Protein AF-A0A167N6Y6-F1 (afdb_monomer_lite)

Radius of gyration: 30.44 Å; chains: 1; bounding box: 94×110×64 Å

Sequence (455 aa):
MTAAAAAPPPPPAASPPQLTESQLTSAFHSFLKGALSQAHAERLLTDEMLASAEGDLMVEGPALCLFFAALRASTHPPSLLLPPTTTTSGSQPPLLLNLQTCPPAFHPLFRLWSSTVPPIRALPPNYQHDLCRLLCDLDPLSSPVRESLPRLAGELRAVAIEISQRRTFQERYGGDLQAVLDRAGSGRQRATWEAPPEYEPAPREKALPPVPPQSQTTPPPRSARLSVPPSPLRPSSPSSPNTYRAPSPLRAQFPPSPLTPTLSTPHTPDPVLALIRETLYAALADVLSLTPALHALLHSDPAQAYFASVSLAILQVCLSQISQDGEVRGVLGRAIREEEVNLEYRPFMAQLVRIALRAQLMSEEDDARAVRYLAKDRPLPVPRLDRLRRQLLEGAGAGLEDDPGSPGHGRASTPSGTVTALANRINVVALTWVRLPAFRDRQGEVFEVLRGAGR

Foldseek 3Di:
DDDDDDDDDDDPDPQPAADDPVRVLQLLLVLLLLLVLVCVVLVLADPCCLVPPPACCLQLSQLSSLLQQLLQQDDVQTWGFGAFRDDPVGTDHTDIGDCRRYDPLCNLLRVLSSVLSVVLNVDAQLLVVQLSCVSSVHHRPDPPNDPCSLLSSLSSSLSSLVSSLDPVNSVCVNVSSVVSSVVVVVVPDPDPRDGRPRHDRDDPPPPDPPPPPPDDDDDDDDDDDDDDDDDDDDDDDDDDDDDDDDDDDDDDDDDDDDDDDDDDDPDPDDVVVVQVQQQLLVLLLVQLVVPVLLLVCCVVPVSLSLQLSSLSSLLVQLQPQADLVLWGQGPVRDTDHLVSDDPVCSVLSVLSSVLSNLSVVQVVVLVVQQVVCVVVVHPRDDRLVVVLSQCSRSGRSRPPPPCPPCPDDDPDPDCVSSSSNSSSSSSSSSSVQCPDPVRVVCSVVSVVVSSVVSD

pLDDT: mean 80.55, std 17.62, range [34.97, 97.81]

Organism: Calocera viscosa (strain TUFC12733) (NCBI:txid1330018)

Secondary structure (DSSP, 8-state):
----PPPPPPPPPPPPPPPPHHHHHHHHHHHHHHHHHHHHHTTSS-HHHHHH-STTHHHHHHHHHHHHHHHH--SSS--EEEPPPEETTEEPPPEEESTTTS-GGGHHHHHHHHHHHHHHHTS-HHHHHHHHHHHTTPPPSSSSPPTHHHHHHHHHHHHHHHHHHSHHHHHHHHHHHHHHHHHHHTS----S-PPPTT--PPP----PPPPP------PPPP---PPPPP---PPP-------------------------------PPPHHHHHHHHHHHHHHHHHHHH-HHHHHHHHH-HHHHHHHHHHHHHHHHHHHTB-TTSPEEPTTS-EE-GGGS-TTTHHHHHHHHHHHHHHHHHHHHHHHHHHHHHTTTPPPPPPHHHHHHHHHHH-TTTTSS--TT--SS---S-THHHHHHHHHHHHHHHHHHHHSHHHHHHHHHHHHHHHHHT-

Structure (mmCIF, N/CA/C/O backbone):
data_AF-A0A167N6Y6-F1
#
_entry.id   AF-A0A167N6Y6-F1
#
loop_
_atom_site.group_PDB
_atom_site.id
_atom_site.type_symbol
_atom_site.label_atom_id
_atom_site.label_alt_id
_atom_site.label_comp_id
_atom_site.label_asym_id
_atom_site.label_entity_id
_atom_site.label_seq_id
_atom_site.pdbx_PDB_ins_code
_atom_site.Cartn_x
_atom_site.Cartn_y
_atom_site.Cartn_z
_atom_site.occupancy
_atom_site.B_iso_or_equiv
_atom_site.auth_seq_id
_atom_site.auth_comp_id
_atom_site.auth_asym_id
_atom_site.auth_atom_id
_atom_site.pdbx_PDB_model_num
ATOM 1 N N . MET A 1 1 ? 45.458 -48.594 -28.933 1.00 43.12 1 MET A N 1
ATOM 2 C CA . MET A 1 1 ? 44.279 -48.186 -28.141 1.00 43.12 1 MET A CA 1
ATOM 3 C C . MET A 1 1 ? 44.747 -47.194 -27.088 1.00 43.12 1 MET A C 1
ATOM 5 O O . MET A 1 1 ? 45.162 -47.593 -26.012 1.00 43.12 1 MET A O 1
ATOM 9 N N . THR A 1 2 ? 44.797 -45.915 -27.445 1.00 42.16 2 THR A N 1
ATOM 10 C CA . THR A 1 2 ? 45.169 -44.812 -26.551 1.00 42.16 2 THR A CA 1
ATOM 11 C C . THR A 1 2 ? 43.884 -44.218 -25.988 1.00 42.16 2 THR A C 1
ATOM 13 O O . THR A 1 2 ? 43.072 -43.669 -26.729 1.00 42.16 2 THR A O 1
ATOM 16 N N . ALA A 1 3 ? 43.662 -44.405 -24.687 1.00 44.78 3 ALA A N 1
ATOM 17 C CA . ALA A 1 3 ? 42.524 -43.841 -23.978 1.00 44.78 3 ALA A CA 1
ATOM 18 C C . ALA A 1 3 ? 42.670 -42.313 -23.935 1.00 44.78 3 ALA A C 1
ATOM 20 O O . ALA A 1 3 ? 43.598 -41.788 -23.321 1.00 44.78 3 ALA A O 1
ATOM 21 N N . ALA A 1 4 ? 41.775 -41.609 -24.628 1.00 50.22 4 ALA A N 1
ATOM 22 C CA . ALA A 1 4 ? 41.674 -40.162 -24.552 1.00 50.22 4 ALA A CA 1
ATOM 23 C C . ALA A 1 4 ? 41.160 -39.788 -23.155 1.00 50.22 4 ALA A C 1
ATOM 25 O O . ALA A 1 4 ? 40.019 -40.087 -22.803 1.00 50.22 4 ALA A O 1
ATOM 26 N N . ALA A 1 5 ? 42.029 -39.179 -22.349 1.00 58.16 5 ALA A N 1
ATOM 27 C CA . ALA A 1 5 ? 41.668 -38.634 -21.051 1.00 58.16 5 ALA A CA 1
ATOM 28 C C . ALA A 1 5 ? 40.638 -37.513 -21.251 1.00 58.16 5 ALA A C 1
ATOM 30 O O . ALA A 1 5 ? 40.920 -36.507 -21.903 1.00 58.16 5 ALA A O 1
ATOM 31 N N . ALA A 1 6 ? 39.430 -37.719 -20.725 1.00 63.50 6 ALA A N 1
ATOM 32 C CA . ALA A 1 6 ? 38.370 -36.725 -20.730 1.00 63.50 6 ALA A CA 1
ATOM 33 C C . ALA A 1 6 ? 38.836 -35.474 -19.972 1.00 63.50 6 ALA A C 1
ATOM 35 O O . ALA A 1 6 ? 39.312 -35.568 -18.838 1.00 63.50 6 ALA A O 1
ATOM 36 N N . ALA A 1 7 ? 38.722 -34.312 -20.616 1.00 65.75 7 ALA A N 1
ATOM 37 C CA . ALA A 1 7 ? 39.053 -33.034 -20.006 1.00 65.75 7 ALA A CA 1
ATOM 38 C C . ALA A 1 7 ? 38.183 -32.803 -18.753 1.00 65.75 7 ALA A C 1
ATOM 40 O O . ALA A 1 7 ? 36.990 -33.125 -18.776 1.00 65.75 7 ALA A O 1
ATOM 41 N N . PRO A 1 8 ? 38.755 -32.262 -17.662 1.00 70.56 8 PRO A N 1
ATOM 42 C CA . PRO A 1 8 ? 37.998 -31.981 -16.451 1.00 70.56 8 PRO A CA 1
ATOM 43 C C . PRO A 1 8 ? 36.882 -30.964 -16.742 1.00 70.56 8 PRO A C 1
ATOM 45 O O . PRO A 1 8 ? 37.089 -30.041 -17.538 1.00 70.56 8 PRO A O 1
ATOM 48 N N . PRO A 1 9 ? 35.700 -31.114 -16.116 1.00 72.81 9 PRO A N 1
ATOM 49 C CA . PRO A 1 9 ? 34.611 -30.164 -16.282 1.00 72.81 9 PRO A CA 1
ATOM 50 C C . PRO A 1 9 ? 35.064 -28.760 -15.849 1.00 72.81 9 PRO A C 1
ATOM 52 O O . PRO A 1 9 ? 35.832 -28.636 -14.888 1.00 72.81 9 PRO A O 1
ATOM 55 N N . PRO A 1 10 ? 34.610 -27.699 -16.542 1.00 71.69 10 PRO A N 1
ATOM 56 C CA . PRO A 1 10 ? 34.937 -26.334 -16.158 1.00 71.69 10 PRO A CA 1
ATOM 57 C C . PRO A 1 10 ? 34.469 -26.065 -14.719 1.00 71.69 10 PRO A C 1
ATOM 59 O O . PRO A 1 10 ? 33.431 -26.595 -14.305 1.00 71.69 10 PRO A O 1
ATOM 62 N N . PRO A 1 11 ? 35.215 -25.257 -13.944 1.00 70.31 11 PRO A N 1
ATOM 63 C CA . PRO A 1 11 ? 34.819 -24.909 -12.587 1.00 70.31 11 PRO A CA 1
ATOM 64 C C . PRO A 1 11 ? 33.430 -24.249 -12.598 1.00 70.31 11 PRO A C 1
ATOM 66 O O . PRO A 1 11 ? 33.113 -23.523 -13.546 1.00 70.31 11 PRO A O 1
ATOM 69 N N . PRO A 1 12 ? 32.594 -24.485 -11.569 1.00 68.62 12 PRO A N 1
ATOM 70 C CA . PRO A 1 12 ? 31.282 -23.858 -11.482 1.00 68.62 12 PRO A CA 1
ATOM 71 C C . PRO A 1 12 ? 31.450 -22.338 -11.554 1.00 68.62 12 PRO A C 1
ATOM 73 O O . PRO A 1 12 ? 32.235 -21.760 -10.800 1.00 68.62 12 PRO A O 1
ATOM 76 N N . ALA A 1 13 ? 30.746 -21.701 -12.495 1.00 68.88 13 ALA A N 1
ATOM 77 C CA . ALA A 1 13 ? 30.750 -20.252 -12.633 1.00 68.88 13 ALA A CA 1
ATOM 78 C C . ALA A 1 13 ? 30.374 -19.628 -11.282 1.00 68.88 13 ALA A C 1
ATOM 80 O O . ALA A 1 13 ? 29.352 -19.992 -10.698 1.00 68.88 13 ALA A O 1
ATOM 81 N N . ALA A 1 14 ? 31.226 -18.737 -10.772 1.00 72.25 14 ALA A N 1
ATOM 82 C CA . ALA A 1 14 ? 30.988 -18.069 -9.502 1.00 72.25 14 ALA A CA 1
ATOM 83 C C . ALA A 1 14 ? 29.621 -17.374 -9.543 1.00 72.25 14 ALA A C 1
ATOM 85 O O . ALA A 1 14 ? 29.341 -16.602 -10.464 1.00 72.25 14 ALA A O 1
ATOM 86 N N . SER A 1 15 ? 28.768 -17.674 -8.562 1.00 74.06 15 SER A N 1
ATOM 87 C CA . SER A 1 15 ? 27.458 -17.045 -8.422 1.00 74.06 15 SER A CA 1
ATOM 88 C C . SER A 1 15 ? 27.625 -15.522 -8.413 1.00 74.06 15 SER A C 1
ATOM 90 O O . SER A 1 15 ? 28.530 -15.026 -7.733 1.00 74.06 15 SER A O 1
ATOM 92 N N . PRO A 1 16 ? 26.791 -14.766 -9.148 1.00 77.75 16 PRO A N 1
ATOM 93 C CA . PRO A 1 16 ? 26.895 -13.316 -9.150 1.00 77.75 16 PRO A CA 1
ATOM 94 C C . PRO A 1 16 ? 26.737 -12.783 -7.717 1.00 77.75 16 PRO A C 1
ATOM 96 O O . PRO A 1 16 ? 25.913 -13.308 -6.961 1.00 77.75 16 PRO A O 1
ATOM 99 N N . PRO A 1 17 ? 27.519 -11.763 -7.319 1.00 85.25 17 PRO A N 1
ATOM 100 C CA . PRO A 1 17 ? 27.432 -11.211 -5.976 1.00 85.25 17 PRO A CA 1
ATOM 101 C C . PRO A 1 17 ? 26.028 -10.651 -5.723 1.00 85.25 17 PRO A C 1
ATOM 103 O O . PRO A 1 17 ? 25.455 -9.969 -6.577 1.00 85.25 17 PRO A O 1
ATOM 106 N N . GLN A 1 18 ? 25.478 -10.940 -4.543 1.00 91.56 18 GLN A N 1
ATOM 107 C CA . GLN A 1 18 ? 24.219 -10.347 -4.100 1.00 91.56 18 GLN A CA 1
ATOM 108 C C . GLN A 1 18 ? 24.373 -8.833 -3.953 1.00 91.56 18 GLN A C 1
ATOM 110 O O . GLN A 1 18 ? 25.382 -8.340 -3.445 1.00 91.56 18 GLN A O 1
ATOM 115 N N . LEU A 1 19 ? 23.357 -8.099 -4.400 1.00 92.44 19 LEU A N 1
ATOM 116 C CA . LEU A 1 19 ? 23.292 -6.658 -4.225 1.00 92.44 19 LEU A CA 1
ATOM 117 C C . LEU A 1 19 ? 23.034 -6.341 -2.754 1.00 92.44 19 LEU A C 1
ATOM 119 O O . LEU A 1 19 ? 22.254 -7.013 -2.080 1.00 92.44 19 LEU A O 1
ATOM 123 N N . THR A 1 20 ? 23.659 -5.277 -2.265 1.00 91.94 20 THR A N 1
ATOM 124 C CA . THR A 1 20 ? 23.292 -4.703 -0.967 1.00 91.94 20 THR A CA 1
ATOM 125 C C . THR A 1 20 ? 22.004 -3.891 -1.101 1.00 91.94 20 THR A C 1
ATOM 127 O O . THR A 1 20 ? 21.703 -3.355 -2.173 1.00 91.94 20 THR A O 1
ATOM 130 N N . GLU A 1 21 ? 21.256 -3.729 -0.007 1.00 89.25 21 GLU A N 1
ATOM 131 C CA . GLU A 1 21 ? 20.045 -2.896 -0.018 1.00 89.25 21 GLU A CA 1
ATOM 132 C C . GLU A 1 21 ? 20.340 -1.453 -0.447 1.00 89.25 21 GLU A C 1
ATOM 134 O O . GLU A 1 21 ? 19.602 -0.876 -1.236 1.00 89.25 21 GLU A O 1
ATOM 139 N N . SER A 1 22 ? 21.462 -0.883 0.003 1.00 88.94 22 SER A N 1
ATOM 140 C CA . SER A 1 22 ? 21.868 0.483 -0.354 1.00 88.94 22 SER A CA 1
ATOM 141 C C . SER A 1 22 ? 22.133 0.648 -1.857 1.00 88.94 22 SER A C 1
ATOM 143 O O . SER A 1 22 ? 21.727 1.651 -2.458 1.00 88.94 22 SER A O 1
ATOM 145 N N . GLN A 1 23 ? 22.768 -0.349 -2.488 1.00 90.94 23 GLN A N 1
ATOM 146 C CA . GLN A 1 23 ? 22.974 -0.366 -3.940 1.00 90.94 23 GLN A CA 1
ATOM 147 C C . GLN A 1 23 ? 21.644 -0.454 -4.685 1.00 90.94 23 GLN A C 1
ATOM 149 O O . GLN A 1 23 ? 21.416 0.334 -5.604 1.00 90.94 23 GLN A O 1
ATOM 154 N N . LEU A 1 24 ? 20.760 -1.365 -4.264 1.00 91.25 24 LEU A N 1
ATOM 155 C CA . LEU A 1 24 ? 19.438 -1.530 -4.863 1.00 91.25 24 LEU A CA 1
ATOM 156 C C . LEU A 1 24 ? 18.611 -0.243 -4.756 1.00 91.25 24 LEU A C 1
ATOM 158 O O . LEU A 1 24 ? 18.150 0.269 -5.774 1.00 91.25 24 LEU A O 1
ATOM 162 N N . THR A 1 25 ? 18.491 0.327 -3.556 1.00 90.44 25 THR A N 1
ATOM 163 C CA . THR A 1 25 ? 17.757 1.576 -3.313 1.00 90.44 25 THR A CA 1
ATOM 164 C C . THR A 1 25 ? 18.323 2.721 -4.152 1.00 90.44 25 THR A C 1
ATOM 166 O O . THR A 1 25 ? 17.579 3.429 -4.827 1.00 90.44 25 THR A O 1
ATOM 169 N N . SER A 1 26 ? 19.650 2.882 -4.195 1.00 89.94 26 SER A N 1
ATOM 170 C CA . SER A 1 26 ? 20.288 3.946 -4.983 1.00 89.94 26 SER A CA 1
ATOM 171 C C . SER A 1 26 ? 20.040 3.819 -6.480 1.00 89.94 26 SER A C 1
ATOM 173 O O . SER A 1 26 ? 19.796 4.822 -7.155 1.00 89.94 26 SER A O 1
ATOM 175 N N . ALA A 1 27 ? 20.096 2.598 -7.000 1.00 90.69 27 ALA A N 1
ATOM 176 C CA . ALA A 1 27 ? 19.839 2.341 -8.402 1.00 90.69 27 ALA A CA 1
ATOM 177 C C . ALA A 1 27 ? 18.350 2.524 -8.745 1.00 90.69 27 ALA A C 1
ATOM 179 O O . ALA A 1 27 ? 18.027 3.092 -9.788 1.00 90.69 27 ALA A O 1
ATOM 180 N N . PHE A 1 28 ? 17.448 2.143 -7.834 1.00 92.25 28 PHE A N 1
ATOM 181 C CA . PHE A 1 28 ? 16.013 2.360 -7.985 1.00 92.25 28 PHE A CA 1
ATOM 182 C C . PHE A 1 28 ? 15.649 3.854 -8.000 1.00 92.25 28 PHE A C 1
ATOM 184 O O . PHE A 1 28 ? 14.873 4.260 -8.855 1.00 92.25 28 PHE A O 1
ATOM 191 N N . HIS A 1 29 ? 16.273 4.703 -7.174 1.00 92.38 29 HIS A N 1
ATOM 192 C CA . HIS A 1 29 ? 16.106 6.168 -7.252 1.00 92.38 29 HIS A CA 1
ATOM 193 C C . HIS A 1 29 ? 16.552 6.753 -8.602 1.00 92.38 29 HIS A C 1
ATOM 195 O O . HIS A 1 29 ? 15.896 7.624 -9.172 1.00 92.38 29 HIS A O 1
ATOM 201 N N . SER A 1 30 ? 17.667 6.265 -9.157 1.00 90.75 30 SER A N 1
ATOM 202 C CA . SER A 1 30 ? 18.121 6.681 -10.493 1.00 90.75 30 SER A CA 1
ATOM 203 C C . SER A 1 30 ? 17.104 6.292 -11.575 1.00 90.75 30 SER A C 1
ATOM 205 O O . SER A 1 30 ? 16.741 7.106 -12.427 1.00 90.75 30 SER A O 1
ATOM 207 N N . PHE A 1 31 ? 16.589 5.065 -11.488 1.00 90.88 31 PHE A N 1
ATOM 208 C CA . PHE A 1 31 ? 15.567 4.527 -12.381 1.00 90.88 31 PHE A CA 1
ATOM 209 C C . PHE A 1 31 ? 14.236 5.302 -12.259 1.00 90.88 31 PHE A C 1
ATOM 211 O O . PHE A 1 31 ? 13.641 5.684 -13.268 1.00 90.88 31 PHE A O 1
ATOM 218 N N . LEU A 1 32 ? 13.837 5.645 -11.033 1.00 92.12 32 LEU A N 1
ATOM 219 C CA . LEU A 1 32 ? 12.638 6.413 -10.699 1.00 92.12 32 LEU A CA 1
ATOM 220 C C . LEU A 1 32 ? 12.632 7.811 -11.315 1.00 92.12 32 LEU A C 1
ATOM 222 O O . LEU A 1 32 ? 11.622 8.210 -11.885 1.00 92.12 32 LEU A O 1
ATOM 226 N N . LYS A 1 33 ? 13.755 8.540 -11.283 1.00 92.38 33 LYS A N 1
ATOM 227 C CA . LYS A 1 33 ? 13.859 9.851 -11.955 1.00 92.38 33 LYS A CA 1
ATOM 228 C C . LYS A 1 33 ? 13.534 9.750 -13.441 1.00 92.38 33 LYS A C 1
ATOM 230 O O . LYS A 1 33 ? 12.837 10.606 -13.974 1.00 92.38 33 LYS A O 1
ATOM 235 N N . GLY A 1 34 ? 14.041 8.708 -14.104 1.00 89.44 34 GLY A N 1
ATOM 236 C CA . GLY A 1 34 ? 13.758 8.445 -15.515 1.00 89.44 34 GLY A CA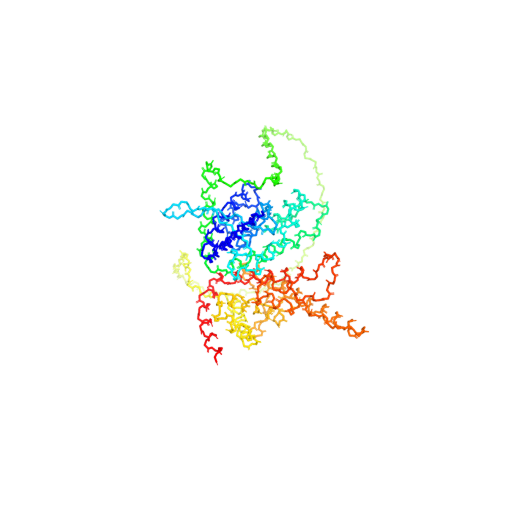 1
ATOM 237 C C . GLY A 1 34 ? 12.277 8.154 -15.756 1.00 89.44 34 GLY A C 1
ATOM 238 O O . GLY A 1 34 ? 11.667 8.760 -16.635 1.00 89.44 34 GLY A O 1
ATOM 239 N N . ALA A 1 35 ? 11.688 7.287 -14.929 1.00 90.62 35 ALA A N 1
ATOM 240 C CA . ALA A 1 35 ? 10.269 6.948 -14.983 1.00 90.62 35 ALA A CA 1
ATOM 241 C C . ALA A 1 35 ? 9.350 8.163 -14.763 1.00 90.62 35 ALA A C 1
ATOM 243 O O . ALA A 1 35 ? 8.402 8.355 -15.520 1.00 90.62 35 ALA A O 1
ATOM 244 N N . LEU A 1 36 ? 9.654 9.012 -13.780 1.00 91.31 36 LEU A N 1
ATOM 245 C CA . LEU A 1 36 ? 8.884 10.222 -13.486 1.00 91.31 36 LEU A CA 1
ATOM 246 C C . LEU A 1 36 ? 8.994 11.258 -14.608 1.00 91.31 36 LEU A C 1
ATOM 248 O O . LEU A 1 36 ? 7.983 11.821 -15.017 1.00 91.31 36 LEU A O 1
ATOM 252 N N . SER A 1 37 ? 10.196 11.472 -15.157 1.00 90.31 37 SER A N 1
ATOM 253 C CA . SER A 1 37 ? 10.375 12.338 -16.331 1.00 90.31 37 SER A CA 1
ATOM 254 C C . SER A 1 37 ? 9.576 11.837 -17.542 1.00 90.31 37 SER A C 1
ATOM 256 O O . SER A 1 37 ? 8.998 12.644 -18.265 1.00 90.31 37 SER A O 1
ATOM 258 N N . GLN A 1 38 ? 9.512 10.518 -17.756 1.00 87.81 38 GLN A N 1
ATOM 259 C CA . GLN A 1 38 ? 8.703 9.923 -18.822 1.00 87.81 38 GLN A CA 1
ATOM 260 C C . GLN A 1 38 ? 7.203 10.147 -18.583 1.00 87.81 38 GLN A C 1
ATOM 262 O O . GLN A 1 38 ? 6.506 10.624 -19.475 1.00 87.81 38 GLN A O 1
ATOM 267 N N . ALA A 1 39 ? 6.713 9.854 -17.376 1.00 88.31 39 ALA A N 1
ATOM 268 C CA . ALA A 1 39 ? 5.306 10.027 -17.022 1.00 88.31 39 ALA A CA 1
ATOM 269 C C . ALA A 1 39 ? 4.853 11.495 -17.129 1.00 88.31 39 ALA A C 1
ATOM 271 O O . ALA A 1 39 ? 3.762 11.782 -17.624 1.00 88.31 39 ALA A O 1
ATOM 272 N N . HIS A 1 40 ? 5.720 12.433 -16.740 1.00 89.44 40 HIS A N 1
ATOM 273 C CA . HIS A 1 40 ? 5.509 13.868 -16.936 1.00 89.44 40 HIS A CA 1
ATOM 274 C C . HIS A 1 40 ? 5.436 14.254 -18.419 1.00 89.44 40 HIS A C 1
ATOM 276 O O . HIS A 1 40 ? 4.488 14.913 -18.844 1.00 89.44 40 HIS A O 1
ATOM 282 N N . ALA A 1 41 ? 6.376 13.777 -19.244 1.00 86.94 41 ALA A N 1
ATOM 283 C CA . ALA A 1 41 ? 6.383 14.041 -20.686 1.00 86.94 41 ALA A CA 1
ATOM 284 C C . ALA A 1 41 ? 5.129 13.504 -21.409 1.00 86.94 41 ALA A C 1
ATOM 286 O O . ALA A 1 41 ? 4.729 14.037 -22.451 1.00 86.94 41 ALA A O 1
ATOM 287 N N . GLU A 1 42 ? 4.504 12.469 -20.848 1.00 84.00 42 GLU A N 1
ATOM 288 C CA . GLU A 1 42 ? 3.245 11.875 -21.304 1.00 84.00 42 GLU A CA 1
ATOM 289 C C . GLU A 1 42 ? 1.993 12.528 -20.707 1.00 84.00 42 GLU A C 1
ATOM 291 O O . GLU A 1 42 ? 0.882 12.127 -21.046 1.00 84.00 42 GLU A O 1
ATOM 296 N N . ARG A 1 43 ? 2.147 13.554 -19.857 1.00 86.88 43 ARG A N 1
ATOM 297 C CA . ARG A 1 43 ? 1.053 14.228 -19.135 1.00 86.88 43 ARG A CA 1
ATOM 298 C C . ARG A 1 43 ? 0.236 13.288 -18.244 1.00 86.88 43 ARG A C 1
ATOM 300 O O . ARG A 1 43 ? -0.924 13.569 -17.956 1.00 86.88 43 ARG A O 1
ATOM 307 N N . LEU A 1 44 ? 0.839 12.183 -17.808 1.00 85.25 44 LEU A N 1
ATOM 308 C CA . LEU A 1 44 ? 0.280 11.345 -16.747 1.00 85.25 44 LEU A CA 1
ATOM 309 C C . LEU A 1 44 ? 0.428 12.031 -15.387 1.00 85.25 44 LEU A C 1
ATOM 311 O O . LEU A 1 44 ? -0.400 11.819 -14.511 1.00 85.25 44 LEU A O 1
ATOM 315 N N . LEU A 1 45 ? 1.469 12.857 -15.240 1.00 86.88 45 LEU A N 1
ATOM 316 C CA . LEU A 1 45 ? 1.741 13.684 -14.069 1.00 86.88 45 LEU A CA 1
ATOM 317 C C . LEU A 1 45 ? 1.782 15.156 -14.488 1.00 86.88 45 LEU A C 1
ATOM 319 O O . LEU A 1 45 ? 2.421 15.493 -15.489 1.00 86.88 45 LEU A O 1
ATOM 323 N N . THR A 1 46 ? 1.119 16.030 -13.733 1.00 85.62 46 THR A N 1
ATOM 324 C CA . THR A 1 46 ? 1.162 17.485 -13.953 1.00 85.62 46 THR A CA 1
ATOM 325 C C . THR A 1 46 ? 2.297 18.134 -13.153 1.00 85.62 46 THR A C 1
ATOM 327 O O . THR A 1 46 ? 2.792 17.555 -12.184 1.00 85.62 46 THR A O 1
ATOM 330 N N . ASP A 1 47 ? 2.704 19.352 -13.533 1.00 84.75 47 ASP A N 1
ATOM 331 C CA . ASP A 1 47 ? 3.660 20.150 -12.742 1.00 84.75 47 ASP A CA 1
ATOM 332 C C . ASP A 1 47 ? 3.139 20.387 -11.322 1.00 84.75 47 ASP A C 1
ATOM 334 O O . ASP A 1 47 ? 3.902 20.335 -10.362 1.00 84.75 47 ASP A O 1
ATOM 338 N N . GLU A 1 48 ? 1.825 20.595 -11.193 1.00 82.81 48 GLU A N 1
ATOM 339 C CA . GLU A 1 48 ? 1.156 20.752 -9.906 1.00 82.81 48 GLU A CA 1
ATOM 340 C C . GLU A 1 48 ? 1.267 19.477 -9.074 1.00 82.81 48 GLU A C 1
ATOM 342 O O . GLU A 1 48 ? 1.702 19.573 -7.938 1.00 82.81 48 GLU A O 1
ATOM 347 N N . MET A 1 49 ? 1.004 18.293 -9.644 1.00 82.75 49 MET A N 1
ATOM 348 C CA . MET A 1 49 ? 1.193 17.021 -8.935 1.00 82.75 49 MET A CA 1
ATOM 349 C C . MET A 1 49 ? 2.647 16.847 -8.490 1.00 82.75 49 MET A C 1
ATOM 351 O O . MET A 1 49 ? 2.897 16.530 -7.336 1.00 82.7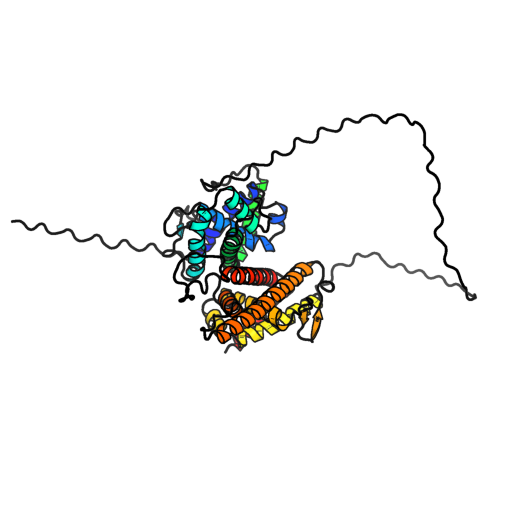5 49 MET A O 1
ATOM 355 N N . LEU A 1 50 ? 3.626 17.095 -9.364 1.00 83.38 50 LEU A N 1
ATOM 356 C CA . LEU A 1 50 ? 5.044 16.973 -9.002 1.00 83.38 50 LEU A CA 1
ATOM 357 C C . LEU A 1 50 ? 5.475 17.969 -7.912 1.00 83.38 50 LEU A C 1
ATOM 359 O O . LEU A 1 50 ? 6.340 17.636 -7.105 1.00 83.38 50 LEU A O 1
ATOM 363 N N . ALA A 1 51 ? 4.888 19.169 -7.887 1.00 79.62 51 ALA A N 1
ATOM 364 C CA . ALA A 1 51 ? 5.193 20.208 -6.907 1.00 79.62 51 ALA A CA 1
ATOM 365 C C . ALA A 1 51 ? 4.419 20.050 -5.585 1.00 79.62 51 ALA A C 1
ATOM 367 O O . ALA A 1 51 ? 4.936 20.417 -4.531 1.00 79.62 51 ALA A O 1
ATOM 368 N N . SER A 1 52 ? 3.189 19.529 -5.626 1.00 68.88 52 SER A N 1
ATOM 369 C CA . SER A 1 52 ? 2.293 19.409 -4.472 1.00 68.88 52 SER A CA 1
ATOM 370 C C . SER A 1 52 ? 2.406 18.062 -3.762 1.00 68.88 52 SER A C 1
ATOM 372 O O . SER A 1 52 ? 2.156 17.973 -2.559 1.00 68.88 52 SER A O 1
ATOM 374 N N . ALA A 1 53 ? 2.717 16.991 -4.495 1.00 58.84 53 ALA A N 1
ATOM 375 C CA . ALA A 1 53 ? 2.418 15.641 -4.046 1.00 58.84 53 ALA A CA 1
ATOM 376 C C . ALA A 1 53 ? 3.622 14.944 -3.417 1.00 58.84 53 ALA A C 1
ATOM 378 O O . ALA A 1 53 ? 4.138 13.955 -3.934 1.00 58.84 53 ALA A O 1
ATOM 379 N N . GLU A 1 54 ? 3.994 15.359 -2.206 1.00 59.91 54 GLU A N 1
ATOM 380 C CA . GLU A 1 54 ? 4.751 14.435 -1.362 1.00 59.91 54 GLU A CA 1
ATOM 381 C C . GLU A 1 54 ? 3.914 13.176 -1.076 1.00 59.91 54 GLU A C 1
ATOM 383 O O . GLU A 1 54 ? 4.460 12.075 -1.127 1.00 59.91 54 GLU A O 1
ATOM 388 N N . GLY A 1 55 ? 2.604 13.323 -0.825 1.00 62.09 55 GLY A N 1
ATOM 389 C CA . GLY A 1 55 ? 1.632 12.277 -0.469 1.00 62.09 55 GLY A CA 1
ATOM 390 C C . GLY A 1 55 ? 1.481 11.151 -1.490 1.00 62.09 55 GLY A C 1
ATOM 391 O O . GLY A 1 55 ? 2.012 10.056 -1.297 1.00 62.09 55 GLY A O 1
ATOM 392 N N . ASP A 1 56 ? 0.744 11.441 -2.559 1.00 74.19 56 ASP A N 1
ATOM 393 C CA . ASP A 1 56 ? 0.246 10.431 -3.495 1.00 74.19 56 ASP A CA 1
ATOM 394 C C . ASP A 1 56 ? 1.343 9.908 -4.434 1.00 74.19 56 ASP A C 1
ATOM 396 O O . ASP A 1 56 ? 1.400 8.709 -4.706 1.00 74.19 56 ASP A O 1
ATOM 400 N N . LEU A 1 57 ? 2.323 10.737 -4.822 1.00 86.44 57 LEU A N 1
ATOM 401 C CA . LEU A 1 57 ? 3.395 10.295 -5.725 1.00 86.44 57 LEU A CA 1
ATOM 402 C C . LEU A 1 57 ? 4.357 9.278 -5.096 1.00 86.44 57 LEU A C 1
ATOM 404 O O . LEU A 1 57 ? 4.969 8.498 -5.832 1.00 86.44 57 LEU A O 1
ATOM 408 N N . MET A 1 58 ? 4.478 9.213 -3.763 1.00 89.00 58 MET A N 1
ATOM 409 C CA . MET A 1 58 ? 5.196 8.103 -3.110 1.00 89.00 58 MET A CA 1
ATOM 410 C C . MET A 1 58 ? 4.608 6.744 -3.492 1.00 89.00 58 MET A C 1
ATOM 412 O O . MET A 1 58 ? 5.318 5.743 -3.545 1.00 89.00 58 MET A O 1
ATOM 416 N N . VAL A 1 59 ? 3.297 6.747 -3.714 1.00 92.19 59 VAL A N 1
ATOM 417 C CA . VAL A 1 59 ? 2.473 5.735 -4.359 1.00 92.19 59 VAL A CA 1
ATOM 418 C C . VAL A 1 59 ? 2.897 5.423 -5.793 1.00 92.19 59 VAL A C 1
ATOM 420 O O . VAL A 1 59 ? 3.490 4.410 -6.174 1.00 92.19 59 VAL A O 1
ATOM 423 N N . GLU A 1 60 ? 2.523 6.406 -6.600 1.00 92.56 60 GLU A N 1
ATOM 424 C CA . GLU A 1 60 ? 2.367 6.337 -8.041 1.00 92.56 60 GLU A CA 1
ATOM 425 C C . GLU A 1 60 ? 3.719 6.312 -8.745 1.00 92.56 60 GLU A C 1
ATOM 427 O O . GLU A 1 60 ? 3.918 5.538 -9.675 1.00 92.56 60 GLU A O 1
ATOM 432 N N . GLY A 1 61 ? 4.692 7.093 -8.268 1.00 92.88 61 GLY A N 1
ATOM 433 C CA . GLY A 1 61 ? 6.025 7.187 -8.854 1.00 92.88 61 GLY A CA 1
ATOM 434 C C . GLY A 1 61 ? 6.740 5.835 -8.900 1.00 92.88 61 GLY A C 1
ATOM 435 O O . GLY A 1 61 ? 7.087 5.367 -9.989 1.00 92.88 61 GLY A O 1
ATOM 436 N N . PRO A 1 62 ? 6.950 5.159 -7.755 1.00 94.62 62 PRO A N 1
ATOM 437 C CA . PRO A 1 62 ? 7.514 3.814 -7.733 1.00 94.62 62 PRO A CA 1
ATOM 438 C C . PRO A 1 62 ? 6.656 2.792 -8.486 1.00 94.62 62 PRO A C 1
ATOM 440 O O . PRO A 1 62 ? 7.215 1.906 -9.129 1.00 94.62 62 PRO A O 1
ATOM 443 N N . ALA A 1 63 ? 5.326 2.920 -8.489 1.00 96.12 63 ALA A N 1
ATOM 444 C CA . ALA A 1 63 ? 4.459 2.011 -9.239 1.00 96.12 63 ALA A CA 1
ATOM 445 C C . ALA A 1 63 ? 4.634 2.150 -10.764 1.00 96.12 63 ALA A C 1
ATOM 447 O O . ALA A 1 63 ? 4.803 1.146 -11.459 1.00 96.12 63 ALA A O 1
ATOM 448 N N . LEU A 1 64 ? 4.679 3.382 -11.282 1.00 94.75 64 LEU A N 1
ATOM 449 C CA . LEU A 1 64 ? 5.000 3.695 -12.680 1.00 94.75 64 LEU A CA 1
ATOM 450 C C . LEU A 1 64 ? 6.406 3.218 -13.045 1.00 94.75 64 LEU A C 1
ATOM 452 O O . LEU A 1 64 ? 6.626 2.636 -14.105 1.00 94.75 64 LEU A O 1
ATOM 456 N N . CYS A 1 65 ? 7.360 3.419 -12.139 1.00 94.62 65 CYS A N 1
ATOM 457 C CA . CYS A 1 65 ? 8.725 2.936 -12.272 1.00 94.62 65 CYS A CA 1
ATOM 458 C C . CYS A 1 65 ? 8.759 1.411 -12.476 1.00 94.62 65 CYS A C 1
ATOM 460 O O . CYS A 1 65 ? 9.326 0.923 -13.455 1.00 94.62 65 CYS A O 1
ATOM 462 N N . LEU A 1 66 ? 8.070 0.656 -11.618 1.00 95.88 66 LEU A N 1
ATOM 463 C CA . LEU A 1 66 ? 7.945 -0.802 -11.709 1.00 95.88 66 LEU A CA 1
ATOM 464 C C . LEU A 1 66 ? 7.201 -1.263 -12.969 1.00 95.88 66 LEU A C 1
ATOM 466 O O . LEU A 1 66 ? 7.564 -2.291 -13.545 1.00 95.88 66 LEU A O 1
ATOM 470 N N . PHE A 1 67 ? 6.192 -0.510 -13.409 1.00 96.69 67 PHE A N 1
ATOM 471 C CA . PHE A 1 67 ? 5.476 -0.755 -14.658 1.00 96.69 67 PHE A CA 1
ATOM 472 C C . PHE A 1 67 ? 6.394 -0.602 -15.881 1.00 96.69 67 PHE A C 1
ATOM 474 O O . PHE A 1 67 ? 6.501 -1.526 -16.688 1.00 96.69 67 PHE A O 1
ATOM 481 N N . PHE A 1 68 ? 7.132 0.506 -15.996 1.00 94.56 68 PHE A N 1
ATOM 482 C CA . PHE A 1 68 ? 8.085 0.689 -17.096 1.00 94.56 68 PHE A CA 1
ATOM 483 C C . PHE A 1 68 ? 9.216 -0.343 -17.050 1.00 94.56 68 PHE A C 1
ATOM 485 O O . PHE A 1 68 ? 9.691 -0.786 -18.097 1.00 94.56 68 PHE A O 1
ATOM 492 N N . ALA A 1 69 ? 9.622 -0.775 -15.852 1.00 93.94 69 ALA A N 1
ATOM 493 C CA . ALA A 1 69 ? 10.546 -1.892 -15.699 1.00 93.94 69 ALA A CA 1
ATOM 494 C C . ALA A 1 69 ? 9.974 -3.193 -16.271 1.00 93.94 69 ALA A C 1
ATOM 496 O O . ALA A 1 69 ? 10.677 -3.912 -16.977 1.00 93.94 69 ALA A O 1
ATOM 497 N N . ALA A 1 70 ? 8.700 -3.482 -15.987 1.00 95.81 70 ALA A N 1
ATOM 498 C CA . ALA A 1 70 ? 8.019 -4.675 -16.473 1.00 95.81 70 ALA A CA 1
ATOM 499 C C . ALA A 1 70 ? 7.955 -4.707 -18.005 1.00 95.81 70 ALA A C 1
ATOM 501 O O . ALA A 1 70 ? 8.231 -5.745 -18.600 1.00 95.81 70 ALA A O 1
ATOM 502 N N . LEU A 1 71 ? 7.678 -3.568 -18.648 1.00 94.75 71 LEU A N 1
ATOM 503 C CA . LEU A 1 71 ? 7.676 -3.462 -20.111 1.00 94.75 71 LEU A CA 1
ATOM 504 C C . LEU A 1 71 ? 9.060 -3.684 -20.740 1.00 94.75 71 LEU A C 1
ATOM 506 O O . LEU A 1 71 ? 9.155 -4.153 -21.870 1.00 94.75 71 LEU A O 1
ATOM 510 N N . ARG A 1 72 ? 10.145 -3.374 -20.020 1.00 92.38 72 ARG A N 1
ATOM 511 C CA . ARG A 1 72 ? 11.526 -3.578 -20.495 1.00 92.38 72 ARG A CA 1
ATOM 512 C C . ARG A 1 72 ? 12.110 -4.948 -20.154 1.00 92.38 72 ARG A C 1
ATOM 514 O O . ARG A 1 72 ? 13.152 -5.314 -20.695 1.00 92.38 72 ARG A O 1
ATOM 521 N N . ALA A 1 73 ? 11.487 -5.692 -19.247 1.00 93.69 73 ALA A N 1
ATOM 522 C CA . ALA A 1 73 ? 11.997 -6.975 -18.787 1.00 93.69 73 ALA A CA 1
ATOM 523 C C . ALA A 1 73 ? 11.878 -8.037 -19.892 1.00 93.69 73 ALA A C 1
ATOM 525 O O . ALA A 1 73 ? 10.783 -8.486 -20.235 1.00 93.69 73 ALA A O 1
ATOM 526 N N . SER A 1 74 ? 13.017 -8.470 -20.435 1.00 90.38 74 SER A N 1
ATOM 527 C CA . SER A 1 74 ? 13.089 -9.414 -21.561 1.00 90.38 74 SER A CA 1
ATOM 528 C C . SER A 1 74 ? 13.450 -10.852 -21.167 1.00 90.38 74 SER A C 1
ATOM 530 O O . SER A 1 74 ? 13.374 -11.746 -22.006 1.00 90.38 74 SER A O 1
ATOM 532 N N . THR A 1 75 ? 13.829 -11.103 -19.913 1.00 92.94 75 THR A N 1
ATOM 533 C CA . THR A 1 75 ? 14.313 -12.418 -19.457 1.00 92.94 75 THR A CA 1
ATOM 534 C C . THR A 1 75 ? 13.210 -13.309 -18.877 1.00 92.94 75 THR A C 1
ATOM 536 O O . THR A 1 75 ? 12.151 -12.833 -18.465 1.00 92.94 75 THR A O 1
ATOM 539 N N . HIS A 1 76 ? 13.497 -14.612 -18.769 1.00 91.38 76 HIS A N 1
ATOM 540 C CA . HIS A 1 76 ? 12.648 -15.606 -18.105 1.00 91.38 76 HIS A CA 1
ATOM 541 C C . HIS A 1 76 ? 13.475 -16.433 -17.097 1.00 91.38 76 HIS A C 1
ATOM 543 O O . HIS A 1 76 ? 14.315 -17.221 -17.532 1.00 91.38 76 HIS A O 1
ATOM 549 N N . PRO A 1 77 ? 13.270 -16.279 -15.771 1.00 91.56 77 PRO A N 1
ATOM 550 C CA . PRO A 1 77 ? 12.328 -15.367 -15.111 1.00 91.56 77 PRO A CA 1
ATOM 551 C C . PRO A 1 77 ? 12.648 -13.877 -15.367 1.00 91.56 77 PRO A C 1
ATOM 553 O O . PRO A 1 77 ? 13.794 -13.546 -15.695 1.00 91.56 77 PRO A O 1
ATOM 556 N N . PRO A 1 78 ? 11.654 -12.976 -15.241 1.00 95.12 78 PRO A N 1
ATOM 557 C CA . PRO A 1 78 ? 11.853 -11.535 -15.360 1.00 95.12 78 PRO A CA 1
ATOM 558 C C . PRO A 1 78 ? 12.994 -11.012 -14.487 1.00 95.12 78 PRO A C 1
ATOM 560 O O . PRO A 1 78 ? 13.114 -11.350 -13.310 1.00 95.12 78 PRO A O 1
ATOM 563 N N . SER A 1 79 ? 13.827 -10.165 -15.080 1.00 94.25 79 SER A N 1
ATOM 564 C CA . SER A 1 79 ? 14.920 -9.465 -14.416 1.00 94.25 79 SER A CA 1
ATOM 565 C C . SER A 1 79 ? 14.890 -7.992 -14.794 1.00 94.25 79 SER A C 1
ATOM 567 O O . SER A 1 79 ? 14.363 -7.612 -15.843 1.00 94.25 79 SER A O 1
ATOM 569 N N . LEU A 1 80 ? 15.419 -7.160 -13.904 1.00 92.44 80 LEU A N 1
ATOM 570 C CA . LEU A 1 80 ? 15.385 -5.713 -14.023 1.00 92.44 80 LEU A CA 1
ATOM 571 C C . LEU A 1 80 ? 16.814 -5.196 -14.196 1.00 92.44 80 LEU A C 1
ATOM 573 O O . LEU A 1 80 ? 17.669 -5.393 -13.334 1.00 92.44 80 LEU A O 1
ATOM 577 N N . LEU A 1 81 ? 17.070 -4.549 -15.332 1.00 90.62 81 LEU A N 1
ATOM 578 C CA . LEU A 1 81 ? 18.329 -3.859 -15.598 1.00 90.62 81 LEU A CA 1
ATOM 579 C C . LEU A 1 81 ? 18.277 -2.471 -14.971 1.00 90.62 81 LEU A C 1
ATOM 581 O O . LEU A 1 81 ? 17.590 -1.571 -15.456 1.00 90.62 81 LEU A O 1
ATOM 585 N N . LEU A 1 82 ? 18.995 -2.316 -13.868 1.00 88.69 82 LEU A N 1
ATOM 586 C CA . LEU A 1 82 ? 19.105 -1.062 -13.154 1.00 88.69 82 LEU A CA 1
ATOM 587 C C . LEU A 1 82 ? 20.172 -0.174 -13.813 1.00 88.69 82 LEU A C 1
ATOM 589 O O . LEU A 1 82 ? 21.248 -0.664 -14.180 1.00 88.69 82 LEU A O 1
ATOM 593 N N . PRO A 1 83 ? 19.904 1.134 -13.945 1.00 85.88 83 PRO A N 1
ATOM 594 C CA . PRO A 1 83 ? 20.830 2.065 -14.556 1.00 85.88 83 PRO A CA 1
ATOM 595 C C . PRO A 1 83 ? 22.096 2.169 -13.700 1.00 85.88 83 PRO A C 1
ATOM 597 O O . PRO A 1 83 ? 22.031 2.023 -12.473 1.00 85.88 83 PRO A O 1
ATOM 600 N N . PRO A 1 84 ? 23.248 2.433 -14.334 1.00 81.00 84 PRO A N 1
ATOM 601 C CA . PRO A 1 84 ? 24.503 2.570 -13.621 1.00 81.00 84 PRO A CA 1
ATOM 602 C C . PRO A 1 84 ? 24.398 3.691 -12.584 1.00 81.00 84 PRO A C 1
ATOM 604 O O . PRO A 1 84 ? 23.881 4.779 -12.858 1.00 81.00 84 PRO A O 1
ATOM 607 N N . THR A 1 85 ? 24.874 3.425 -11.372 1.00 77.00 85 THR A N 1
ATOM 608 C CA . THR A 1 85 ? 24.955 4.444 -10.330 1.00 77.00 85 THR A CA 1
ATOM 609 C C . THR A 1 85 ? 26.214 5.275 -10.560 1.00 77.00 85 THR A C 1
ATOM 611 O O . THR A 1 85 ? 27.329 4.760 -10.657 1.00 77.00 85 THR A O 1
ATOM 614 N N . THR A 1 86 ? 26.045 6.591 -10.686 1.00 71.00 86 THR A N 1
ATOM 615 C CA . THR A 1 86 ? 27.170 7.523 -10.768 1.00 71.00 86 THR A CA 1
ATOM 616 C C . THR A 1 86 ? 27.750 7.685 -9.371 1.00 71.00 86 THR A C 1
ATOM 618 O O . THR A 1 86 ? 27.167 8.369 -8.529 1.00 71.00 86 THR A O 1
ATOM 621 N N . THR A 1 87 ? 28.878 7.034 -9.108 1.00 68.00 87 THR A N 1
ATOM 622 C CA . THR A 1 87 ? 29.663 7.282 -7.895 1.00 68.00 87 THR A CA 1
ATOM 623 C C . THR A 1 87 ? 30.805 8.241 -8.222 1.00 68.00 87 THR A C 1
ATOM 625 O O . THR A 1 87 ? 31.225 8.344 -9.375 1.00 68.00 87 THR A O 1
ATOM 628 N N . THR A 1 88 ? 31.333 8.935 -7.212 1.00 62.28 88 THR A N 1
ATOM 629 C CA . THR A 1 88 ? 32.449 9.894 -7.335 1.00 62.28 88 THR A CA 1
ATOM 630 C C . THR A 1 88 ? 33.703 9.284 -7.983 1.00 62.28 88 THR A C 1
ATOM 632 O O . THR A 1 88 ? 34.569 10.012 -8.455 1.00 62.28 88 THR A O 1
ATOM 635 N N . SER A 1 89 ? 33.792 7.951 -8.029 1.00 63.81 89 SER A N 1
ATOM 636 C CA . SER A 1 89 ? 34.927 7.177 -8.540 1.00 63.81 89 SER A CA 1
ATOM 637 C C . SER A 1 89 ? 34.726 6.609 -9.956 1.00 63.81 89 SER A C 1
ATOM 639 O O . SER A 1 89 ? 35.583 5.867 -10.426 1.00 63.81 89 SER A O 1
ATOM 641 N N . GLY A 1 90 ? 33.626 6.942 -10.646 1.00 73.88 90 GLY A N 1
ATOM 642 C CA . GLY A 1 90 ? 33.355 6.522 -12.028 1.00 73.88 90 GLY A CA 1
ATOM 643 C C . GLY A 1 90 ? 31.991 5.847 -12.229 1.00 73.88 90 GLY A C 1
ATOM 644 O O . GLY A 1 90 ? 31.250 5.583 -11.277 1.00 73.88 90 GLY A O 1
ATOM 645 N N . SER A 1 91 ? 31.648 5.583 -13.497 1.00 75.81 91 SER A N 1
ATOM 646 C CA . SER A 1 91 ? 30.421 4.868 -13.878 1.00 75.81 91 SER A CA 1
ATOM 647 C C . SER A 1 91 ? 30.580 3.374 -13.607 1.00 75.81 91 SER A C 1
ATOM 649 O O . SER A 1 91 ? 31.399 2.716 -14.247 1.00 75.81 91 SER A O 1
ATOM 651 N N . GLN A 1 92 ? 29.782 2.824 -12.690 1.00 76.62 92 GLN A N 1
ATOM 652 C CA . GLN A 1 92 ? 29.670 1.371 -12.533 1.00 76.62 92 GLN A CA 1
ATOM 653 C C . GLN A 1 92 ? 28.893 0.752 -13.708 1.00 76.62 92 GLN A C 1
ATOM 655 O O . GLN A 1 92 ? 28.157 1.473 -14.384 1.00 76.62 92 GLN A O 1
ATOM 660 N N . PRO A 1 93 ? 29.053 -0.553 -14.002 1.00 82.50 93 PRO A N 1
ATOM 661 C CA . PRO A 1 93 ? 28.213 -1.228 -14.988 1.00 82.50 93 PRO A CA 1
ATOM 662 C C . PRO A 1 93 ? 26.739 -1.285 -14.530 1.00 82.50 93 PRO A C 1
ATOM 664 O O . PRO A 1 93 ? 26.469 -1.203 -13.328 1.00 82.50 93 PRO A O 1
ATOM 667 N N . PRO A 1 94 ? 25.778 -1.446 -15.462 1.00 86.62 94 PRO A N 1
ATOM 668 C CA . PRO A 1 94 ? 24.375 -1.685 -15.125 1.00 86.62 94 PRO A CA 1
ATOM 669 C C . PRO A 1 94 ? 24.224 -2.895 -14.196 1.00 86.62 94 PRO A C 1
ATOM 671 O O . PRO A 1 94 ? 24.864 -3.928 -14.406 1.00 86.62 94 PRO A O 1
ATOM 674 N N . LEU A 1 95 ? 23.370 -2.777 -13.179 1.00 89.69 95 LEU A N 1
ATOM 675 C CA . LEU A 1 95 ? 23.142 -3.853 -12.214 1.00 89.69 95 LEU A CA 1
ATOM 676 C C . LEU A 1 95 ? 21.965 -4.715 -12.678 1.00 89.69 95 LEU A C 1
ATOM 678 O O . LEU A 1 95 ? 20.896 -4.198 -12.994 1.00 89.69 95 LEU A O 1
ATOM 682 N N . LEU A 1 96 ? 22.144 -6.036 -12.697 1.00 92.62 96 LEU A N 1
ATOM 683 C CA . LEU A 1 96 ? 21.068 -6.978 -13.000 1.00 92.62 96 LEU A CA 1
ATOM 684 C C . LEU A 1 96 ? 20.387 -7.416 -11.701 1.00 92.62 96 LEU A C 1
ATOM 686 O O . LEU A 1 96 ? 20.984 -8.134 -10.897 1.00 92.62 96 LEU A O 1
ATOM 690 N N . LEU A 1 97 ? 19.131 -7.022 -11.514 1.00 93.56 97 LEU A N 1
ATOM 691 C CA . LEU A 1 97 ? 18.298 -7.462 -10.400 1.00 93.56 97 LEU A CA 1
ATOM 692 C C . LEU A 1 97 ? 17.450 -8.670 -10.822 1.00 93.56 97 LEU A C 1
ATOM 694 O O . LEU A 1 97 ? 16.584 -8.570 -11.691 1.00 93.56 97 LEU A O 1
ATOM 698 N N . ASN A 1 98 ? 17.699 -9.816 -10.199 1.00 94.69 98 ASN A N 1
ATOM 699 C CA . ASN A 1 98 ? 16.918 -11.045 -10.320 1.00 94.69 98 ASN A CA 1
ATOM 700 C C . ASN A 1 98 ? 16.823 -11.721 -8.939 1.00 94.69 98 ASN A C 1
ATOM 702 O O . ASN A 1 98 ? 17.431 -11.246 -7.986 1.00 94.69 98 ASN A O 1
ATOM 706 N N . LEU A 1 99 ? 16.103 -12.839 -8.802 1.00 93.00 99 LEU A N 1
ATOM 707 C CA . LEU A 1 99 ? 15.943 -13.506 -7.497 1.00 93.00 99 LEU A CA 1
ATOM 708 C C . LEU A 1 99 ? 17.261 -13.947 -6.837 1.00 93.00 99 LEU A C 1
ATOM 710 O O . LEU A 1 99 ? 17.307 -14.069 -5.618 1.00 93.00 99 LEU A O 1
ATOM 714 N N . GLN A 1 100 ? 18.319 -14.187 -7.615 1.00 93.25 100 GLN A N 1
ATOM 715 C CA . GLN A 1 100 ? 19.621 -14.592 -7.082 1.00 93.25 100 GLN A CA 1
ATOM 716 C C . GLN A 1 100 ? 20.428 -13.393 -6.576 1.00 93.25 100 GLN A C 1
ATOM 718 O O . GLN A 1 100 ? 21.120 -13.513 -5.569 1.00 93.25 100 GLN A O 1
ATOM 723 N N . THR A 1 101 ? 20.338 -12.248 -7.260 1.00 94.44 101 THR A N 1
ATOM 724 C CA . THR A 1 101 ? 21.072 -11.021 -6.912 1.00 94.44 101 THR A CA 1
ATOM 725 C C . THR A 1 101 ? 20.294 -10.092 -5.979 1.00 94.44 101 THR A C 1
ATOM 727 O O . THR A 1 101 ? 20.888 -9.209 -5.365 1.00 94.44 101 THR A O 1
ATOM 730 N N . CYS A 1 102 ? 18.978 -10.274 -5.861 1.00 94.31 102 CYS A N 1
ATOM 731 C CA . CYS A 1 102 ? 18.093 -9.485 -5.010 1.00 94.31 102 CYS A CA 1
ATOM 732 C C . CYS A 1 102 ? 18.396 -9.737 -3.520 1.00 94.31 102 CYS A C 1
ATOM 734 O O . CYS A 1 102 ? 18.512 -10.904 -3.124 1.00 94.31 102 CYS A O 1
ATOM 736 N N . PRO A 1 103 ? 18.496 -8.687 -2.678 1.00 93.00 103 PRO A N 1
ATOM 737 C CA . PRO A 1 103 ? 18.647 -8.873 -1.241 1.00 93.00 103 PRO A CA 1
ATOM 738 C C . PRO A 1 103 ? 17.457 -9.667 -0.668 1.00 93.00 103 PRO A C 1
ATOM 740 O O . PRO A 1 103 ? 16.321 -9.418 -1.083 1.00 93.00 103 PRO A O 1
ATOM 743 N N . PRO A 1 104 ? 17.668 -10.575 0.305 1.00 89.69 104 PRO A N 1
ATOM 744 C CA . PRO A 1 104 ? 16.610 -11.435 0.848 1.00 89.69 104 PRO A CA 1
ATOM 745 C C . PRO A 1 104 ? 15.349 -10.697 1.314 1.00 89.69 104 PRO A C 1
ATOM 747 O O . PRO A 1 104 ? 14.239 -11.150 1.044 1.00 89.69 104 PRO A O 1
ATOM 750 N N . ALA A 1 105 ? 15.501 -9.519 1.926 1.00 86.75 105 ALA A N 1
ATOM 751 C CA . ALA A 1 105 ? 14.379 -8.699 2.390 1.00 86.75 105 ALA A CA 1
ATOM 752 C C . ALA A 1 105 ? 13.463 -8.190 1.256 1.00 86.75 105 ALA A C 1
ATOM 754 O O . ALA A 1 105 ? 12.338 -7.773 1.505 1.00 86.75 105 ALA A O 1
ATOM 755 N N . PHE A 1 106 ? 13.923 -8.220 0.002 1.00 90.25 106 PHE A N 1
ATOM 756 C CA . PHE A 1 106 ? 13.148 -7.833 -1.178 1.00 90.25 106 PHE A CA 1
ATOM 757 C C . PHE A 1 106 ? 12.620 -9.045 -1.961 1.00 90.25 106 PHE A C 1
ATOM 759 O O . PHE A 1 106 ? 11.978 -8.873 -2.996 1.00 90.25 106 PHE A O 1
ATOM 766 N N . HIS A 1 107 ? 12.864 -10.282 -1.512 1.00 91.75 107 HIS A N 1
ATOM 767 C CA . HIS A 1 107 ? 12.423 -11.476 -2.243 1.00 91.75 107 HIS A CA 1
ATOM 768 C C . HIS A 1 107 ? 10.902 -11.566 -2.409 1.00 91.75 107 HIS A C 1
ATOM 770 O O . HIS A 1 107 ? 10.479 -11.782 -3.548 1.00 91.75 107 HIS A O 1
ATOM 776 N N . PRO A 1 108 ? 10.063 -11.383 -1.366 1.00 90.75 108 PRO A N 1
ATOM 777 C CA . PRO A 1 108 ? 8.605 -11.463 -1.521 1.00 90.75 108 PRO A CA 1
ATOM 778 C C . PRO A 1 108 ? 8.094 -10.442 -2.541 1.00 90.75 108 PRO A C 1
ATOM 780 O O . PRO A 1 108 ? 7.355 -10.772 -3.472 1.00 90.75 108 PRO A O 1
ATOM 783 N N . LEU A 1 109 ? 8.617 -9.223 -2.427 1.00 92.06 109 LEU A N 1
ATOM 784 C CA . LEU A 1 109 ? 8.347 -8.105 -3.310 1.00 92.06 109 LEU A CA 1
ATOM 785 C C . LEU A 1 109 ? 8.701 -8.413 -4.770 1.00 92.06 109 LEU A C 1
ATOM 787 O O . LEU A 1 109 ? 7.891 -8.231 -5.682 1.00 92.06 109 LEU A O 1
ATOM 791 N N . PHE A 1 110 ? 9.929 -8.882 -4.994 1.00 93.62 110 PHE A N 1
ATOM 792 C CA . PHE A 1 110 ? 10.436 -9.156 -6.329 1.00 93.62 110 PHE A CA 1
ATOM 793 C C . PHE A 1 110 ? 9.718 -10.347 -6.968 1.00 93.62 110 PHE A C 1
ATOM 795 O O . PHE A 1 110 ? 9.477 -10.331 -8.172 1.00 93.62 110 PHE A O 1
ATOM 802 N N . ARG A 1 111 ? 9.308 -11.355 -6.183 1.00 93.88 111 ARG A N 1
ATOM 803 C CA . ARG A 1 111 ? 8.446 -12.449 -6.664 1.00 93.88 111 ARG A CA 1
ATOM 804 C C . ARG A 1 111 ? 7.086 -11.928 -7.108 1.00 93.88 111 ARG A C 1
ATOM 806 O O . ARG A 1 111 ? 6.641 -12.289 -8.198 1.00 93.88 111 ARG A O 1
ATOM 813 N N . LEU A 1 112 ? 6.454 -11.064 -6.308 1.00 93.25 112 LEU A N 1
ATOM 814 C CA . LEU A 1 112 ? 5.175 -10.451 -6.664 1.00 93.25 112 LEU A CA 1
ATOM 815 C C . LEU A 1 112 ? 5.304 -9.662 -7.973 1.00 93.25 112 LEU A C 1
ATOM 817 O O . LEU A 1 112 ? 4.588 -9.978 -8.921 1.00 93.25 112 LEU A O 1
ATOM 821 N N . TRP A 1 113 ? 6.269 -8.741 -8.076 1.00 95.88 113 TRP A N 1
ATOM 822 C CA . TRP A 1 113 ? 6.542 -7.997 -9.313 1.00 95.88 113 TRP A CA 1
ATOM 823 C C . TRP A 1 113 ? 6.848 -8.927 -10.494 1.00 95.88 113 TRP A C 1
ATOM 825 O O . TRP A 1 113 ? 6.213 -8.838 -11.539 1.00 95.88 113 TRP A O 1
ATOM 835 N N . SER A 1 114 ? 7.748 -9.897 -10.329 1.00 95.25 114 SER A N 1
ATOM 836 C CA . SER A 1 114 ? 8.085 -10.863 -11.380 1.00 95.25 114 SER A CA 1
ATOM 837 C C . SER A 1 114 ? 6.861 -11.651 -11.861 1.00 95.25 114 SER A C 1
ATOM 839 O O . SER A 1 114 ? 6.821 -12.062 -13.019 1.00 95.25 114 SER A O 1
ATOM 841 N N . SER A 1 115 ? 5.865 -11.881 -11.002 1.00 94.44 115 SER A N 1
ATOM 842 C CA . SER A 1 115 ? 4.621 -12.554 -11.381 1.00 94.44 115 SER A CA 1
ATOM 843 C C . SER A 1 115 ? 3.655 -11.656 -12.168 1.00 94.44 115 SER A C 1
ATOM 845 O O . SER A 1 115 ? 2.822 -12.180 -12.914 1.00 94.44 115 SER A O 1
ATOM 847 N N . THR A 1 116 ? 3.780 -10.328 -12.045 1.00 96.06 116 THR A N 1
ATOM 848 C CA . THR A 1 116 ? 2.978 -9.349 -12.796 1.00 96.06 116 THR A CA 1
ATOM 849 C C . THR A 1 116 ? 3.593 -8.991 -14.147 1.00 96.06 116 THR A C 1
ATOM 851 O O . THR A 1 116 ? 2.866 -8.586 -15.052 1.00 96.06 116 THR A O 1
ATOM 854 N N . VAL A 1 117 ? 4.899 -9.203 -14.344 1.00 96.62 117 VAL A N 1
ATOM 855 C CA . VAL A 1 117 ? 5.576 -8.867 -15.609 1.00 96.62 117 VAL A CA 1
ATOM 856 C C . VAL A 1 117 ? 4.955 -9.567 -16.832 1.00 96.62 117 VAL A C 1
ATOM 858 O O . VAL A 1 117 ? 4.598 -8.858 -17.776 1.00 96.62 117 VAL A O 1
ATOM 861 N N . PRO A 1 118 ? 4.770 -10.907 -16.870 1.00 96.19 118 PRO A N 1
ATOM 862 C CA . PRO A 1 118 ? 4.186 -11.558 -18.045 1.00 96.19 118 PRO A CA 1
ATOM 863 C C . PRO A 1 118 ? 2.790 -11.037 -18.435 1.00 96.19 118 PRO A C 1
ATOM 865 O O . PRO A 1 118 ? 2.603 -10.719 -19.610 1.00 96.19 118 PRO A O 1
ATOM 868 N N . PRO A 1 119 ? 1.808 -10.898 -17.514 1.00 96.75 119 PRO A N 1
ATOM 869 C CA . PRO A 1 119 ? 0.503 -10.366 -17.888 1.00 96.75 119 PRO A CA 1
ATOM 870 C C . PRO A 1 119 ? 0.548 -8.893 -18.303 1.00 96.75 119 PRO A C 1
ATOM 872 O O . PRO A 1 119 ? -0.236 -8.534 -19.172 1.00 96.75 119 PRO A O 1
ATOM 875 N N . ILE A 1 120 ? 1.452 -8.068 -17.752 1.00 96.75 120 ILE A N 1
ATOM 876 C CA . ILE A 1 120 ? 1.641 -6.672 -18.188 1.00 96.75 120 ILE A CA 1
ATOM 877 C C . ILE A 1 120 ? 2.143 -6.621 -19.633 1.00 96.75 120 ILE A C 1
ATOM 879 O O . ILE A 1 120 ? 1.553 -5.927 -20.456 1.00 96.75 120 ILE A O 1
ATOM 883 N N . ARG A 1 121 ? 3.187 -7.390 -19.967 1.00 95.88 121 ARG A N 1
ATOM 884 C CA . ARG A 1 121 ? 3.741 -7.438 -21.333 1.00 95.88 121 ARG A CA 1
ATOM 885 C C . ARG A 1 121 ? 2.755 -8.005 -22.357 1.00 95.88 121 ARG A C 1
ATOM 887 O O . ARG A 1 121 ? 2.804 -7.646 -23.524 1.00 95.88 121 ARG A O 1
ATOM 894 N N . ALA A 1 122 ? 1.835 -8.863 -21.922 1.00 95.94 122 ALA A N 1
ATOM 895 C CA . ALA A 1 122 ? 0.769 -9.394 -22.769 1.00 95.94 122 ALA A CA 1
ATOM 896 C C . ALA A 1 122 ? -0.399 -8.408 -23.001 1.00 95.94 122 ALA A C 1
ATOM 898 O O . ALA A 1 122 ? -1.343 -8.742 -23.725 1.00 95.94 122 ALA A O 1
ATOM 899 N N . LEU A 1 123 ? -0.400 -7.225 -22.372 1.00 96.69 123 LEU A N 1
ATOM 900 C CA . LEU A 1 123 ? -1.425 -6.209 -22.612 1.00 96.69 123 LEU A CA 1
ATOM 901 C C . LEU A 1 123 ? -1.188 -5.511 -23.961 1.00 96.69 123 LEU A C 1
ATOM 903 O O . LEU A 1 123 ? -0.067 -5.087 -24.234 1.00 96.69 123 LEU A O 1
ATOM 907 N N . PRO A 1 124 ? -2.240 -5.306 -24.772 1.00 95.56 124 PRO A N 1
ATOM 908 C CA . PRO A 1 124 ? -2.194 -4.380 -25.901 1.00 95.56 124 PRO A CA 1
ATOM 909 C C . PRO A 1 124 ? -1.841 -2.942 -25.463 1.00 95.56 124 PRO A C 1
ATOM 911 O O . PRO A 1 124 ? -2.194 -2.568 -24.339 1.00 95.56 124 PRO A O 1
ATOM 914 N N . PRO A 1 125 ? -1.233 -2.108 -26.333 1.00 93.62 125 PRO A N 1
ATOM 915 C CA . PRO A 1 125 ? -0.778 -0.758 -25.975 1.00 93.62 125 PRO A CA 1
ATOM 916 C C . PRO A 1 125 ? -1.849 0.141 -25.335 1.00 93.62 125 PRO A C 1
ATOM 918 O O . PRO A 1 125 ? -1.574 0.829 -24.355 1.00 93.62 125 PRO A O 1
ATOM 921 N N . ASN A 1 126 ? -3.103 0.081 -25.798 1.00 94.38 126 ASN A N 1
ATOM 922 C CA . ASN A 1 126 ? -4.201 0.854 -25.203 1.00 94.38 126 ASN A CA 1
ATOM 923 C C . ASN A 1 126 ? -4.468 0.458 -23.738 1.00 94.38 126 ASN A C 1
ATOM 925 O O . ASN A 1 126 ? -4.661 1.319 -22.885 1.00 94.38 126 ASN A O 1
ATOM 929 N N . TYR A 1 127 ? -4.407 -0.837 -23.420 1.00 96.62 127 TYR A N 1
ATOM 930 C CA . TYR A 1 127 ? -4.587 -1.323 -22.052 1.00 96.62 127 TYR A CA 1
ATOM 931 C C . TYR A 1 127 ? -3.332 -1.151 -21.184 1.00 96.62 127 TYR A C 1
ATOM 933 O O . TYR A 1 127 ? -3.452 -1.083 -19.962 1.00 96.62 127 TYR A O 1
ATOM 941 N N . GLN A 1 128 ? -2.140 -1.063 -21.784 1.00 95.69 128 GLN A N 1
ATOM 942 C CA . GLN A 1 128 ? -0.926 -0.640 -21.078 1.00 95.69 128 GLN A CA 1
ATOM 943 C C . GLN A 1 128 ? -1.051 0.819 -20.622 1.00 95.69 128 GLN A C 1
ATOM 945 O O . GLN A 1 128 ? -0.755 1.126 -19.470 1.00 95.69 128 GLN A O 1
ATOM 950 N N . HIS A 1 129 ? -1.558 1.699 -21.490 1.00 93.44 129 HIS A N 1
ATOM 951 C CA . HIS A 1 129 ? -1.830 3.087 -21.127 1.00 93.44 129 HIS A CA 1
ATOM 952 C C . HIS A 1 129 ? -2.921 3.199 -20.049 1.00 93.44 129 HIS A C 1
ATOM 954 O O . HIS A 1 129 ? -2.749 3.929 -19.075 1.00 93.44 129 HIS A O 1
ATOM 960 N N . ASP A 1 130 ? -4.006 2.427 -20.154 1.00 95.44 130 ASP A N 1
ATOM 961 C CA . ASP A 1 130 ? -5.027 2.376 -19.098 1.00 95.44 130 ASP A CA 1
ATOM 962 C C . ASP A 1 130 ? -4.464 1.878 -17.761 1.00 95.44 130 ASP A C 1
ATOM 964 O O . ASP A 1 130 ? -4.867 2.369 -16.707 1.00 95.44 130 ASP A O 1
ATOM 968 N N . LEU A 1 131 ? -3.504 0.944 -17.777 1.00 96.50 131 LEU A N 1
ATOM 969 C CA . LEU A 1 131 ? -2.800 0.531 -16.564 1.00 96.50 131 LEU A CA 1
ATOM 970 C C . LEU A 1 131 ? -2.006 1.696 -15.960 1.00 96.50 131 LEU A C 1
ATOM 972 O O . LEU A 1 131 ? -2.136 1.927 -14.762 1.00 96.50 131 LEU A O 1
ATOM 976 N N . CYS A 1 132 ? -1.248 2.461 -16.759 1.00 94.88 132 CYS A N 1
ATOM 977 C CA . CYS A 1 132 ? -0.572 3.679 -16.286 1.00 94.88 132 CYS A CA 1
ATOM 978 C C . CYS A 1 132 ? -1.548 4.656 -15.631 1.00 94.88 132 CYS A C 1
ATOM 980 O O . CYS A 1 132 ? -1.278 5.163 -14.549 1.00 94.88 132 CYS A O 1
ATOM 982 N N . ARG A 1 133 ? -2.697 4.899 -16.271 1.00 94.19 133 ARG A N 1
ATOM 983 C CA . ARG A 1 133 ? -3.730 5.805 -15.757 1.00 94.19 133 ARG A CA 1
ATOM 984 C C . ARG A 1 133 ? -4.261 5.334 -14.407 1.00 94.19 133 ARG A C 1
ATOM 986 O O . ARG A 1 133 ? -4.263 6.107 -13.457 1.00 94.19 133 ARG A O 1
ATOM 993 N N . LEU A 1 134 ? -4.582 4.047 -14.282 1.00 94.75 134 LEU A N 1
ATOM 994 C CA . LEU A 1 134 ? -4.998 3.449 -13.011 1.00 94.75 134 LEU A CA 1
ATOM 995 C C . LEU A 1 134 ? -3.905 3.500 -11.932 1.00 94.75 134 LEU A C 1
ATOM 997 O O . LEU A 1 134 ? -4.228 3.524 -10.745 1.00 94.75 134 LEU A O 1
ATOM 1001 N N . LEU A 1 135 ? -2.620 3.501 -12.300 1.00 94.62 135 LEU A N 1
ATOM 1002 C CA . LEU A 1 135 ? -1.509 3.695 -11.359 1.00 94.62 135 LEU A CA 1
ATOM 1003 C C . LEU A 1 135 ? -1.374 5.141 -10.866 1.00 94.62 135 LEU A C 1
ATOM 1005 O O . LEU A 1 135 ? -0.787 5.314 -9.806 1.00 94.62 135 LEU A O 1
ATOM 1009 N N . CYS A 1 136 ? -1.937 6.115 -11.585 1.00 91.75 136 CYS A N 1
ATOM 1010 C CA . CYS A 1 136 ? -2.013 7.535 -11.211 1.00 91.75 136 CYS A CA 1
ATOM 1011 C C . CYS A 1 136 ? -3.407 7.950 -10.695 1.00 91.75 136 CYS A C 1
ATOM 1013 O O . CYS A 1 136 ? -3.779 9.115 -10.792 1.00 91.75 136 CYS A O 1
ATOM 1015 N N . ASP A 1 137 ? -4.238 6.984 -10.287 1.00 91.56 137 ASP A N 1
ATOM 1016 C CA . ASP A 1 137 ? -5.628 7.208 -9.851 1.00 91.56 137 ASP A CA 1
ATOM 1017 C C . ASP A 1 137 ? -6.508 7.951 -10.885 1.00 91.56 137 ASP A C 1
ATOM 1019 O O . ASP A 1 137 ? -7.478 8.627 -10.543 1.00 91.56 137 ASP A O 1
ATOM 1023 N N . LEU A 1 138 ? -6.208 7.777 -12.177 1.00 91.31 138 LEU A N 1
ATOM 1024 C CA . LEU A 1 138 ? -6.990 8.295 -13.300 1.00 91.31 138 LEU A CA 1
ATOM 1025 C C . LEU A 1 138 ? -7.915 7.218 -13.885 1.00 91.31 138 LEU A C 1
ATOM 1027 O O . LEU A 1 138 ? -7.559 6.039 -13.963 1.00 91.31 138 LEU A O 1
ATOM 1031 N N . ASP A 1 139 ? -9.072 7.644 -14.398 1.00 93.56 139 ASP A N 1
ATOM 1032 C CA . ASP A 1 139 ? -10.010 6.750 -15.081 1.00 93.56 139 ASP A CA 1
ATOM 1033 C C . ASP A 1 139 ? -9.412 6.184 -16.382 1.00 93.56 139 ASP A C 1
ATOM 1035 O O . ASP A 1 139 ? -8.794 6.939 -17.147 1.00 93.56 139 ASP A O 1
ATOM 1039 N N . PRO A 1 140 ? -9.603 4.884 -16.676 1.00 95.19 140 PRO A N 1
ATOM 1040 C CA . PRO A 1 140 ? -9.170 4.275 -17.931 1.00 95.19 140 PRO A CA 1
ATOM 1041 C C . PRO A 1 140 ? -9.945 4.855 -19.123 1.00 95.19 140 PRO A C 1
ATOM 1043 O O . PRO A 1 140 ? -11.108 5.235 -19.004 1.00 95.19 140 PRO A O 1
ATOM 1046 N N . LEU A 1 141 ? -9.303 4.901 -20.289 1.00 94.31 141 LEU A N 1
ATOM 1047 C CA . LEU A 1 141 ? -9.899 5.410 -21.525 1.00 94.31 141 LEU A CA 1
ATOM 1048 C C . LEU A 1 141 ? -10.692 4.329 -22.270 1.00 94.31 141 LEU A C 1
ATOM 1050 O O . LEU A 1 141 ? -11.675 4.644 -22.942 1.00 94.31 141 LEU A O 1
ATOM 1054 N N . SER A 1 142 ? -10.281 3.059 -22.181 1.00 95.38 142 SER A N 1
ATOM 1055 C CA . SER A 1 142 ? -10.975 1.974 -22.886 1.00 95.38 142 SER A CA 1
ATOM 1056 C C . SER A 1 142 ? -12.294 1.592 -22.205 1.00 95.38 142 SER A C 1
ATOM 1058 O O . SER A 1 142 ? -12.360 1.418 -20.988 1.00 95.38 142 SER A O 1
ATOM 1060 N N . SER A 1 143 ? -13.329 1.346 -23.015 1.00 94.31 143 SER A N 1
ATOM 1061 C CA . SER A 1 143 ? -14.611 0.781 -22.581 1.00 94.31 143 SER A CA 1
ATOM 1062 C C . SER A 1 143 ? -14.960 -0.452 -23.433 1.00 94.31 143 SER A C 1
ATOM 1064 O O . SER A 1 143 ? -15.031 -0.325 -24.658 1.00 94.31 143 SER A O 1
ATOM 1066 N N . PRO A 1 144 ? -15.160 -1.645 -22.834 1.00 94.06 144 PRO A N 1
ATOM 1067 C CA . PRO A 1 144 ? -15.143 -1.924 -21.396 1.00 94.06 144 PRO A CA 1
ATOM 1068 C C . PRO A 1 144 ? -13.725 -1.972 -20.799 1.00 94.06 144 PRO A C 1
ATOM 1070 O O . PRO A 1 144 ? -12.751 -2.330 -21.472 1.00 94.06 144 PRO A O 1
ATOM 1073 N N . VAL A 1 145 ? -13.625 -1.666 -19.501 1.00 93.56 145 VAL A N 1
ATOM 1074 C CA . VAL A 1 145 ? -12.380 -1.809 -18.733 1.00 93.56 145 VAL A CA 1
ATOM 1075 C C . VAL A 1 145 ? -12.047 -3.289 -18.594 1.00 93.56 145 VAL A C 1
ATOM 1077 O O . VAL A 1 145 ? -12.867 -4.087 -18.139 1.00 93.56 145 VAL A O 1
ATOM 1080 N N . ARG A 1 146 ? -10.824 -3.672 -18.967 1.00 94.25 146 ARG A N 1
ATOM 1081 C CA . ARG A 1 146 ? -10.367 -5.058 -18.843 1.00 94.25 146 ARG A CA 1
ATOM 1082 C C . ARG A 1 146 ? -10.232 -5.439 -17.365 1.00 94.25 146 ARG A C 1
ATOM 1084 O O . ARG A 1 146 ? -9.483 -4.811 -16.622 1.00 94.25 146 ARG A O 1
ATOM 1091 N N . GLU A 1 147 ? -10.883 -6.530 -16.966 1.00 92.69 147 GLU A N 1
ATOM 1092 C CA . GLU A 1 147 ? -10.976 -6.984 -15.565 1.00 92.69 147 GLU A CA 1
ATOM 1093 C C . GLU A 1 147 ? -9.622 -7.223 -14.875 1.00 92.69 147 GLU A C 1
ATOM 1095 O O . GLU A 1 147 ? -9.510 -7.124 -13.655 1.00 92.69 147 GLU A O 1
ATOM 1100 N N . SER A 1 148 ? -8.569 -7.532 -15.638 1.00 94.38 148 SER A N 1
ATOM 1101 C CA . SER A 1 148 ? -7.232 -7.756 -15.083 1.00 94.38 148 SER A CA 1
ATOM 1102 C C . SER A 1 148 ? -6.516 -6.470 -14.662 1.00 94.38 148 SER A C 1
ATOM 1104 O O . SER A 1 148 ? -5.577 -6.550 -13.874 1.00 94.38 148 SER A O 1
ATOM 1106 N N . LEU A 1 149 ? -6.916 -5.297 -15.168 1.00 95.44 149 LEU A N 1
ATOM 1107 C CA . LEU A 1 149 ? -6.184 -4.047 -14.937 1.00 95.44 149 LEU A CA 1
ATOM 1108 C C . LEU A 1 149 ? -6.215 -3.576 -13.479 1.00 95.44 149 LEU A C 1
ATOM 1110 O O . LEU A 1 149 ? -5.134 -3.324 -12.947 1.00 95.44 149 LEU A O 1
ATOM 1114 N N . PRO A 1 150 ? -7.370 -3.529 -12.779 1.00 94.31 150 PRO A N 1
ATOM 1115 C CA . PRO A 1 150 ? -7.393 -3.126 -11.371 1.00 94.31 150 PRO A CA 1
ATOM 1116 C C . PRO A 1 150 ? -6.539 -4.039 -10.490 1.00 94.31 150 PRO A C 1
ATOM 1118 O O . PRO A 1 150 ? -5.897 -3.587 -9.544 1.00 94.31 150 PRO A O 1
ATOM 1121 N N . ARG A 1 151 ? -6.489 -5.333 -10.828 1.00 93.31 151 ARG A N 1
ATOM 1122 C CA . ARG A 1 151 ? -5.641 -6.301 -10.136 1.00 93.31 151 ARG A CA 1
ATOM 1123 C C . ARG A 1 151 ? -4.157 -6.002 -10.354 1.00 93.31 151 ARG A C 1
ATOM 1125 O O . ARG A 1 151 ? -3.430 -5.926 -9.372 1.00 93.31 151 ARG A O 1
ATOM 1132 N N . LEU A 1 152 ? -3.718 -5.834 -11.603 1.00 95.94 152 LEU A N 1
ATOM 1133 C CA . LEU A 1 152 ? -2.315 -5.528 -11.912 1.00 95.94 152 LEU A CA 1
ATOM 1134 C C . LEU A 1 152 ? -1.883 -4.200 -11.281 1.00 95.94 152 LEU A C 1
ATOM 1136 O O . LEU A 1 152 ? -0.798 -4.122 -10.710 1.00 95.94 152 LEU A O 1
ATOM 1140 N N . ALA A 1 153 ? -2.752 -3.185 -11.320 1.00 96.31 153 ALA A N 1
ATOM 1141 C CA . ALA A 1 153 ? -2.522 -1.909 -10.653 1.00 96.31 153 ALA A CA 1
ATOM 1142 C C . ALA A 1 153 ? -2.371 -2.094 -9.136 1.00 96.31 153 ALA A C 1
ATOM 1144 O O . ALA A 1 153 ? -1.438 -1.567 -8.538 1.00 96.31 153 ALA A O 1
ATOM 1145 N N . GLY A 1 154 ? -3.247 -2.890 -8.515 1.00 93.94 154 GLY A N 1
ATOM 1146 C CA . GLY A 1 154 ? -3.169 -3.225 -7.094 1.00 93.94 154 GLY A CA 1
ATOM 1147 C C . GLY A 1 154 ? -1.889 -3.977 -6.719 1.00 93.94 154 GLY A C 1
ATOM 1148 O O . GLY A 1 154 ? -1.247 -3.625 -5.734 1.00 93.94 154 GLY A O 1
ATOM 1149 N N . GLU A 1 155 ? -1.481 -4.972 -7.505 1.00 95.00 155 GLU A N 1
ATOM 1150 C CA . GLU A 1 155 ? -0.243 -5.725 -7.268 1.00 95.00 155 GLU A CA 1
ATOM 1151 C C . GLU A 1 155 ? 0.997 -4.820 -7.422 1.00 95.00 155 GLU A C 1
ATOM 1153 O O . GLU A 1 155 ? 1.867 -4.836 -6.556 1.00 95.00 155 GLU A O 1
ATOM 1158 N N . LEU A 1 156 ? 1.062 -3.961 -8.449 1.00 96.88 156 LEU A N 1
ATOM 1159 C CA . LEU A 1 156 ? 2.159 -2.995 -8.617 1.00 96.88 156 LEU A CA 1
ATOM 1160 C C . LEU A 1 156 ? 2.196 -1.934 -7.512 1.00 96.88 156 LEU A C 1
ATOM 1162 O O . LEU A 1 156 ? 3.275 -1.612 -7.019 1.00 96.88 156 LEU A O 1
ATOM 1166 N N . ARG A 1 157 ? 1.038 -1.412 -7.090 1.00 95.69 157 ARG A N 1
ATOM 1167 C CA . ARG A 1 157 ? 0.950 -0.471 -5.964 1.00 95.69 157 ARG A CA 1
ATOM 1168 C C . ARG A 1 157 ? 1.364 -1.119 -4.650 1.00 95.69 157 ARG A C 1
ATOM 1170 O O . ARG A 1 157 ? 2.025 -0.465 -3.859 1.00 95.69 157 ARG A O 1
ATOM 1177 N N . ALA A 1 158 ? 1.033 -2.393 -4.434 1.00 93.69 158 ALA A N 1
ATOM 1178 C CA . ALA A 1 158 ? 1.493 -3.126 -3.256 1.00 93.69 158 ALA A CA 1
ATOM 1179 C C . ALA A 1 158 ? 3.024 -3.181 -3.227 1.00 93.69 158 ALA A C 1
ATOM 1181 O O . ALA A 1 158 ? 3.636 -2.898 -2.203 1.00 93.69 158 ALA A O 1
ATOM 1182 N N . VAL A 1 159 ? 3.643 -3.452 -4.382 1.00 95.19 159 VAL A N 1
ATOM 1183 C CA . VAL A 1 159 ? 5.102 -3.450 -4.507 1.00 95.19 159 VAL A CA 1
ATOM 1184 C C . VAL A 1 159 ? 5.682 -2.046 -4.265 1.00 95.19 159 VAL A C 1
ATOM 1186 O O . VAL A 1 159 ? 6.650 -1.878 -3.529 1.00 95.19 159 VAL A O 1
ATOM 1189 N N . ALA A 1 160 ? 5.073 -1.016 -4.847 1.00 94.81 160 ALA A N 1
ATOM 1190 C CA . ALA A 1 160 ? 5.488 0.371 -4.663 1.00 94.81 160 ALA A CA 1
ATOM 1191 C C . ALA A 1 160 ? 5.403 0.834 -3.200 1.00 94.81 160 ALA A C 1
ATOM 1193 O O . ALA A 1 160 ? 6.333 1.463 -2.705 1.00 94.81 160 ALA A O 1
ATOM 1194 N N . ILE A 1 161 ? 4.326 0.475 -2.500 1.00 92.12 161 ILE A N 1
ATOM 1195 C CA . ILE A 1 161 ? 4.110 0.779 -1.082 1.00 92.12 161 ILE A CA 1
ATOM 1196 C C . ILE A 1 161 ? 5.248 0.229 -0.227 1.00 92.12 161 ILE A C 1
ATOM 1198 O O . ILE A 1 161 ? 5.824 0.982 0.549 1.00 92.12 161 ILE A O 1
ATOM 1202 N N . GLU A 1 162 ? 5.608 -1.044 -0.391 1.00 91.19 162 GLU A N 1
ATOM 1203 C CA . GLU A 1 162 ? 6.693 -1.674 0.379 1.00 91.19 162 GLU A CA 1
ATOM 1204 C C . GLU A 1 162 ? 8.037 -0.966 0.176 1.00 91.19 162 GLU A C 1
ATOM 1206 O O . GLU A 1 162 ? 8.795 -0.750 1.121 1.00 91.19 162 GLU A O 1
ATOM 1211 N N . ILE A 1 163 ? 8.339 -0.553 -1.060 1.00 90.94 163 ILE A N 1
ATOM 1212 C CA . ILE A 1 163 ? 9.543 0.239 -1.341 1.00 90.94 163 ILE A CA 1
ATOM 1213 C C . ILE A 1 163 ? 9.455 1.589 -0.619 1.00 90.94 163 ILE A C 1
ATOM 1215 O O . ILE A 1 163 ? 10.411 2.004 0.037 1.00 90.94 163 ILE A O 1
ATOM 1219 N N . SER A 1 164 ? 8.298 2.247 -0.695 1.00 90.19 164 SER A N 1
ATOM 1220 C CA . SER A 1 164 ? 8.053 3.570 -0.114 1.00 90.19 164 SER A CA 1
ATOM 1221 C C . SER A 1 164 ? 7.984 3.590 1.410 1.00 90.19 164 SER A C 1
ATOM 1223 O O . SER A 1 164 ? 8.187 4.642 2.013 1.00 90.19 164 SER A O 1
ATOM 1225 N N . GLN A 1 165 ? 7.753 2.452 2.060 1.00 87.81 165 GLN A N 1
ATOM 1226 C CA . GLN A 1 165 ? 7.825 2.315 3.516 1.00 87.81 165 GLN A CA 1
ATOM 1227 C C . GLN A 1 165 ? 9.269 2.336 4.037 1.00 87.81 165 GLN A C 1
ATOM 1229 O O . GLN A 1 165 ? 9.516 2.652 5.201 1.00 87.81 165 GLN A O 1
ATOM 1234 N N . ARG A 1 166 ? 10.273 2.061 3.199 1.00 86.88 166 ARG A N 1
ATOM 1235 C CA . ARG A 1 166 ? 11.668 2.065 3.651 1.00 86.88 166 ARG A CA 1
ATOM 1236 C C . ARG A 1 166 ? 12.150 3.493 3.884 1.00 86.88 166 ARG A C 1
ATOM 1238 O O . ARG A 1 166 ? 12.226 4.289 2.954 1.00 86.88 166 ARG A O 1
ATOM 1245 N N . ARG A 1 167 ? 12.565 3.809 5.115 1.00 80.88 167 ARG A N 1
ATOM 1246 C CA . ARG A 1 167 ? 13.050 5.149 5.509 1.00 80.88 167 ARG A CA 1
ATOM 1247 C C . ARG A 1 167 ? 14.120 5.712 4.566 1.00 80.88 167 ARG A C 1
ATOM 1249 O O . ARG A 1 167 ? 14.048 6.871 4.175 1.00 80.88 167 ARG A O 1
ATOM 1256 N N . THR A 1 168 ? 15.068 4.872 4.152 1.00 81.94 168 THR A N 1
ATOM 1257 C CA . THR A 1 168 ? 16.145 5.243 3.218 1.00 81.94 168 THR A CA 1
ATOM 1258 C C . THR A 1 168 ? 15.630 5.687 1.851 1.00 81.94 168 THR A C 1
ATOM 1260 O O . THR A 1 168 ? 16.281 6.492 1.186 1.00 81.94 168 THR A O 1
ATOM 1263 N N . PHE A 1 169 ? 14.466 5.183 1.437 1.00 87.12 169 PHE A N 1
ATOM 1264 C CA . PHE A 1 169 ? 13.785 5.623 0.231 1.00 87.12 169 PHE A CA 1
ATOM 1265 C C . PHE A 1 169 ? 13.105 6.982 0.449 1.00 87.12 169 PHE A C 1
ATOM 1267 O O . PHE A 1 169 ? 13.289 7.905 -0.344 1.00 87.12 169 PHE A O 1
ATOM 1274 N N . GLN A 1 170 ? 12.380 7.138 1.561 1.00 86.12 170 GLN A N 1
ATOM 1275 C CA . GLN A 1 170 ? 11.646 8.370 1.881 1.00 86.12 170 GLN A CA 1
ATOM 1276 C C . GLN A 1 170 ? 12.557 9.601 1.952 1.00 86.12 170 GLN A C 1
ATOM 1278 O O . GLN A 1 170 ? 12.237 10.636 1.375 1.00 86.12 170 GLN A O 1
ATOM 1283 N N . GLU A 1 171 ? 13.717 9.475 2.604 1.00 86.25 171 GLU A N 1
ATOM 1284 C CA . GLU A 1 171 ? 14.672 10.576 2.812 1.00 86.25 171 GLU A CA 1
ATOM 1285 C C . GLU A 1 171 ? 15.215 11.164 1.501 1.00 86.25 171 GLU A C 1
ATOM 1287 O O . GLU A 1 171 ? 15.585 12.335 1.441 1.00 86.25 171 GLU A O 1
ATOM 1292 N N . ARG A 1 172 ? 15.256 10.363 0.433 1.00 89.06 172 ARG A N 1
ATOM 1293 C CA . ARG A 1 172 ? 15.785 10.774 -0.875 1.00 89.06 172 ARG A CA 1
ATOM 1294 C C . ARG A 1 172 ? 14.703 11.177 -1.866 1.00 89.06 172 ARG A C 1
ATOM 1296 O O . ARG A 1 172 ? 15.006 11.850 -2.849 1.00 89.06 172 ARG A O 1
ATOM 1303 N N . TYR A 1 173 ? 13.461 10.779 -1.612 1.00 89.31 173 TYR A N 1
ATOM 1304 C CA . TYR A 1 173 ? 12.361 10.911 -2.558 1.00 89.31 173 TYR A CA 1
ATOM 1305 C C . TYR A 1 173 ? 12.079 12.372 -2.948 1.00 89.31 173 TYR A C 1
ATOM 1307 O O . TYR A 1 173 ? 11.966 12.675 -4.133 1.00 89.31 173 TYR A O 1
ATOM 1315 N N . GLY A 1 174 ? 12.076 13.302 -1.985 1.00 86.06 174 GLY A N 1
ATOM 1316 C CA . GLY A 1 174 ? 11.876 14.731 -2.272 1.00 86.06 174 GLY A CA 1
ATOM 1317 C C . GLY A 1 174 ? 12.950 15.320 -3.199 1.00 86.06 174 GLY A C 1
ATOM 1318 O O . GLY A 1 174 ? 12.641 16.060 -4.131 1.00 86.06 174 GLY A O 1
ATOM 1319 N N . GLY A 1 175 ? 14.214 14.920 -3.020 1.00 87.62 175 GLY A N 1
ATOM 1320 C CA . GLY A 1 175 ? 15.304 15.330 -3.913 1.00 87.62 175 GLY A CA 1
ATOM 1321 C C . GLY A 1 175 ? 15.171 14.762 -5.330 1.00 87.62 175 GLY A C 1
ATOM 1322 O O . GLY A 1 175 ? 15.621 15.380 -6.296 1.00 87.62 175 GLY A O 1
ATOM 1323 N N . ASP A 1 176 ? 14.533 13.602 -5.478 1.00 89.19 176 ASP A N 1
ATOM 1324 C CA . ASP A 1 176 ? 14.263 13.015 -6.786 1.00 89.19 176 ASP A CA 1
ATOM 1325 C C . ASP A 1 176 ? 13.143 13.750 -7.528 1.00 89.19 176 ASP A C 1
ATOM 1327 O O . ASP A 1 176 ? 13.289 13.981 -8.729 1.00 89.19 176 ASP A O 1
ATOM 1331 N N . LEU A 1 177 ? 12.080 14.162 -6.826 1.00 87.31 177 LEU A N 1
ATOM 1332 C CA . LEU A 1 177 ? 11.006 14.989 -7.389 1.00 87.31 177 LEU A CA 1
ATOM 1333 C C . LEU A 1 177 ? 11.539 16.333 -7.894 1.00 87.31 177 LEU A C 1
ATOM 1335 O O . LEU A 1 177 ? 11.293 16.704 -9.043 1.00 87.31 177 LEU A O 1
ATOM 1339 N N . GLN A 1 178 ? 12.350 17.017 -7.080 1.00 88.00 178 GLN A N 1
ATOM 1340 C CA . GLN A 1 178 ? 12.961 18.286 -7.477 1.00 88.00 178 GLN A CA 1
ATOM 1341 C C . GLN A 1 178 ? 13.841 18.124 -8.723 1.00 88.00 178 GLN A C 1
ATOM 1343 O O . GLN A 1 178 ? 13.747 18.912 -9.660 1.00 88.00 178 GLN A O 1
ATOM 1348 N N . ALA A 1 179 ? 14.632 17.048 -8.796 1.00 89.19 179 ALA A N 1
ATOM 1349 C CA . ALA A 1 179 ? 15.469 16.773 -9.963 1.00 89.19 179 ALA A CA 1
ATOM 1350 C C . ALA A 1 179 ? 14.658 16.552 -11.256 1.00 89.19 179 ALA A C 1
ATOM 1352 O O . ALA A 1 179 ? 15.169 16.796 -12.352 1.00 89.19 179 ALA A O 1
ATOM 1353 N N . VAL A 1 180 ? 13.415 16.069 -11.156 1.00 88.00 180 VAL A N 1
ATOM 1354 C CA . VAL A 1 180 ? 12.505 15.924 -12.303 1.00 88.00 180 VAL A CA 1
ATOM 1355 C C . VAL A 1 180 ? 11.943 17.284 -12.720 1.00 88.00 180 VAL A C 1
ATOM 1357 O O . VAL A 1 180 ? 11.971 17.597 -13.911 1.00 88.00 180 VAL A O 1
ATOM 1360 N N . LEU A 1 181 ? 11.511 18.111 -11.762 1.00 86.25 181 LEU A N 1
ATOM 1361 C CA . LEU A 1 181 ? 11.031 19.477 -12.012 1.00 86.25 181 LEU A CA 1
ATOM 1362 C C . LEU A 1 181 ? 12.109 20.352 -12.669 1.00 86.25 181 LEU A C 1
ATOM 1364 O O . LEU A 1 181 ? 11.849 21.014 -13.676 1.00 86.25 181 LEU A O 1
ATOM 1368 N N . ASP A 1 182 ? 13.344 20.288 -12.169 1.00 88.75 182 ASP A N 1
ATOM 1369 C CA . ASP A 1 182 ? 14.477 21.042 -12.716 1.00 88.75 182 ASP A CA 1
ATOM 1370 C C . ASP A 1 182 ? 14.750 20.663 -14.184 1.00 88.75 182 ASP A C 1
ATOM 1372 O O . ASP A 1 182 ? 15.039 21.517 -15.030 1.00 88.75 182 ASP A O 1
ATOM 1376 N N . ARG A 1 183 ? 14.611 19.373 -14.526 1.00 87.12 183 ARG A N 1
ATOM 1377 C CA . ARG A 1 183 ? 14.743 18.886 -15.908 1.00 87.12 183 ARG A CA 1
ATOM 1378 C C . ARG A 1 183 ? 13.605 19.374 -16.794 1.00 87.12 183 ARG A C 1
ATOM 1380 O O . ARG A 1 183 ? 13.890 19.823 -17.908 1.00 87.12 183 ARG A O 1
ATOM 1387 N N . ALA A 1 184 ? 12.366 19.315 -16.304 1.00 84.19 184 ALA A N 1
ATOM 1388 C CA . ALA A 1 184 ? 11.180 19.780 -17.020 1.00 84.19 184 ALA A CA 1
ATOM 1389 C C . ALA A 1 184 ? 11.275 21.277 -17.364 1.00 84.19 184 ALA A C 1
ATOM 1391 O O . ALA A 1 184 ? 11.028 21.661 -18.508 1.00 84.19 184 ALA A O 1
ATOM 1392 N N . GLY A 1 185 ? 11.740 22.108 -16.423 1.00 80.62 185 GLY A N 1
ATOM 1393 C CA . GLY A 1 185 ? 11.932 23.546 -16.637 1.00 80.62 185 GLY A CA 1
ATOM 1394 C C . GLY A 1 185 ? 13.080 23.900 -17.592 1.00 80.62 185 GLY A C 1
ATOM 1395 O O . GLY A 1 185 ? 13.048 24.945 -18.240 1.00 80.62 185 GLY A O 1
ATOM 1396 N N . SER A 1 186 ? 14.089 23.032 -17.730 1.00 78.94 186 SER A N 1
ATOM 1397 C CA . SER A 1 186 ? 15.291 23.333 -18.525 1.00 78.94 186 SER A CA 1
ATOM 1398 C C . SER A 1 186 ? 15.087 23.306 -20.049 1.00 78.94 186 SER A C 1
ATOM 1400 O O . SER A 1 186 ? 15.951 23.790 -20.782 1.00 78.94 186 SER A O 1
ATOM 1402 N N . GLY A 1 187 ? 13.997 22.708 -20.553 1.00 65.50 187 GLY A N 1
ATOM 1403 C CA . GLY A 1 187 ? 13.638 22.636 -21.982 1.00 65.50 187 GLY A CA 1
ATOM 1404 C C . GLY A 1 187 ? 14.671 21.995 -22.931 1.00 65.50 187 GLY A C 1
ATOM 1405 O O . GLY A 1 187 ? 14.414 21.889 -24.129 1.00 65.50 187 GLY A O 1
ATOM 1406 N N . ARG A 1 188 ? 15.849 21.582 -22.437 1.00 57.25 188 ARG A N 1
ATOM 1407 C CA . ARG A 1 188 ? 17.012 21.179 -23.253 1.00 57.25 188 ARG A CA 1
ATOM 1408 C C . ARG A 1 188 ? 17.596 19.817 -22.904 1.00 57.25 188 ARG A C 1
ATOM 1410 O O . ARG A 1 188 ? 18.393 19.301 -23.684 1.00 57.25 188 ARG A O 1
ATOM 1417 N N . GLN A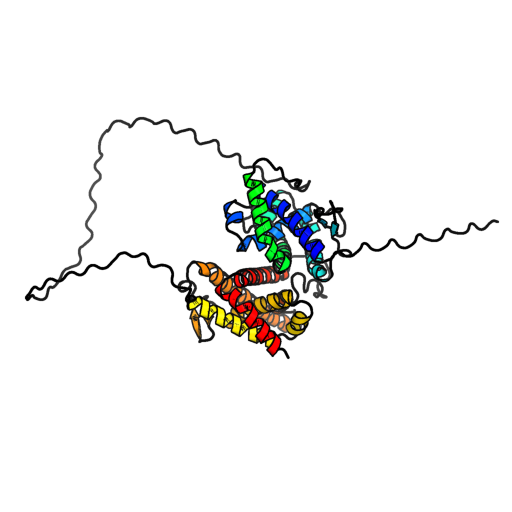 1 189 ? 17.217 19.205 -21.786 1.00 56.88 189 GLN A N 1
ATOM 1418 C CA . GLN A 1 189 ? 17.704 17.872 -21.440 1.00 56.88 189 GLN A CA 1
ATOM 1419 C C . GLN A 1 189 ? 16.680 16.814 -21.830 1.00 56.88 189 GLN A C 1
ATOM 1421 O O . GLN A 1 189 ? 15.752 16.500 -21.088 1.00 56.88 189 GLN A O 1
ATOM 1426 N N . ARG A 1 190 ? 16.879 16.237 -23.018 1.00 54.44 190 ARG A N 1
ATOM 1427 C CA . ARG A 1 190 ? 16.256 14.963 -23.374 1.00 54.44 190 ARG A CA 1
ATOM 1428 C C . ARG A 1 190 ? 16.818 13.934 -22.396 1.00 54.44 190 ARG A C 1
ATOM 1430 O O . ARG A 1 190 ? 18.021 13.683 -22.410 1.00 54.44 190 ARG A O 1
ATOM 1437 N N . ALA A 1 191 ? 15.982 13.424 -21.495 1.00 52.81 191 ALA A N 1
ATOM 1438 C CA . ALA A 1 191 ? 16.401 12.382 -20.572 1.00 52.81 191 ALA A CA 1
ATOM 1439 C C . ALA A 1 191 ? 17.031 11.236 -21.379 1.00 52.81 191 ALA A C 1
ATOM 1441 O O . ALA A 1 191 ? 16.474 10.828 -22.396 1.00 52.81 191 ALA A O 1
ATOM 1442 N N . THR A 1 192 ? 18.154 10.681 -20.916 1.00 56.16 192 THR A N 1
ATOM 1443 C CA . THR A 1 192 ? 18.794 9.461 -21.464 1.00 56.16 192 THR A CA 1
ATOM 1444 C C . THR A 1 192 ? 17.915 8.209 -21.299 1.00 56.16 192 THR A C 1
ATOM 1446 O O . THR A 1 192 ? 18.374 7.075 -21.371 1.00 56.16 192 THR A O 1
ATOM 1449 N N . TRP A 1 193 ? 16.642 8.413 -20.991 1.00 59.66 193 TRP A N 1
ATOM 1450 C CA . TRP A 1 193 ? 15.650 7.398 -20.768 1.00 59.66 193 TRP A CA 1
ATOM 1451 C C . TRP A 1 193 ? 14.885 7.176 -22.067 1.00 59.66 193 TRP A C 1
ATOM 1453 O O . TRP A 1 193 ? 14.056 7.994 -22.458 1.00 59.66 193 TRP A O 1
ATOM 1463 N N . GLU A 1 194 ? 15.182 6.076 -22.748 1.00 64.56 194 GLU A N 1
ATOM 1464 C CA . GLU A 1 194 ? 14.452 5.664 -23.946 1.00 64.56 194 GLU A CA 1
ATOM 1465 C C . GLU A 1 194 ? 13.168 4.949 -23.534 1.00 64.56 194 GLU A C 1
ATOM 1467 O O . GLU A 1 194 ? 13.229 3.967 -22.794 1.00 64.56 194 GLU A O 1
ATOM 1472 N N . ALA A 1 195 ? 11.999 5.429 -23.970 1.00 60.59 195 ALA A N 1
ATOM 1473 C CA . ALA A 1 195 ? 10.721 4.762 -23.707 1.00 60.59 195 ALA A CA 1
ATOM 1474 C C . ALA A 1 195 ? 10.804 3.256 -24.051 1.00 60.59 195 ALA A C 1
ATOM 1476 O O . ALA A 1 195 ? 11.526 2.896 -24.985 1.00 60.59 195 ALA A O 1
ATOM 1477 N N . PRO A 1 196 ? 10.133 2.360 -23.294 1.00 72.00 196 PRO A N 1
ATOM 1478 C CA . PRO A 1 196 ? 10.137 0.934 -23.615 1.00 72.00 196 PRO A CA 1
ATOM 1479 C C . PRO A 1 196 ? 9.785 0.707 -25.100 1.00 72.00 196 PRO A C 1
ATOM 1481 O O . PRO A 1 196 ? 8.841 1.339 -25.570 1.00 72.00 196 PRO A O 1
ATOM 1484 N N . PRO A 1 197 ? 10.490 -0.176 -25.837 1.00 69.94 197 PRO A N 1
ATOM 1485 C CA . PRO A 1 197 ? 10.340 -0.297 -27.295 1.00 69.94 197 PRO A CA 1
ATOM 1486 C C . PRO A 1 197 ? 8.913 -0.607 -27.767 1.00 69.94 197 PRO A C 1
ATOM 1488 O O . PRO A 1 197 ? 8.541 -0.257 -28.881 1.00 69.94 197 PRO A O 1
ATOM 1491 N N . GLU A 1 198 ? 8.131 -1.280 -26.922 1.00 68.44 198 GLU A N 1
ATOM 1492 C CA . GLU A 1 198 ? 6.756 -1.711 -27.201 1.00 68.44 198 GLU A CA 1
ATOM 1493 C C . GLU A 1 198 ? 5.697 -0.697 -26.730 1.00 68.44 198 GLU A C 1
ATOM 1495 O O . GLU A 1 198 ? 4.519 -0.852 -27.048 1.00 68.44 198 GLU A O 1
ATOM 1500 N N . TYR A 1 199 ? 6.089 0.330 -25.968 1.00 73.69 199 TYR A N 1
ATOM 1501 C CA . TYR A 1 199 ? 5.155 1.308 -25.421 1.00 73.69 199 TYR A CA 1
ATOM 1502 C C . TYR A 1 199 ? 4.952 2.464 -26.400 1.00 73.69 199 TYR A C 1
ATOM 1504 O O . TYR A 1 199 ? 5.844 3.289 -26.612 1.00 73.69 199 TYR A O 1
ATOM 1512 N N . GLU A 1 200 ? 3.755 2.539 -26.975 1.00 73.88 200 GLU A N 1
ATOM 1513 C CA . GLU A 1 200 ? 3.343 3.661 -27.809 1.00 73.88 200 GLU A CA 1
ATOM 1514 C C . GLU A 1 200 ? 2.650 4.715 -26.928 1.00 73.88 200 GLU A C 1
ATOM 1516 O O . GLU A 1 200 ? 1.598 4.426 -26.347 1.00 73.88 200 GLU A O 1
ATOM 1521 N N . PRO A 1 201 ? 3.220 5.926 -26.775 1.00 70.12 201 PRO A N 1
ATOM 1522 C CA . PRO A 1 201 ? 2.587 6.967 -25.978 1.00 70.12 201 PRO A CA 1
ATOM 1523 C C . PRO A 1 201 ? 1.243 7.346 -26.601 1.00 70.12 201 PRO A C 1
ATOM 1525 O O . PRO A 1 201 ? 1.114 7.384 -27.828 1.00 70.12 201 PRO A O 1
ATOM 1528 N N . ALA A 1 202 ? 0.257 7.671 -25.758 1.00 67.88 202 ALA A N 1
ATOM 1529 C CA . ALA A 1 202 ? -1.056 8.091 -26.234 1.00 67.88 202 ALA A CA 1
ATOM 1530 C C . ALA A 1 202 ? -0.900 9.205 -27.287 1.00 67.88 202 ALA A C 1
ATOM 1532 O O . ALA A 1 202 ? -0.125 10.151 -27.063 1.00 67.88 202 ALA A O 1
ATOM 1533 N N . PRO A 1 203 ? -1.586 9.104 -28.444 1.00 67.81 203 PRO A N 1
ATOM 1534 C CA . PRO A 1 203 ? -1.486 10.112 -29.482 1.00 67.81 203 PRO A CA 1
ATOM 1535 C C . PRO A 1 203 ? -1.831 11.450 -28.849 1.00 67.81 203 PRO A C 1
ATOM 1537 O O . PRO A 1 203 ? -2.910 11.613 -28.281 1.00 67.81 203 PRO A O 1
ATOM 1540 N N . ARG A 1 204 ? -0.880 12.391 -28.897 1.00 63.03 204 ARG A N 1
ATOM 1541 C CA . ARG A 1 204 ? -1.089 13.737 -28.368 1.00 63.03 204 ARG A CA 1
ATOM 1542 C C . ARG A 1 204 ? -2.361 14.257 -29.014 1.00 63.03 204 ARG A C 1
ATOM 1544 O O . ARG A 1 204 ? -2.358 14.469 -30.229 1.00 63.03 204 ARG A O 1
ATOM 1551 N N . GLU A 1 205 ? -3.423 14.440 -28.224 1.00 56.19 205 GLU A N 1
ATOM 1552 C CA . GLU A 1 205 ? -4.577 15.213 -28.664 1.00 56.19 205 GLU A CA 1
ATOM 1553 C C . GLU A 1 205 ? -3.996 16.507 -29.213 1.00 56.19 205 GLU A C 1
ATOM 1555 O O . GLU A 1 205 ? -3.350 17.273 -28.486 1.00 56.19 205 GLU A O 1
ATOM 1560 N N . LYS A 1 206 ? -4.082 16.669 -30.540 1.00 52.12 206 LYS A N 1
ATOM 1561 C CA . LYS A 1 206 ? -3.616 17.875 -31.209 1.00 52.12 206 LYS A CA 1
ATOM 1562 C C . LYS A 1 206 ? -4.291 19.001 -30.460 1.00 52.12 206 LYS A C 1
ATOM 1564 O O . LYS A 1 206 ? -5.519 19.051 -30.463 1.00 52.12 206 LYS A O 1
ATOM 1569 N N . ALA A 1 207 ? -3.485 19.833 -29.795 1.00 50.50 207 ALA A N 1
ATOM 1570 C CA . ALA A 1 207 ? -3.968 21.038 -29.152 1.00 50.50 207 ALA A CA 1
ATOM 1571 C C . ALA A 1 207 ? -4.929 21.677 -30.147 1.00 50.50 207 ALA A C 1
ATOM 1573 O O . ALA A 1 207 ? -4.525 21.943 -31.287 1.00 50.50 207 ALA A O 1
ATOM 1574 N N . LEU A 1 208 ? -6.208 21.762 -29.761 1.00 56.75 208 LEU A N 1
ATOM 1575 C CA . LEU A 1 208 ? -7.229 22.355 -30.608 1.00 56.75 208 LEU A CA 1
ATOM 1576 C C . LEU A 1 208 ? -6.634 23.665 -31.130 1.00 56.75 208 LEU A C 1
ATOM 1578 O O . LEU A 1 208 ? -6.025 24.392 -30.332 1.00 56.75 208 LEU A O 1
ATOM 1582 N N . PRO A 1 209 ? -6.691 23.919 -32.452 1.00 65.56 209 PRO A N 1
ATOM 1583 C CA . PRO A 1 209 ? -6.094 25.116 -33.016 1.00 65.56 209 PRO A CA 1
ATOM 1584 C C . PRO A 1 209 ? -6.559 26.309 -32.180 1.00 65.56 209 PRO A C 1
ATOM 1586 O O . PRO A 1 209 ? -7.736 26.330 -31.798 1.00 65.56 209 PRO A O 1
ATOM 1589 N N . PRO A 1 210 ? -5.653 27.244 -31.833 1.00 61.22 210 PRO A N 1
ATOM 1590 C CA . PRO A 1 210 ? -6.013 28.392 -31.018 1.00 61.22 210 PRO A CA 1
ATOM 1591 C C . PRO A 1 210 ? -7.264 29.000 -31.632 1.00 61.22 210 PRO A C 1
ATOM 1593 O O . PRO A 1 210 ? -7.271 29.302 -32.829 1.00 61.22 210 PRO A O 1
ATOM 1596 N N . VAL A 1 211 ? -8.337 29.067 -30.836 1.00 65.81 211 VAL A N 1
ATOM 1597 C CA . VAL A 1 211 ? -9.607 29.650 -31.266 1.00 65.81 211 VAL A CA 1
ATOM 1598 C C . VAL A 1 211 ? -9.247 30.985 -31.917 1.00 65.81 211 VAL A C 1
ATOM 1600 O O . VAL A 1 211 ? -8.598 31.802 -31.255 1.00 65.81 211 VAL A O 1
ATOM 1603 N N . PRO A 1 212 ? -9.543 31.184 -33.217 1.00 66.31 212 PRO A N 1
ATOM 1604 C CA . PRO A 1 212 ? -9.142 32.400 -33.900 1.00 66.31 212 PRO A CA 1
ATOM 1605 C C . PRO A 1 212 ? -9.690 33.589 -33.108 1.00 66.31 212 PRO A C 1
ATOM 1607 O O . PRO A 1 212 ? -10.806 33.491 -32.586 1.00 66.31 212 PRO A O 1
ATOM 1610 N N . PRO A 1 213 ? -8.925 34.689 -32.975 1.00 62.56 213 PRO A N 1
ATOM 1611 C CA . PRO A 1 213 ? -9.386 35.858 -32.247 1.00 62.56 213 PRO A CA 1
ATOM 1612 C C . PRO A 1 213 ? -10.735 36.259 -32.836 1.00 62.56 213 PRO A C 1
ATOM 1614 O O . PRO A 1 213 ? -10.825 36.583 -34.023 1.00 62.56 213 PRO A O 1
ATOM 1617 N N . GLN A 1 214 ? -11.789 36.157 -32.020 1.00 57.78 214 GLN A N 1
ATOM 1618 C CA . GLN A 1 214 ? -13.116 36.619 -32.392 1.00 57.78 214 GLN A CA 1
ATOM 1619 C C . GLN A 1 214 ? -12.961 38.079 -32.799 1.00 57.78 214 GLN A C 1
ATOM 1621 O O . GLN A 1 214 ? -12.691 38.957 -31.979 1.00 57.78 214 GLN A O 1
ATOM 1626 N N . SER A 1 215 ? -13.041 38.308 -34.105 1.00 51.31 215 SER A N 1
ATOM 1627 C CA . SER A 1 215 ? -13.026 39.640 -34.670 1.00 51.31 215 SER A CA 1
ATOM 1628 C C . SER A 1 215 ? -14.241 40.352 -34.101 1.00 51.31 215 SER A C 1
ATOM 1630 O O . SER A 1 215 ? -15.347 39.815 -34.142 1.00 51.31 215 SER A O 1
ATOM 1632 N N . GLN A 1 216 ? -14.006 41.522 -33.515 1.00 52.94 216 GLN A N 1
ATOM 1633 C CA . GLN A 1 216 ? -15.024 42.398 -32.958 1.00 52.94 216 GLN A CA 1
ATOM 1634 C C . GLN A 1 216 ? -16.092 42.679 -34.022 1.00 52.94 216 GLN A C 1
ATOM 1636 O O . GLN A 1 216 ? -15.941 43.569 -34.856 1.00 52.94 216 GLN A O 1
ATOM 1641 N N . THR A 1 217 ? -17.178 41.910 -34.012 1.00 44.81 217 THR A N 1
ATOM 1642 C CA . THR A 1 217 ? -18.402 42.275 -34.712 1.00 44.81 217 THR A CA 1
ATOM 1643 C C . THR A 1 217 ? -19.070 43.390 -33.926 1.00 44.81 217 THR A C 1
ATOM 1645 O O . THR A 1 217 ? -19.516 43.217 -32.792 1.00 44.81 217 THR A O 1
ATOM 1648 N N . THR A 1 218 ? -19.052 44.550 -34.566 1.00 58.53 218 THR A N 1
ATOM 1649 C CA . THR A 1 218 ? -19.916 45.715 -34.397 1.00 58.53 218 THR A CA 1
ATOM 1650 C C . THR A 1 218 ? -21.267 45.436 -33.713 1.00 58.53 218 THR A C 1
ATOM 1652 O O . THR A 1 218 ? -21.932 44.443 -34.014 1.00 58.53 218 THR A O 1
ATOM 1655 N N . PRO A 1 219 ? -21.729 46.340 -32.826 1.00 53.34 219 PRO A N 1
ATOM 1656 C CA . PRO A 1 219 ? -23.035 46.211 -32.192 1.00 53.34 219 PRO A CA 1
ATOM 1657 C C . PRO A 1 219 ? -24.160 46.361 -33.235 1.00 53.34 219 PRO A C 1
ATOM 1659 O O . PRO A 1 219 ? -24.112 47.292 -34.045 1.00 53.34 219 PRO A O 1
ATOM 1662 N N . PRO A 1 220 ? -25.195 45.501 -33.223 1.00 67.94 220 PRO A N 1
ATOM 1663 C CA . PRO A 1 220 ? -26.359 45.690 -34.078 1.00 67.94 220 PRO A CA 1
ATOM 1664 C C . PRO A 1 220 ? -27.187 46.911 -33.628 1.00 67.94 220 PRO A C 1
ATOM 1666 O O . PRO A 1 220 ? -27.208 47.254 -32.438 1.00 67.94 220 PRO A O 1
ATOM 1669 N N . PRO A 1 221 ? -27.896 47.578 -34.557 1.00 59.00 221 PRO A N 1
ATOM 1670 C CA . PRO A 1 221 ? -28.756 48.705 -34.232 1.00 59.00 221 PRO A CA 1
ATOM 1671 C C . PRO A 1 221 ? -29.928 48.261 -33.350 1.00 59.00 221 PRO A C 1
ATOM 1673 O O . PRO A 1 221 ? -30.594 47.257 -33.601 1.00 59.00 221 PRO A O 1
ATOM 1676 N N . ARG A 1 222 ? -30.195 49.063 -32.314 1.00 52.19 222 ARG A N 1
ATOM 1677 C CA . ARG A 1 222 ? -31.395 48.985 -31.475 1.00 52.19 222 ARG A CA 1
ATOM 1678 C C . ARG A 1 222 ? -32.646 48.964 -32.358 1.00 52.19 222 ARG A C 1
ATOM 1680 O O . ARG A 1 222 ? -32.916 49.932 -33.063 1.00 52.19 222 ARG A O 1
ATOM 1687 N N . SER A 1 223 ? -33.444 47.906 -32.266 1.00 46.03 223 SER A N 1
ATOM 1688 C CA . SER A 1 223 ? -34.821 47.887 -32.759 1.00 46.03 223 SER A CA 1
ATOM 1689 C C . SER A 1 223 ? -35.724 47.134 -31.787 1.00 46.03 223 SER A C 1
ATOM 1691 O O . SER A 1 223 ? -35.399 46.042 -31.338 1.00 46.03 223 SER A O 1
ATOM 1693 N N . ALA A 1 224 ? -36.824 47.816 -31.461 1.00 46.59 224 ALA A N 1
ATOM 1694 C CA . ALA A 1 224 ? -38.082 47.371 -30.866 1.00 46.59 224 ALA A CA 1
ATOM 1695 C C . ALA A 1 224 ? -38.034 46.424 -29.649 1.00 46.59 224 ALA A C 1
ATOM 1697 O O . ALA A 1 224 ? -37.955 45.204 -29.758 1.00 46.59 224 ALA A O 1
ATOM 1698 N N . ARG A 1 225 ? -38.236 47.020 -28.465 1.00 40.47 225 ARG A N 1
ATOM 1699 C CA . ARG A 1 225 ? -38.719 46.327 -27.264 1.00 40.47 225 ARG A CA 1
ATOM 1700 C C . ARG A 1 225 ? -40.109 45.745 -27.539 1.00 40.47 225 ARG A C 1
ATOM 1702 O O . ARG A 1 225 ? -41.060 46.506 -27.691 1.00 40.47 225 ARG A O 1
ATOM 1709 N N . LEU A 1 226 ? -40.222 44.420 -27.546 1.00 47.09 226 LEU A N 1
ATOM 1710 C CA . LEU A 1 226 ? -41.493 43.725 -27.365 1.00 47.09 226 LEU A CA 1
ATOM 1711 C C . LEU A 1 226 ? -41.771 43.591 -25.864 1.00 47.09 226 LEU A C 1
ATOM 1713 O O . LEU A 1 226 ? -40.955 43.087 -25.094 1.00 47.09 226 LEU A O 1
ATOM 1717 N N . SER A 1 227 ? -42.920 44.122 -25.469 1.00 52.47 227 SER A N 1
ATOM 1718 C CA . SER A 1 227 ? -43.515 44.107 -24.138 1.00 52.47 227 SER A CA 1
ATOM 1719 C C . SER A 1 227 ? -43.824 42.674 -23.696 1.00 52.47 227 SER A C 1
ATOM 1721 O O . SER A 1 227 ? -44.530 41.951 -24.395 1.00 52.47 227 SER A O 1
ATOM 1723 N N . VAL A 1 228 ? -43.351 42.288 -22.509 1.00 54.31 228 VAL A N 1
ATOM 1724 C CA . VAL A 1 228 ? -43.750 41.051 -21.817 1.00 54.31 228 VAL A CA 1
ATOM 1725 C C . VAL A 1 228 ? -44.734 41.419 -20.691 1.00 54.31 228 VAL A C 1
ATOM 1727 O O . VAL A 1 228 ? -44.501 42.418 -20.004 1.00 54.31 228 VAL A O 1
ATOM 1730 N N . PRO A 1 229 ? -45.842 40.672 -20.518 1.00 59.50 229 PRO A N 1
ATOM 1731 C CA . PRO A 1 229 ? -46.910 40.984 -19.563 1.00 59.50 229 PRO A CA 1
ATOM 1732 C C . PRO A 1 229 ? -46.536 40.684 -18.096 1.00 59.50 229 PRO A C 1
ATOM 1734 O O . PRO A 1 229 ? -45.669 39.845 -17.841 1.00 59.50 229 PRO A O 1
ATOM 1737 N N . PRO A 1 230 ? -47.202 41.332 -17.117 1.00 52.75 230 PRO A N 1
ATOM 1738 C CA . PRO A 1 230 ? -46.970 41.095 -15.696 1.00 52.75 230 PRO A CA 1
ATOM 1739 C C . PRO A 1 230 ? -47.725 39.852 -15.200 1.00 52.75 230 PRO A C 1
ATOM 1741 O O . PRO A 1 230 ? -48.916 39.692 -15.459 1.00 52.75 230 PRO A O 1
ATOM 1744 N N . SER A 1 231 ? -47.035 39.015 -14.425 1.00 46.81 231 SER A N 1
ATOM 1745 C CA . SER A 1 231 ? -47.607 37.890 -13.666 1.00 46.81 231 SER A CA 1
ATOM 1746 C C . SER A 1 231 ? -47.354 38.063 -12.160 1.00 46.81 231 SER A C 1
ATOM 1748 O O . SER A 1 231 ? -46.440 38.799 -11.777 1.00 46.81 231 SER A O 1
ATOM 1750 N N . PRO A 1 232 ? -48.192 37.462 -11.293 1.00 56.84 232 PRO A N 1
ATOM 1751 C CA . PRO A 1 232 ? -48.702 38.144 -10.110 1.00 56.84 232 PRO A CA 1
ATOM 1752 C C . PRO A 1 232 ? -47.999 37.796 -8.792 1.00 56.84 232 PRO A C 1
ATOM 1754 O O . PRO A 1 232 ? -47.595 36.665 -8.543 1.00 56.84 232 PRO A O 1
ATOM 1757 N N . LEU A 1 233 ? -47.945 38.828 -7.945 1.00 47.03 233 LEU A N 1
ATOM 1758 C CA . LEU A 1 233 ? -48.198 38.877 -6.499 1.00 47.03 233 LEU A CA 1
ATOM 1759 C C . LEU A 1 233 ? -47.949 37.596 -5.681 1.00 47.03 233 LEU A C 1
ATOM 1761 O O . LEU A 1 233 ? -48.758 36.670 -5.655 1.00 47.03 233 LEU A O 1
ATOM 1765 N N . ARG A 1 234 ? -46.879 37.639 -4.879 1.00 42.84 234 ARG A N 1
ATOM 1766 C CA . ARG A 1 234 ? -46.655 36.751 -3.733 1.00 42.84 234 ARG A CA 1
ATOM 1767 C C . ARG A 1 234 ? -47.080 37.474 -2.441 1.00 42.84 234 ARG A C 1
ATOM 1769 O O . ARG A 1 234 ? -46.739 38.649 -2.298 1.00 42.84 234 ARG A O 1
ATOM 1776 N N . PRO A 1 235 ? -47.818 36.821 -1.526 1.00 53.84 235 PRO A N 1
ATOM 1777 C CA . PRO A 1 235 ? -48.429 37.490 -0.385 1.00 53.84 235 PRO A CA 1
ATOM 1778 C C . PRO A 1 235 ? -47.458 37.739 0.773 1.00 53.84 235 PRO A C 1
ATOM 1780 O O . PRO A 1 235 ? -46.609 36.914 1.112 1.00 53.84 235 PRO A O 1
ATOM 1783 N N . SER A 1 236 ? -47.656 38.910 1.368 1.00 46.28 236 SER A N 1
ATOM 1784 C CA . SER A 1 236 ? -47.067 39.428 2.595 1.00 46.28 236 SER A CA 1
ATOM 1785 C C . SER A 1 236 ? -47.566 38.677 3.831 1.00 46.28 236 SER A C 1
ATOM 1787 O O . SER A 1 236 ? -48.752 38.364 3.924 1.00 46.28 236 SER A O 1
ATOM 1789 N N . SER A 1 237 ? -46.684 38.504 4.816 1.00 43.09 237 SER A N 1
ATOM 1790 C CA . SER A 1 237 ? -47.041 38.107 6.184 1.00 43.09 237 SER A CA 1
ATOM 1791 C C . SER A 1 237 ? -46.618 39.187 7.193 1.00 43.09 237 SER A C 1
ATOM 1793 O O . SER A 1 237 ? -45.720 39.976 6.892 1.00 43.09 237 SER A O 1
ATOM 1795 N N . PRO A 1 238 ? -47.305 39.279 8.348 1.00 56.47 238 PRO A N 1
ATOM 1796 C CA . PRO A 1 238 ? -47.637 40.555 8.976 1.00 56.47 238 PRO A CA 1
ATOM 1797 C C . PRO A 1 238 ? -46.734 40.976 10.146 1.00 56.47 238 PRO A C 1
ATOM 1799 O O . PRO A 1 238 ? -46.091 40.170 10.812 1.00 56.47 238 PRO A O 1
ATOM 1802 N N . SER A 1 239 ? -46.770 42.285 10.392 1.00 43.62 239 SER A N 1
ATOM 1803 C CA . SER A 1 239 ? -46.227 43.045 11.525 1.00 43.62 239 SER A CA 1
ATOM 1804 C C . SER A 1 239 ? -46.916 42.687 12.856 1.00 43.62 239 SER A C 1
ATOM 1806 O O . SER A 1 239 ? -48.115 42.415 12.862 1.00 43.62 239 SER A O 1
ATOM 1808 N N . SER A 1 240 ? -46.211 42.680 13.998 1.00 44.66 240 SER A N 1
ATOM 1809 C CA . SER A 1 240 ? -46.216 43.730 15.059 1.00 44.66 240 SER A CA 1
ATOM 1810 C C . SER A 1 240 ? -46.059 43.048 16.450 1.00 44.66 240 SER A C 1
ATOM 1812 O O . SER A 1 240 ? -46.242 41.833 16.494 1.00 44.66 240 SER A O 1
ATOM 1814 N N . PRO A 1 241 ? -45.848 43.743 17.600 1.00 58.03 241 PRO A N 1
ATOM 1815 C CA . PRO A 1 241 ? -45.590 45.168 17.810 1.00 58.03 241 PRO A CA 1
ATOM 1816 C C . PRO A 1 241 ? -44.391 45.513 18.727 1.00 58.03 241 PRO A C 1
ATOM 1818 O O . PRO A 1 241 ? -43.813 44.720 19.462 1.00 58.03 241 PRO A O 1
ATOM 1821 N N . ASN A 1 242 ? -44.120 46.808 18.655 1.00 40.66 242 ASN A N 1
ATOM 1822 C CA . ASN A 1 242 ? -43.299 47.708 19.448 1.00 40.66 242 ASN A CA 1
ATOM 1823 C C . ASN A 1 242 ? -43.672 47.752 20.953 1.00 40.66 242 ASN A C 1
ATOM 1825 O O . ASN A 1 242 ? -44.857 47.852 21.270 1.00 40.66 242 ASN A O 1
ATOM 1829 N N . THR A 1 243 ? -42.679 47.844 21.850 1.00 49.34 243 THR A N 1
ATOM 1830 C CA . THR A 1 243 ? -42.868 48.266 23.255 1.00 49.34 243 THR A CA 1
ATOM 1831 C C . THR A 1 243 ? -41.822 49.325 23.642 1.00 49.34 243 THR A C 1
ATOM 1833 O O . THR A 1 243 ? -40.647 49.029 23.812 1.00 49.34 243 THR A O 1
ATOM 1836 N N . TYR A 1 244 ? -42.302 50.571 23.726 1.00 43.88 244 TYR A N 1
ATOM 1837 C CA . TYR A 1 244 ? -41.943 51.699 24.607 1.00 43.88 244 TYR A CA 1
ATOM 1838 C C . TYR A 1 244 ? -40.479 51.973 25.057 1.00 43.88 244 TYR A C 1
ATOM 1840 O O . TYR A 1 244 ? -39.944 51.343 25.960 1.00 43.88 244 TYR A O 1
ATOM 1848 N N . ARG A 1 245 ? -39.916 53.061 24.488 1.00 37.06 245 ARG A N 1
ATOM 1849 C CA . ARG A 1 245 ? -39.369 54.312 25.114 1.00 37.06 245 ARG A CA 1
ATOM 1850 C C . ARG A 1 245 ? -39.301 54.323 26.666 1.00 37.06 245 ARG A C 1
ATOM 1852 O O . ARG A 1 245 ? -40.314 54.038 27.288 1.00 37.06 245 ARG A O 1
ATOM 1859 N N . ALA A 1 246 ? -38.239 54.764 27.366 1.00 47.34 246 ALA A N 1
ATOM 1860 C CA . ALA A 1 246 ? -37.586 56.098 27.386 1.00 47.34 246 ALA A CA 1
ATOM 1861 C C . ALA A 1 246 ? -36.350 56.110 28.379 1.00 47.34 246 ALA A C 1
ATOM 1863 O O . ALA A 1 246 ? -35.938 55.027 28.776 1.00 47.34 246 ALA A O 1
ATOM 1864 N N . PRO A 1 247 ? -35.739 57.246 28.822 1.00 55.94 247 PRO A N 1
ATOM 1865 C CA . PRO A 1 247 ? -34.584 57.915 28.186 1.00 55.94 247 PRO A CA 1
ATOM 1866 C C . PRO A 1 247 ? -33.371 58.278 29.112 1.00 55.94 247 PRO A C 1
ATOM 1868 O O . PRO A 1 247 ? -33.470 58.224 30.335 1.00 55.94 247 PRO A O 1
ATOM 1871 N N . SER A 1 248 ? -32.297 58.810 28.484 1.00 40.06 248 SER A N 1
ATOM 1872 C CA . SER A 1 248 ? -31.268 59.767 29.006 1.00 40.06 248 SER A CA 1
ATOM 1873 C C . SER A 1 248 ? -29.897 59.207 29.492 1.00 40.06 248 SER A C 1
ATOM 1875 O O . SER A 1 248 ? -29.780 58.012 29.730 1.00 40.06 248 SER A O 1
ATOM 1877 N N . PRO A 1 249 ? -28.830 60.038 29.642 1.00 53.38 249 PRO A N 1
ATOM 1878 C CA . PRO A 1 249 ? -28.065 60.659 28.548 1.00 53.38 249 PRO A CA 1
ATOM 1879 C C . PRO A 1 249 ? -26.515 60.567 28.705 1.00 53.38 249 PRO A C 1
ATOM 1881 O O . PRO A 1 249 ? -25.982 60.371 29.789 1.00 53.38 249 PRO A O 1
ATOM 1884 N N . LEU A 1 250 ? -25.810 60.794 27.588 1.00 40.91 250 LEU A N 1
ATOM 1885 C CA . LEU A 1 250 ? -24.477 61.416 27.431 1.00 40.91 250 LEU A CA 1
ATOM 1886 C C . LEU A 1 250 ? -23.389 61.191 28.509 1.00 40.91 250 LEU A C 1
ATOM 1888 O O . LEU A 1 250 ? -23.343 61.904 29.511 1.00 40.91 250 LEU A O 1
ATOM 1892 N N . ARG A 1 251 ? -22.336 60.439 28.152 1.00 35.31 251 ARG A N 1
ATOM 1893 C CA . ARG A 1 251 ? -20.958 60.939 28.318 1.00 35.31 251 ARG A CA 1
ATOM 1894 C C . ARG A 1 251 ? -19.992 60.273 27.340 1.00 35.31 251 ARG A C 1
ATOM 1896 O O . ARG A 1 251 ? -19.878 59.056 27.280 1.00 35.31 251 ARG A O 1
ATOM 1903 N N . ALA A 1 252 ? -19.326 61.120 26.562 1.00 45.78 252 ALA A N 1
ATOM 1904 C CA . ALA A 1 252 ? -18.259 60.772 25.644 1.00 45.78 252 ALA A CA 1
ATOM 1905 C C . ALA A 1 252 ? -17.071 60.137 26.375 1.00 45.78 252 ALA A C 1
ATOM 1907 O O . ALA A 1 252 ? -16.669 60.648 27.418 1.00 45.78 252 ALA A O 1
ATOM 1908 N N . GLN A 1 253 ? -16.484 59.105 25.771 1.00 34.97 253 GLN A N 1
ATOM 1909 C CA . GLN A 1 253 ? -15.064 58.765 25.873 1.00 34.97 253 GLN A CA 1
ATOM 1910 C C . GLN A 1 253 ? -14.728 57.757 24.766 1.00 34.97 253 GLN A C 1
ATOM 1912 O O . GLN A 1 253 ? -15.132 56.600 24.811 1.00 34.97 253 GLN A O 1
ATOM 1917 N N . PHE A 1 254 ? -14.005 58.223 23.746 1.00 47.00 254 PHE A N 1
ATOM 1918 C CA . PHE A 1 254 ? -13.212 57.338 22.896 1.00 47.00 254 PHE A CA 1
ATOM 1919 C C . PHE A 1 254 ? -12.103 56.708 23.748 1.00 47.00 254 PHE A C 1
ATOM 1921 O O . PHE A 1 254 ? -11.503 57.401 24.575 1.00 47.00 254 PHE A O 1
ATOM 1928 N N . PRO A 1 255 ? -11.752 55.449 23.466 1.00 48.28 255 PRO A N 1
ATOM 1929 C CA . PRO A 1 255 ? -10.345 55.183 23.213 1.00 48.28 255 PRO A CA 1
ATOM 1930 C C . PRO A 1 255 ? -10.125 54.397 21.909 1.00 48.28 255 PRO A C 1
ATOM 1932 O O . PRO A 1 255 ? -11.007 53.665 21.454 1.00 48.28 255 PRO A O 1
ATOM 1935 N N . PRO A 1 256 ? -8.947 54.564 21.285 1.00 56.91 256 PRO A N 1
ATOM 1936 C CA . PRO A 1 256 ? -8.575 53.871 20.064 1.00 56.91 256 PRO A CA 1
ATOM 1937 C C . PRO A 1 256 ? -8.149 52.444 20.407 1.00 56.91 256 PRO A C 1
ATOM 1939 O O . PRO A 1 256 ? -7.510 52.212 21.434 1.00 56.91 256 PRO A O 1
ATOM 1942 N N . SER A 1 257 ? -8.453 51.476 19.548 1.00 42.16 257 SER A N 1
ATOM 1943 C CA . SER A 1 257 ? -7.770 50.185 19.594 1.00 42.16 257 SER A CA 1
ATOM 1944 C C . SER A 1 257 ? -7.731 49.504 18.230 1.00 42.16 257 SER A C 1
ATOM 1946 O O . SER A 1 257 ? -8.579 49.771 17.379 1.00 42.16 257 SER A O 1
ATOM 1948 N N . PRO A 1 258 ? -6.669 48.721 17.994 1.00 43.59 258 PRO A N 1
ATOM 1949 C CA . PRO A 1 258 ? -5.911 48.771 16.761 1.00 43.59 258 PRO A CA 1
ATOM 1950 C C . PRO A 1 258 ? -6.136 47.532 15.898 1.00 43.59 258 PRO A C 1
ATOM 1952 O O . PRO A 1 258 ? -6.302 46.418 16.386 1.00 43.59 258 PRO A O 1
ATOM 1955 N N . LEU A 1 259 ? -6.071 47.743 14.588 1.00 48.28 259 LEU A N 1
ATOM 1956 C CA . LEU A 1 259 ? -5.882 46.687 13.605 1.00 48.28 259 LEU A CA 1
ATOM 1957 C C . LEU A 1 259 ? -4.421 46.230 13.677 1.00 48.28 259 LEU A C 1
ATOM 1959 O O . LEU A 1 259 ? -3.543 46.839 13.068 1.00 48.28 259 LEU A O 1
ATOM 1963 N N . THR A 1 260 ? -4.161 45.165 14.427 1.00 42.50 260 THR A N 1
ATOM 1964 C CA . THR A 1 260 ? -2.952 44.349 14.284 1.00 42.50 260 THR A CA 1
ATOM 1965 C C . THR A 1 260 ? -3.342 42.970 13.747 1.00 42.50 260 THR A C 1
ATOM 1967 O O . THR A 1 260 ? -4.226 42.326 14.314 1.00 42.50 260 THR A O 1
ATOM 1970 N N . PRO A 1 261 ? -2.708 42.487 12.661 1.00 45.19 261 PRO A N 1
ATOM 1971 C CA . PRO A 1 261 ? -2.868 41.112 12.213 1.00 45.19 261 PRO A CA 1
ATOM 1972 C C . PRO A 1 261 ? -2.236 40.198 13.263 1.00 45.19 261 PRO A C 1
ATOM 1974 O O . PRO A 1 261 ? -1.071 40.358 13.631 1.00 45.19 261 PRO A O 1
ATOM 1977 N N . THR A 1 262 ? -3.024 39.274 13.798 1.00 39.41 262 THR A N 1
ATOM 1978 C CA . THR A 1 262 ? -2.566 38.326 14.808 1.00 39.41 262 THR A CA 1
ATOM 1979 C C . THR A 1 262 ? -1.575 37.363 14.160 1.00 39.41 262 THR A C 1
ATOM 1981 O O . THR A 1 262 ? -1.939 36.530 13.335 1.00 39.41 262 THR A O 1
ATOM 1984 N N . LEU A 1 263 ? -0.305 37.528 14.525 1.00 43.69 263 LEU A N 1
ATOM 1985 C CA . LEU A 1 263 ? 0.763 36.560 14.322 1.00 43.69 263 LEU A CA 1
ATOM 1986 C C . LEU A 1 263 ? 0.327 35.216 14.932 1.00 43.69 263 LEU A C 1
ATOM 1988 O O . LEU A 1 263 ? -0.073 35.173 16.096 1.00 43.69 263 LEU A O 1
ATOM 1992 N N . SER A 1 264 ? 0.399 34.146 14.143 1.00 35.25 264 SER A N 1
ATOM 1993 C CA . SER A 1 264 ? 0.073 32.768 14.511 1.00 35.25 264 SER A CA 1
ATOM 1994 C C . SER A 1 264 ? 0.675 32.374 15.864 1.00 35.25 264 SER A C 1
ATOM 1996 O O . SER A 1 264 ? 1.894 32.333 16.032 1.00 35.25 264 SER A O 1
ATOM 1998 N N . THR A 1 265 ? -0.183 32.074 16.835 1.00 42.06 265 THR A N 1
ATOM 1999 C CA . THR A 1 265 ? 0.210 31.416 18.082 1.00 42.06 265 THR A CA 1
ATOM 2000 C C . THR A 1 265 ? 0.675 29.981 17.799 1.00 42.06 265 THR A C 1
ATOM 2002 O O . THR A 1 265 ? 0.195 29.348 16.856 1.00 42.06 265 THR A O 1
ATOM 2005 N N . PRO A 1 266 ? 1.618 29.438 18.591 1.00 47.59 266 PRO A N 1
ATOM 2006 C CA . PRO A 1 266 ? 2.141 28.096 18.378 1.00 47.59 266 PRO A CA 1
ATOM 2007 C C . PRO A 1 266 ? 1.046 27.042 18.616 1.00 47.59 266 PRO A C 1
ATOM 2009 O O . PRO A 1 266 ? 0.446 26.979 19.688 1.00 47.59 266 PRO A O 1
ATOM 2012 N N . HIS A 1 267 ? 0.801 26.256 17.562 1.00 56.78 267 HIS A N 1
ATOM 2013 C CA . HIS A 1 267 ? 0.001 25.032 17.439 1.00 56.78 267 HIS A CA 1
ATOM 2014 C C . HIS A 1 267 ? -0.584 24.454 18.740 1.00 56.78 267 HIS A C 1
ATOM 2016 O O . HIS A 1 267 ? 0.002 23.575 19.373 1.00 56.78 267 HIS A O 1
ATOM 2022 N N . THR A 1 268 ? -1.815 24.838 19.080 1.00 59.50 268 THR A N 1
ATOM 2023 C CA . THR A 1 268 ? -2.692 23.901 19.794 1.00 59.50 268 THR A CA 1
ATOM 2024 C C . THR A 1 268 ? -3.164 22.877 18.757 1.00 59.50 268 THR A C 1
ATOM 2026 O O . THR A 1 268 ? -3.726 23.291 17.740 1.00 59.50 268 THR A O 1
ATOM 2029 N N . PRO A 1 269 ? -2.885 21.570 18.927 1.00 65.88 269 PRO A N 1
ATOM 2030 C CA . PRO A 1 269 ? -3.370 20.566 17.990 1.00 65.88 269 PRO A CA 1
ATOM 2031 C C . PRO A 1 269 ? -4.896 20.624 17.970 1.00 65.88 269 PRO A C 1
ATOM 2033 O O . PRO A 1 269 ? -5.517 20.745 19.027 1.00 65.88 269 PRO A O 1
ATOM 2036 N N . ASP A 1 270 ? -5.478 20.554 16.772 1.00 80.62 270 ASP A N 1
ATOM 2037 C CA . ASP A 1 270 ? -6.925 20.442 16.595 1.00 80.62 270 ASP A CA 1
ATOM 2038 C C . ASP A 1 270 ? -7.447 19.357 17.561 1.00 80.62 270 ASP A C 1
ATOM 2040 O O . ASP A 1 270 ? -6.942 18.226 17.523 1.00 80.62 270 ASP A O 1
ATOM 2044 N N . PRO A 1 271 ? -8.391 19.674 18.470 1.00 82.25 271 PRO A N 1
ATOM 2045 C CA . PRO A 1 271 ? -8.874 18.722 19.468 1.00 82.25 271 PRO A CA 1
ATOM 2046 C C . PRO A 1 271 ? -9.411 17.433 18.833 1.00 82.25 271 PRO A C 1
ATOM 2048 O O . PRO A 1 271 ? -9.353 16.372 19.454 1.00 82.25 271 PRO A O 1
ATOM 2051 N N . VAL A 1 272 ? -9.891 17.501 17.589 1.00 84.69 272 VAL A N 1
ATOM 2052 C CA . VAL A 1 272 ? -10.345 16.335 16.831 1.00 84.69 272 VAL A CA 1
ATOM 2053 C C . VAL A 1 272 ? -9.165 15.453 16.414 1.00 84.69 272 VAL A C 1
ATOM 2055 O O . VAL A 1 272 ? -9.202 14.239 16.610 1.00 84.69 272 VAL A O 1
ATOM 2058 N N . LEU A 1 273 ? -8.074 16.046 15.921 1.00 81.88 273 LEU A N 1
ATOM 2059 C CA . LEU A 1 273 ? -6.849 15.304 15.604 1.00 81.88 273 LEU A CA 1
ATOM 2060 C C . LEU A 1 273 ? -6.189 14.711 16.840 1.00 81.88 273 LEU A C 1
ATOM 2062 O O . LEU A 1 273 ? -5.661 13.603 16.771 1.00 81.88 273 LEU A O 1
ATOM 2066 N N . ALA A 1 274 ? -6.210 15.433 17.961 1.00 85.56 274 ALA A N 1
ATOM 2067 C CA . ALA A 1 274 ? -5.711 14.913 19.225 1.00 85.56 274 ALA A CA 1
ATOM 2068 C C . ALA A 1 274 ? -6.458 13.627 19.611 1.00 85.56 274 ALA A C 1
ATOM 2070 O O . ALA A 1 274 ? -5.814 12.625 19.916 1.00 85.56 274 ALA A O 1
ATOM 2071 N N . LEU A 1 275 ? -7.787 13.622 19.476 1.00 87.81 275 LEU A N 1
ATOM 2072 C CA . LEU A 1 275 ? -8.618 12.456 19.765 1.00 87.81 275 LEU A CA 1
ATOM 2073 C C . LEU A 1 275 ? -8.378 11.295 18.782 1.00 87.81 275 LEU A C 1
ATOM 2075 O O . LEU A 1 275 ? -8.237 10.149 19.212 1.00 87.81 275 LEU A O 1
ATOM 2079 N N . ILE A 1 276 ? -8.270 11.568 17.476 1.00 86.00 276 ILE A N 1
ATOM 2080 C CA . ILE A 1 276 ? -7.906 10.549 16.470 1.00 86.00 276 ILE A CA 1
ATOM 2081 C C . ILE A 1 276 ? -6.542 9.939 16.811 1.00 86.00 276 ILE A C 1
ATOM 2083 O O . ILE A 1 276 ? -6.365 8.721 16.770 1.00 86.00 276 ILE A O 1
ATOM 2087 N N . ARG A 1 277 ? -5.580 10.780 17.199 1.00 87.94 277 ARG A N 1
ATOM 2088 C CA . ARG A 1 277 ? -4.236 10.344 17.567 1.00 87.94 277 ARG A CA 1
ATOM 2089 C C . ARG A 1 277 ? -4.217 9.459 18.798 1.00 87.94 277 ARG A C 1
ATOM 2091 O O . ARG A 1 277 ? -3.577 8.414 18.773 1.00 87.94 277 ARG A O 1
ATOM 2098 N N . GLU A 1 278 ? -4.911 9.862 19.851 1.00 90.00 278 GLU A N 1
ATOM 2099 C CA . GLU A 1 278 ? -5.038 9.073 21.078 1.00 90.00 278 GLU A CA 1
ATOM 2100 C C . GLU A 1 278 ? -5.678 7.712 20.797 1.00 90.00 278 GLU A C 1
ATOM 2102 O O . GLU A 1 278 ? -5.205 6.696 21.298 1.00 90.00 278 GLU A O 1
ATOM 2107 N N . THR A 1 279 ? -6.684 7.678 19.922 1.00 92.19 279 THR A N 1
ATOM 2108 C CA . THR A 1 279 ? -7.368 6.442 19.512 1.00 92.19 279 THR A CA 1
ATOM 2109 C C . THR A 1 279 ? -6.440 5.495 18.761 1.00 92.19 279 THR A C 1
ATOM 2111 O O . THR A 1 279 ? -6.407 4.301 19.050 1.00 92.19 279 THR A O 1
ATOM 2114 N N . LEU A 1 280 ? -5.629 6.023 17.843 1.00 91.00 280 LEU A N 1
ATOM 2115 C CA . LEU A 1 280 ? -4.649 5.223 17.111 1.00 91.00 280 LEU A CA 1
ATOM 2116 C C . LEU A 1 280 ? -3.498 4.749 18.004 1.00 91.00 280 LEU A C 1
ATOM 2118 O O . LEU A 1 280 ? -3.068 3.609 17.862 1.00 91.00 280 LEU A O 1
ATOM 2122 N N . TYR A 1 281 ? -3.013 5.569 18.941 1.00 91.06 281 TYR A N 1
ATOM 2123 C CA . TYR A 1 281 ? -1.974 5.141 19.884 1.00 91.06 281 TYR A CA 1
ATOM 2124 C C . TYR A 1 281 ? -2.475 4.106 20.893 1.00 91.06 281 TYR A C 1
ATOM 2126 O O . TYR A 1 281 ? -1.732 3.180 21.208 1.00 91.06 281 TYR A O 1
ATOM 2134 N N . ALA A 1 282 ? -3.726 4.213 21.348 1.00 92.62 282 ALA A N 1
ATOM 2135 C CA . ALA A 1 282 ? -4.351 3.172 22.158 1.00 92.62 282 ALA A CA 1
ATOM 2136 C C . ALA A 1 282 ? -4.416 1.845 21.382 1.00 92.62 282 ALA A C 1
ATOM 2138 O O . ALA A 1 282 ? -3.908 0.831 21.852 1.00 92.62 282 ALA A O 1
ATOM 2139 N N . ALA A 1 283 ? -4.913 1.875 20.140 1.00 94.88 283 ALA A N 1
ATOM 2140 C CA . ALA A 1 283 ? -4.960 0.688 19.286 1.00 94.88 283 ALA A CA 1
ATOM 2141 C C . ALA A 1 283 ? -3.567 0.118 18.961 1.00 94.88 283 ALA A C 1
ATOM 2143 O O . ALA A 1 283 ? -3.409 -1.093 18.836 1.00 94.88 283 ALA A O 1
ATOM 2144 N N . LEU A 1 284 ? -2.546 0.970 18.832 1.00 92.88 284 LEU A N 1
ATOM 2145 C CA . LEU A 1 284 ? -1.164 0.546 18.607 1.00 92.88 284 LEU A CA 1
ATOM 2146 C C . LEU A 1 284 ? -0.612 -0.249 19.799 1.00 92.88 284 LEU A C 1
ATOM 2148 O O . LEU A 1 284 ? 0.040 -1.274 19.596 1.00 92.88 284 LEU A O 1
ATOM 2152 N N . ALA A 1 285 ? -0.886 0.207 21.025 1.00 91.25 285 ALA A N 1
ATOM 2153 C CA . ALA A 1 285 ? -0.502 -0.511 22.237 1.00 91.25 285 ALA A CA 1
ATOM 2154 C C . ALA A 1 285 ? -1.178 -1.891 22.301 1.00 91.25 285 ALA A C 1
ATOM 2156 O O . ALA A 1 285 ? -0.499 -2.893 22.539 1.00 91.25 285 ALA A O 1
ATOM 2157 N N . ASP A 1 286 ? -2.477 -1.955 21.992 1.00 93.94 286 ASP A N 1
ATOM 2158 C CA . ASP A 1 286 ? -3.225 -3.214 21.940 1.00 93.94 286 ASP A CA 1
ATOM 2159 C C . ASP A 1 286 ? -2.647 -4.173 20.889 1.00 93.94 286 ASP A C 1
ATOM 2161 O O . ASP A 1 286 ? -2.404 -5.344 21.171 1.00 93.94 286 ASP A O 1
ATOM 2165 N N . VAL A 1 287 ? -2.369 -3.683 19.677 1.00 95.56 287 VAL A N 1
ATOM 2166 C CA . VAL A 1 287 ? -1.819 -4.494 18.578 1.00 95.56 287 VAL A CA 1
ATOM 2167 C C . VAL A 1 287 ? -0.471 -5.104 18.937 1.00 95.56 287 VAL A C 1
ATOM 2169 O O . VAL A 1 287 ? -0.251 -6.286 18.666 1.00 95.56 287 VAL A O 1
ATOM 2172 N N . LEU A 1 288 ? 0.423 -4.326 19.548 1.00 91.38 288 LEU A N 1
ATOM 2173 C CA . LEU A 1 288 ? 1.729 -4.824 19.970 1.00 91.38 288 LEU A CA 1
ATOM 2174 C C . LEU A 1 288 ? 1.610 -5.862 21.082 1.00 91.38 288 LEU A C 1
ATOM 2176 O O . LEU A 1 288 ? 2.334 -6.850 21.051 1.00 91.38 288 LEU A O 1
ATOM 2180 N N . SER A 1 289 ? 0.672 -5.683 22.014 1.00 91.94 289 SER A N 1
ATOM 2181 C CA . SER A 1 289 ? 0.406 -6.672 23.063 1.00 91.94 289 SER A CA 1
ATOM 2182 C C . SER A 1 289 ? -0.192 -7.970 22.508 1.00 91.94 289 SER A C 1
ATOM 2184 O O . SER A 1 289 ? 0.148 -9.058 22.972 1.00 91.94 289 SER A O 1
ATOM 2186 N N . LEU A 1 290 ? -1.063 -7.873 21.500 1.00 94.56 290 LEU A N 1
ATOM 2187 C CA . LEU A 1 290 ? -1.805 -9.008 20.946 1.00 94.56 290 LEU A CA 1
ATOM 2188 C C . LEU A 1 290 ? -1.079 -9.738 19.805 1.00 94.56 290 LEU A C 1
ATOM 2190 O O . LEU A 1 290 ? -1.527 -10.811 19.400 1.00 94.56 290 LEU A O 1
ATOM 2194 N N . THR A 1 291 ? 0.027 -9.196 19.280 1.00 95.88 291 THR A N 1
ATOM 2195 C CA . THR A 1 291 ? 0.702 -9.733 18.082 1.00 95.88 291 THR A CA 1
ATOM 2196 C C . THR A 1 291 ? 2.181 -10.050 18.344 1.00 95.88 291 THR A C 1
ATOM 2198 O O . THR A 1 291 ? 3.058 -9.268 17.972 1.00 95.88 291 THR A O 1
ATOM 2201 N N . PRO A 1 292 ? 2.509 -11.237 18.895 1.00 93.12 292 PRO A N 1
ATOM 2202 C CA . PRO A 1 292 ? 3.883 -11.585 19.268 1.00 93.12 292 PRO A CA 1
ATOM 2203 C C . PRO A 1 292 ? 4.903 -11.538 18.121 1.00 93.12 292 PRO A C 1
ATOM 2205 O O . PRO A 1 292 ? 6.081 -11.259 18.340 1.00 93.12 292 PRO A O 1
ATOM 2208 N N . ALA A 1 293 ? 4.459 -11.775 16.883 1.00 94.38 293 ALA A N 1
ATOM 2209 C CA . ALA A 1 293 ? 5.306 -11.706 15.694 1.00 94.38 293 ALA A CA 1
ATOM 2210 C C . ALA A 1 293 ? 5.926 -10.311 15.476 1.00 94.38 293 ALA A C 1
ATOM 2212 O O . ALA A 1 293 ? 7.041 -10.215 14.963 1.00 94.38 293 ALA A O 1
ATOM 2213 N N . LEU A 1 294 ? 5.257 -9.239 15.926 1.00 93.50 294 LEU A N 1
ATOM 2214 C CA . LEU A 1 294 ? 5.807 -7.884 15.869 1.00 93.50 294 LEU A CA 1
ATOM 2215 C C . LEU A 1 294 ? 7.039 -7.732 16.764 1.00 93.50 294 LEU A C 1
ATOM 2217 O O . LEU A 1 294 ? 7.941 -6.983 16.407 1.00 93.50 294 LEU A O 1
ATOM 2221 N N . HIS A 1 295 ? 7.141 -8.463 17.879 1.00 90.69 295 HIS A N 1
ATOM 2222 C CA . HIS A 1 295 ? 8.334 -8.408 18.728 1.00 90.69 295 HIS A CA 1
ATOM 2223 C C . HIS A 1 295 ? 9.557 -8.988 18.026 1.00 90.69 295 HIS A C 1
ATOM 2225 O O . HIS A 1 295 ? 10.627 -8.385 18.081 1.00 90.69 295 HIS A O 1
ATOM 2231 N N . ALA A 1 296 ? 9.410 -10.118 17.331 1.00 91.12 296 ALA A N 1
ATOM 2232 C CA . ALA A 1 296 ? 10.496 -10.675 16.527 1.00 91.12 296 ALA A CA 1
ATOM 2233 C C . ALA A 1 296 ? 10.901 -9.694 15.416 1.00 91.12 296 ALA A C 1
ATOM 2235 O O . ALA A 1 296 ? 12.086 -9.401 15.248 1.00 91.12 296 ALA A O 1
ATOM 2236 N N . LEU A 1 297 ? 9.905 -9.113 14.739 1.00 90.06 297 LEU A N 1
ATOM 2237 C CA . LEU A 1 297 ? 10.116 -8.151 13.665 1.00 90.06 297 LEU A CA 1
ATOM 2238 C C . LEU A 1 297 ? 10.798 -6.867 14.162 1.00 90.06 297 LEU A C 1
ATOM 2240 O O . LEU A 1 297 ? 11.709 -6.383 13.510 1.00 90.06 297 LEU A O 1
ATOM 2244 N N . LEU A 1 298 ? 10.462 -6.357 15.352 1.00 88.75 298 LEU A N 1
ATOM 2245 C CA . LEU A 1 298 ? 11.126 -5.190 15.957 1.00 88.75 298 LEU A CA 1
ATOM 2246 C C . LEU A 1 298 ? 12.639 -5.392 16.144 1.00 88.75 298 LEU A C 1
ATOM 2248 O O . LEU A 1 298 ? 13.384 -4.413 16.218 1.00 88.75 298 LEU A O 1
ATOM 2252 N N . HIS A 1 299 ? 13.094 -6.645 16.246 1.00 87.25 299 HIS A N 1
ATOM 2253 C CA . HIS A 1 299 ? 14.511 -6.982 16.362 1.00 87.25 299 HIS A CA 1
ATOM 2254 C C . HIS A 1 299 ? 15.168 -7.215 15.000 1.00 87.25 299 HIS A C 1
ATOM 2256 O O . HIS A 1 299 ? 16.303 -6.782 14.810 1.00 87.25 299 HIS A O 1
ATOM 2262 N N . SER A 1 300 ? 14.488 -7.897 14.072 1.00 88.56 300 SER A N 1
ATOM 2263 C CA . SER A 1 300 ? 15.050 -8.237 12.758 1.00 88.56 300 SER A CA 1
ATOM 2264 C C . SER A 1 300 ? 14.920 -7.114 11.727 1.00 88.56 300 SER A C 1
ATOM 2266 O O . SER A 1 300 ? 15.871 -6.856 10.995 1.00 88.56 300 SER A O 1
ATOM 2268 N N . ASP A 1 301 ? 13.767 -6.447 11.679 1.00 86.06 301 ASP A N 1
ATOM 2269 C CA . ASP A 1 301 ? 13.443 -5.344 10.773 1.00 86.06 301 ASP A CA 1
ATOM 2270 C C . ASP A 1 301 ? 12.530 -4.309 11.474 1.00 86.06 301 ASP A C 1
ATOM 2272 O O . ASP A 1 301 ? 11.297 -4.366 11.381 1.00 86.06 301 ASP A O 1
ATOM 2276 N N . PRO A 1 302 ? 13.112 -3.332 12.196 1.00 84.56 302 PRO A N 1
ATOM 2277 C CA . PRO A 1 302 ? 12.339 -2.351 12.953 1.00 84.56 302 PRO A CA 1
ATOM 2278 C C . PRO A 1 302 ? 11.499 -1.428 12.062 1.00 84.56 302 PRO A C 1
ATOM 2280 O O . PRO A 1 302 ? 10.474 -0.921 12.517 1.00 84.56 302 PRO A O 1
ATOM 2283 N N . ALA A 1 303 ? 11.911 -1.201 10.810 1.00 84.00 303 ALA A N 1
ATOM 2284 C CA . ALA A 1 303 ? 11.146 -0.379 9.881 1.00 84.00 303 ALA A CA 1
ATOM 2285 C C . ALA A 1 303 ? 9.861 -1.105 9.476 1.00 84.00 303 ALA A C 1
ATOM 2287 O O . ALA A 1 303 ? 8.776 -0.529 9.576 1.00 84.00 303 ALA A O 1
ATOM 2288 N N . GLN A 1 304 ? 9.963 -2.384 9.105 1.00 88.25 304 GLN A N 1
ATOM 2289 C CA . GLN A 1 304 ? 8.782 -3.175 8.780 1.00 88.25 304 GLN A CA 1
ATOM 2290 C C . GLN A 1 304 ? 7.886 -3.383 10.005 1.00 88.25 304 GLN A C 1
ATOM 22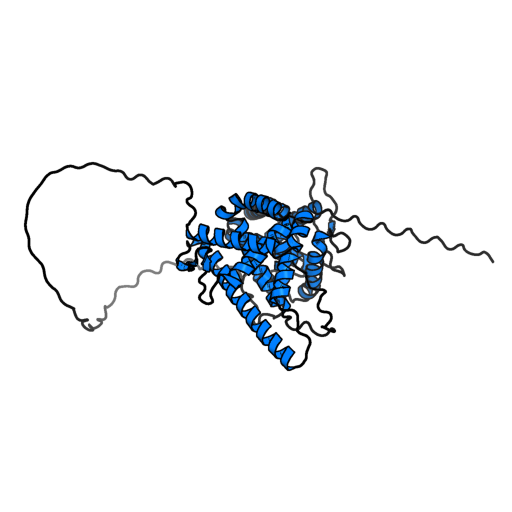92 O O . GLN A 1 304 ? 6.671 -3.233 9.905 1.00 88.25 304 GLN A O 1
ATOM 2297 N N . ALA A 1 305 ? 8.464 -3.635 11.183 1.00 90.56 305 ALA A N 1
ATOM 2298 C CA . ALA A 1 305 ? 7.697 -3.759 12.421 1.00 90.56 305 ALA A CA 1
ATOM 2299 C C . ALA A 1 305 ? 6.889 -2.501 12.739 1.00 90.56 305 ALA A C 1
ATOM 2301 O O . ALA A 1 305 ? 5.722 -2.594 13.121 1.00 90.56 305 ALA A O 1
ATOM 2302 N N . TYR A 1 306 ? 7.496 -1.327 12.551 1.00 88.00 306 TYR A N 1
ATOM 2303 C CA . TYR A 1 306 ? 6.819 -0.050 12.714 1.00 88.00 306 TYR A CA 1
ATOM 2304 C C . TYR A 1 306 ? 5.597 0.041 11.791 1.00 88.00 306 TYR A C 1
ATOM 2306 O O . TYR A 1 306 ? 4.476 0.227 12.267 1.00 88.00 306 TYR A O 1
ATOM 2314 N N . PHE A 1 307 ? 5.791 -0.157 10.485 1.00 89.94 307 PHE A N 1
ATOM 2315 C CA . PHE A 1 307 ? 4.708 -0.047 9.506 1.00 89.94 307 PHE A CA 1
ATOM 2316 C C . PHE A 1 307 ? 3.607 -1.086 9.712 1.00 89.94 307 PHE A C 1
ATOM 2318 O O . PHE A 1 307 ? 2.425 -0.738 9.653 1.00 89.94 307 PHE A O 1
ATOM 2325 N N . ALA A 1 308 ? 3.978 -2.329 10.013 1.00 93.94 308 ALA A N 1
ATOM 2326 C CA . ALA A 1 308 ? 3.037 -3.394 10.328 1.00 93.94 308 ALA A CA 1
ATOM 2327 C C . ALA A 1 308 ? 2.179 -3.040 11.550 1.00 93.94 308 ALA A C 1
ATOM 2329 O O . ALA A 1 308 ? 0.955 -3.150 11.498 1.00 93.94 308 ALA A O 1
ATOM 2330 N N . SER A 1 309 ? 2.800 -2.538 12.622 1.00 94.12 309 SER A N 1
ATOM 2331 C CA . SER A 1 309 ? 2.096 -2.143 13.851 1.00 94.12 309 SER A CA 1
ATOM 2332 C C . SER A 1 309 ? 1.069 -1.043 13.583 1.00 94.12 309 SER A C 1
ATOM 2334 O O . SER A 1 309 ? -0.082 -1.148 13.999 1.00 94.12 309 SER A O 1
ATOM 2336 N N . VAL A 1 310 ? 1.463 -0.005 12.840 1.00 93.88 310 VAL A N 1
ATOM 2337 C CA . VAL A 1 310 ? 0.579 1.111 12.473 1.00 93.88 310 VAL A CA 1
ATOM 2338 C C . VAL A 1 310 ? -0.581 0.644 11.600 1.00 93.88 310 VAL A C 1
ATOM 2340 O O . VAL A 1 310 ? -1.731 1.001 11.845 1.00 93.88 310 VAL A O 1
ATOM 2343 N N . SER A 1 311 ? -0.294 -0.178 10.596 1.00 96.00 311 SER A N 1
ATOM 2344 C CA . SER A 1 311 ? -1.301 -0.665 9.652 1.00 96.00 311 SER A CA 1
ATOM 2345 C C . SER A 1 311 ? -2.322 -1.572 10.338 1.00 96.00 311 SER A C 1
ATOM 2347 O O . SER A 1 311 ? -3.527 -1.452 10.108 1.00 96.00 311 SER A O 1
ATOM 2349 N N . LEU A 1 312 ? -1.858 -2.436 11.242 1.00 97.25 312 LEU A N 1
ATOM 2350 C CA . LEU A 1 312 ? -2.720 -3.257 12.088 1.00 97.25 312 LEU A CA 1
ATOM 2351 C C . LEU A 1 312 ? -3.531 -2.405 13.076 1.00 97.25 312 LEU A C 1
ATOM 2353 O O . LEU A 1 312 ? -4.706 -2.698 13.282 1.00 97.25 312 LEU A O 1
ATOM 2357 N N . ALA A 1 313 ? -2.965 -1.328 13.633 1.00 96.38 313 ALA A N 1
ATOM 2358 C CA . ALA A 1 313 ? -3.694 -0.403 14.505 1.00 96.38 313 ALA A CA 1
ATOM 2359 C C . ALA A 1 313 ? -4.809 0.335 13.750 1.00 96.38 313 ALA A C 1
ATOM 2361 O O . ALA A 1 313 ? -5.933 0.424 14.242 1.00 96.38 313 ALA A O 1
ATOM 2362 N N . ILE A 1 314 ? -4.541 0.794 12.522 1.00 96.75 314 ILE A N 1
ATOM 2363 C CA . ILE A 1 314 ? -5.559 1.382 11.639 1.00 96.75 314 ILE A CA 1
ATOM 2364 C C . ILE A 1 314 ? -6.675 0.371 11.373 1.00 96.75 314 ILE A C 1
ATOM 2366 O O . ILE A 1 314 ? -7.850 0.712 11.514 1.00 96.75 314 ILE A O 1
ATOM 2370 N N . LEU A 1 315 ? -6.329 -0.876 11.032 1.00 97.81 315 LEU A N 1
ATOM 2371 C CA . LEU A 1 315 ? -7.315 -1.938 10.823 1.00 97.81 315 LEU A CA 1
ATOM 2372 C C . LEU A 1 315 ? -8.145 -2.195 12.092 1.00 97.81 315 LEU A C 1
ATOM 2374 O O . LEU A 1 315 ? -9.365 -2.314 12.005 1.00 97.81 315 LEU A O 1
ATOM 2378 N N . GLN A 1 316 ? -7.509 -2.235 13.264 1.00 97.25 316 GLN A N 1
ATOM 2379 C CA . GLN A 1 316 ? -8.176 -2.432 14.551 1.00 97.25 316 GLN A CA 1
ATOM 2380 C C . GLN A 1 316 ? -9.168 -1.302 14.857 1.00 97.25 316 GLN A C 1
ATOM 2382 O O . GLN A 1 316 ? -10.312 -1.580 15.219 1.00 97.25 316 GLN A O 1
ATOM 2387 N N . VAL A 1 317 ? -8.776 -0.039 14.660 1.00 96.44 317 VAL A N 1
ATOM 2388 C CA . VAL A 1 317 ? -9.675 1.122 14.795 1.00 96.44 317 VAL A CA 1
ATOM 2389 C C . VAL A 1 317 ? -10.836 1.020 13.808 1.00 96.44 317 VAL A C 1
ATOM 2391 O O . VAL A 1 317 ? -11.987 1.168 14.206 1.00 96.44 317 VAL A O 1
ATOM 2394 N N . CYS A 1 318 ? -10.564 0.690 12.546 1.00 96.56 318 CYS A N 1
ATOM 2395 C CA . CYS A 1 318 ? -11.590 0.535 11.514 1.00 96.56 318 CYS A CA 1
ATOM 2396 C C . CYS A 1 318 ? -12.616 -0.561 11.846 1.00 96.56 318 CYS A C 1
ATOM 2398 O O . CYS A 1 318 ? -13.793 -0.417 11.529 1.00 96.56 318 CYS A O 1
ATOM 2400 N N . LEU A 1 319 ? -12.188 -1.649 12.489 1.00 96.81 319 LEU A N 1
ATOM 2401 C CA . LEU A 1 319 ? -13.073 -2.750 12.872 1.00 96.81 319 LEU A CA 1
ATOM 2402 C C . LEU A 1 319 ? -13.841 -2.495 14.177 1.00 96.81 319 LEU A C 1
ATOM 2404 O O . LEU A 1 319 ? -14.932 -3.032 14.331 1.00 96.81 319 LEU A O 1
ATOM 2408 N N . SER A 1 320 ? -13.291 -1.714 15.113 1.00 96.06 320 SER A N 1
ATOM 2409 C CA . SER A 1 320 ? -13.843 -1.594 16.477 1.00 96.06 320 SER A CA 1
ATOM 2410 C C . SER A 1 320 ? -14.415 -0.222 16.835 1.00 96.06 320 SER A C 1
ATOM 2412 O O . SER A 1 320 ? -15.309 -0.142 17.674 1.00 96.06 320 SER A O 1
ATOM 2414 N N . GLN A 1 321 ? -13.924 0.852 16.218 1.00 96.06 321 GLN A N 1
ATOM 2415 C CA . GLN A 1 321 ? -14.237 2.230 16.608 1.00 96.06 321 GLN A CA 1
ATOM 2416 C C . GLN A 1 321 ? -15.019 3.010 15.552 1.00 96.06 321 GLN A C 1
ATOM 2418 O O . GLN A 1 321 ? -15.505 4.099 15.848 1.00 96.06 321 GLN A O 1
ATOM 2423 N N . ILE A 1 322 ? -15.153 2.488 14.331 1.00 95.44 322 ILE A N 1
ATOM 2424 C CA . ILE A 1 322 ? -15.870 3.170 13.249 1.00 95.44 322 ILE A CA 1
ATOM 2425 C C . ILE A 1 322 ? -17.225 2.504 13.033 1.00 95.44 322 ILE A C 1
ATOM 2427 O O . ILE A 1 322 ? -17.313 1.312 12.744 1.00 95.44 322 ILE A O 1
ATOM 2431 N N . SER A 1 323 ? -18.291 3.282 13.195 1.00 95.25 323 SER A N 1
ATOM 2432 C CA . SER A 1 323 ? -19.663 2.823 12.961 1.00 95.25 323 SER A CA 1
ATOM 2433 C C . SER A 1 323 ? -19.997 2.725 11.467 1.00 95.25 323 SER A C 1
ATOM 2435 O O . SER A 1 323 ? -19.315 3.309 10.625 1.00 95.25 323 SER A O 1
ATOM 2437 N N . GLN A 1 324 ? -21.093 2.032 11.138 1.00 93.31 324 GLN A N 1
ATOM 2438 C CA . GLN A 1 324 ? -21.614 1.961 9.765 1.00 93.31 324 GLN A CA 1
ATOM 2439 C C . GLN A 1 324 ? -22.054 3.334 9.224 1.00 93.31 324 GLN A C 1
ATOM 2441 O O . GLN A 1 324 ? -22.013 3.555 8.016 1.00 93.31 324 GLN A O 1
ATOM 2446 N N . ASP A 1 325 ? -22.398 4.272 10.112 1.00 93.00 325 ASP A N 1
ATOM 2447 C CA . ASP A 1 325 ? -22.743 5.656 9.765 1.00 93.00 325 ASP A CA 1
ATOM 2448 C C . ASP A 1 325 ? -21.503 6.540 9.518 1.00 93.00 325 ASP A C 1
ATOM 2450 O O . ASP A 1 325 ? -21.625 7.719 9.193 1.00 93.00 325 ASP A O 1
ATOM 2454 N N . GLY A 1 326 ? -20.294 5.989 9.676 1.00 91.44 326 GLY A N 1
ATOM 2455 C CA . GLY A 1 326 ? -19.032 6.703 9.475 1.00 91.44 326 GLY A CA 1
ATOM 2456 C C . GLY A 1 326 ? -18.567 7.534 10.674 1.00 91.44 326 GLY A C 1
ATOM 2457 O O . GLY A 1 326 ? -17.585 8.266 10.565 1.00 91.44 326 GLY A O 1
ATOM 2458 N N . GLU A 1 327 ? -19.226 7.418 11.829 1.00 94.00 327 GLU A N 1
ATOM 2459 C CA . GLU A 1 327 ? -18.755 8.050 13.065 1.00 94.00 327 GLU A CA 1
ATOM 2460 C C . GLU A 1 327 ? -17.558 7.288 13.635 1.00 94.00 327 GLU A C 1
ATOM 2462 O O . GLU A 1 327 ? -17.638 6.069 13.827 1.00 94.00 327 GLU A O 1
ATOM 2467 N N . VAL A 1 328 ? -16.482 8.008 13.961 1.00 92.94 328 VAL A N 1
ATOM 2468 C CA . VAL A 1 328 ? -15.309 7.461 14.654 1.00 92.94 328 VAL A CA 1
ATOM 2469 C C . VAL A 1 328 ? -15.446 7.734 16.144 1.00 92.94 328 VAL A C 1
ATOM 2471 O O . VAL A 1 328 ? -15.528 8.886 16.567 1.00 92.94 328 VAL A O 1
ATOM 2474 N N . ARG A 1 329 ? -15.459 6.679 16.955 1.00 94.81 329 ARG A N 1
ATOM 2475 C CA . ARG A 1 329 ? -15.485 6.770 18.415 1.00 94.81 329 ARG A CA 1
ATOM 2476 C C . ARG A 1 329 ? -14.062 6.852 18.946 1.00 94.81 329 ARG A C 1
ATOM 2478 O O . ARG A 1 329 ? -13.253 5.956 18.733 1.00 94.81 329 ARG A O 1
ATOM 2485 N N . GLY A 1 330 ? -13.750 7.951 19.622 1.00 90.75 330 GLY A N 1
ATOM 2486 C CA . GLY A 1 330 ? -12.464 8.105 20.284 1.00 90.75 330 GLY A CA 1
ATOM 2487 C C . GLY A 1 330 ? -12.377 7.330 21.602 1.00 90.75 330 GLY A C 1
ATOM 2488 O O . GLY A 1 330 ? -13.388 6.864 22.124 1.00 90.75 330 GLY A O 1
ATOM 2489 N N . VAL A 1 331 ? -11.180 7.270 22.197 1.00 88.50 331 VAL A N 1
ATOM 2490 C CA . VAL A 1 331 ? -10.911 6.563 23.476 1.00 88.50 331 VAL A CA 1
ATOM 2491 C C . VAL A 1 331 ? -11.838 7.002 24.619 1.00 88.50 331 VAL A C 1
ATOM 2493 O O . VAL A 1 331 ? -12.196 6.206 25.479 1.00 88.50 331 VAL A O 1
ATOM 2496 N N . LEU A 1 332 ? -12.281 8.262 24.613 1.00 87.06 332 LEU A N 1
ATOM 2497 C CA . LEU A 1 332 ? -13.203 8.819 25.612 1.00 87.06 332 LEU A CA 1
ATOM 2498 C C . LEU A 1 332 ? -14.690 8.587 25.277 1.00 87.06 332 LEU A C 1
ATOM 2500 O O . LEU A 1 332 ? -15.563 9.228 25.857 1.00 87.06 332 LEU A O 1
ATOM 2504 N N . GLY A 1 333 ? -14.995 7.738 24.293 1.00 89.81 333 GLY A N 1
ATOM 2505 C CA . GLY A 1 333 ? -16.353 7.465 23.818 1.00 89.81 333 GLY A CA 1
ATOM 2506 C C . GLY A 1 333 ? -16.985 8.596 23.001 1.00 89.81 333 GLY A C 1
ATOM 2507 O O . GLY A 1 333 ? -18.104 8.443 22.511 1.00 89.81 333 GLY A O 1
ATOM 2508 N N . ARG A 1 334 ? -16.287 9.725 22.819 1.00 93.12 334 ARG A N 1
ATOM 2509 C CA . ARG A 1 334 ? -16.747 10.830 21.972 1.00 93.12 334 ARG A CA 1
ATOM 2510 C C . ARG A 1 334 ? -16.754 10.389 20.508 1.00 93.12 334 ARG A C 1
ATOM 2512 O O . ARG A 1 334 ? -15.710 10.016 19.977 1.00 93.12 334 ARG A O 1
ATOM 2519 N N . ALA A 1 335 ? -17.917 10.474 19.870 1.00 93.62 335 ALA A N 1
ATOM 2520 C CA . ALA A 1 335 ? -18.058 10.300 18.432 1.00 93.62 335 ALA A CA 1
ATOM 2521 C C . ALA A 1 335 ? -17.581 11.559 17.691 1.00 93.62 335 ALA A C 1
ATOM 2523 O O . ALA A 1 335 ? -17.811 12.678 18.153 1.00 93.62 335 ALA A O 1
ATOM 2524 N N . ILE A 1 336 ? -16.903 11.354 16.564 1.00 93.00 336 ILE A N 1
ATOM 2525 C CA . ILE A 1 336 ? -16.452 12.389 15.637 1.00 93.00 336 ILE A CA 1
ATOM 2526 C C . ILE A 1 336 ? -17.011 12.054 14.259 1.00 93.00 336 ILE A C 1
ATOM 2528 O O . ILE A 1 336 ? -16.822 10.940 13.759 1.00 93.00 336 ILE A O 1
ATOM 2532 N N . ARG A 1 337 ? -17.642 13.040 13.623 1.00 92.81 337 ARG A N 1
ATOM 2533 C CA . ARG A 1 337 ? -18.062 12.975 12.219 1.00 92.81 337 ARG A CA 1
ATOM 2534 C C . ARG A 1 337 ? -17.087 13.702 11.302 1.00 92.81 337 ARG A C 1
ATOM 2536 O O . ARG A 1 337 ? -16.387 14.614 11.729 1.00 92.81 337 ARG A O 1
ATOM 2543 N N . GLU A 1 338 ? -17.075 13.338 10.021 1.00 91.56 338 GLU A N 1
ATOM 2544 C CA . GLU A 1 338 ? -16.225 13.977 9.001 1.00 91.56 338 GLU A CA 1
ATOM 2545 C C . GLU A 1 338 ? -16.423 15.503 8.935 1.00 91.56 338 GLU A C 1
ATOM 2547 O O . GLU A 1 338 ? -15.468 16.256 8.757 1.00 91.56 338 GLU A O 1
ATOM 2552 N N . GLU A 1 339 ? -17.650 15.977 9.146 1.00 91.81 339 GLU A N 1
ATOM 2553 C CA . GLU A 1 339 ? -17.993 17.402 9.161 1.00 91.81 339 GLU A CA 1
ATOM 2554 C C . GLU A 1 339 ? -17.348 18.199 10.306 1.00 91.81 339 GLU A C 1
ATOM 2556 O O . GLU A 1 339 ? -17.068 19.387 10.123 1.00 91.81 339 GLU A O 1
ATOM 2561 N N . GLU A 1 340 ? -17.053 17.545 11.435 1.00 90.31 340 GLU A N 1
ATOM 2562 C CA . GLU A 1 340 ? -16.357 18.133 12.589 1.00 90.31 340 GLU A CA 1
ATOM 2563 C C . GLU A 1 340 ? -14.843 18.241 12.372 1.00 90.31 340 GLU A C 1
ATOM 2565 O O . GLU A 1 340 ? -14.166 18.980 13.086 1.00 90.31 340 GLU A O 1
ATOM 2570 N N . VAL A 1 341 ? -14.304 17.507 11.396 1.00 89.88 341 VAL A N 1
ATOM 2571 C CA . VAL A 1 341 ? -12.881 17.512 11.069 1.00 89.88 341 VAL A CA 1
ATOM 2572 C C . VAL A 1 341 ? -12.563 18.733 10.200 1.00 89.88 341 VAL A C 1
ATOM 2574 O O . VAL A 1 341 ? -13.290 19.049 9.247 1.00 89.88 341 VAL A O 1
ATOM 2577 N N . ASN A 1 342 ? -11.452 19.414 10.498 1.00 90.00 342 ASN A N 1
ATOM 2578 C CA . ASN A 1 342 ? -10.931 20.493 9.659 1.00 90.00 342 ASN A CA 1
ATOM 2579 C C . ASN A 1 342 ? -10.743 20.009 8.204 1.00 90.00 342 ASN A C 1
ATOM 2581 O O . ASN A 1 342 ? -10.361 18.863 7.963 1.00 90.00 342 ASN A O 1
ATOM 2585 N N . LEU A 1 343 ? -11.021 20.891 7.238 1.00 88.00 343 LEU A N 1
ATOM 2586 C CA . LEU A 1 343 ? -11.022 20.618 5.797 1.00 88.00 343 LEU A CA 1
ATOM 2587 C C . LEU A 1 343 ? -9.767 19.872 5.324 1.00 88.00 343 LEU A C 1
ATOM 2589 O O . LEU A 1 343 ? -9.881 18.980 4.489 1.00 88.00 343 LEU A O 1
ATOM 2593 N N . GLU A 1 344 ? -8.605 20.192 5.894 1.00 85.62 344 GLU A N 1
ATOM 2594 C CA . GLU A 1 344 ? -7.321 19.557 5.572 1.00 85.62 344 GLU A CA 1
ATOM 2595 C C . GLU A 1 344 ? -7.285 18.049 5.891 1.00 85.62 344 GLU A C 1
ATOM 2597 O O . GLU A 1 344 ? -6.667 17.277 5.162 1.00 85.62 344 GLU A O 1
ATOM 2602 N N . TYR A 1 345 ? -7.990 17.595 6.933 1.00 86.38 345 TYR A N 1
ATOM 2603 C CA . TYR A 1 345 ? -7.961 16.197 7.393 1.00 86.38 345 TYR A CA 1
ATOM 2604 C C . TYR A 1 345 ? -9.219 15.402 7.029 1.00 86.38 345 TYR A C 1
ATOM 2606 O O . TYR A 1 345 ? -9.271 14.192 7.264 1.00 86.38 345 TYR A O 1
ATOM 2614 N N . ARG A 1 346 ? -10.224 16.037 6.412 1.00 90.31 346 ARG A N 1
ATOM 2615 C CA . ARG A 1 346 ? -11.410 15.332 5.896 1.00 90.31 346 ARG A CA 1
ATOM 2616 C C . ARG A 1 346 ? -11.061 14.205 4.923 1.00 90.31 346 ARG A C 1
ATOM 2618 O O . ARG A 1 346 ? -11.611 13.121 5.100 1.00 90.31 346 ARG A O 1
ATOM 2625 N N . PRO A 1 347 ? -10.112 14.365 3.974 1.00 89.56 347 PRO A N 1
ATOM 2626 C CA . PRO A 1 347 ? -9.727 13.264 3.093 1.00 89.56 347 PRO A CA 1
ATOM 2627 C C . PRO A 1 347 ? -9.200 12.046 3.860 1.00 89.56 347 PRO A C 1
ATOM 2629 O O . PRO A 1 347 ? -9.553 10.914 3.536 1.00 89.56 347 PRO A O 1
ATOM 2632 N N . PHE A 1 348 ? -8.407 12.268 4.912 1.00 88.38 348 PHE A N 1
ATOM 2633 C CA . PHE A 1 348 ? -7.896 11.200 5.774 1.00 88.38 348 PHE A CA 1
ATOM 2634 C C . PHE A 1 348 ? -9.036 10.480 6.511 1.00 88.38 348 PHE A C 1
ATOM 2636 O O . PHE A 1 348 ? -9.119 9.251 6.477 1.00 88.38 348 PHE A O 1
ATOM 2643 N N . MET A 1 349 ? -9.958 11.240 7.108 1.00 90.94 349 MET A N 1
ATOM 2644 C CA . MET A 1 349 ? -11.140 10.701 7.785 1.00 90.94 349 MET A CA 1
ATOM 2645 C C . MET A 1 349 ? -12.028 9.889 6.831 1.00 90.94 349 MET A C 1
ATOM 2647 O O . MET A 1 349 ? -12.404 8.757 7.136 1.00 90.94 349 MET A O 1
ATOM 2651 N N . ALA A 1 350 ? -12.300 10.422 5.639 1.00 92.81 350 ALA A N 1
ATOM 2652 C CA . ALA A 1 350 ? -13.080 9.742 4.613 1.00 92.81 350 ALA A CA 1
ATOM 2653 C C . ALA A 1 350 ? -12.434 8.411 4.189 1.00 92.81 350 ALA A C 1
ATOM 2655 O O . ALA A 1 350 ? -13.136 7.426 3.948 1.00 92.81 350 ALA A O 1
ATOM 2656 N N . GLN A 1 351 ? -11.099 8.340 4.1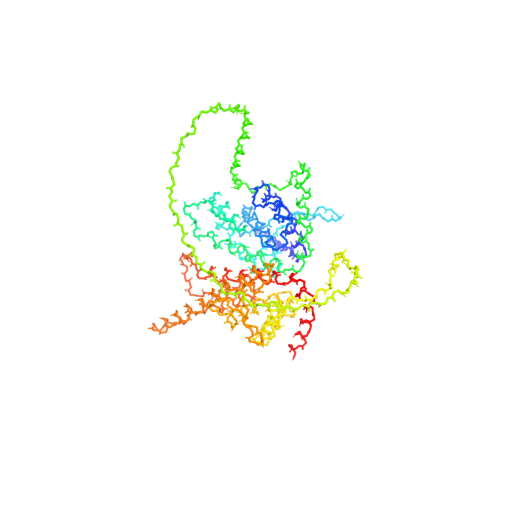19 1.00 93.31 351 GLN A N 1
ATOM 2657 C CA . GLN A 1 351 ? -10.399 7.085 3.831 1.00 93.31 351 GLN A CA 1
ATOM 2658 C C . GLN A 1 351 ? -10.528 6.070 4.970 1.00 93.31 351 GLN A C 1
ATOM 2660 O O . GLN A 1 351 ? -10.790 4.901 4.687 1.00 93.31 351 GLN A O 1
ATOM 2665 N N . LEU A 1 352 ? -10.424 6.492 6.236 1.00 93.94 352 LEU A N 1
ATOM 2666 C CA . LEU A 1 352 ? -10.662 5.605 7.382 1.00 93.94 352 LEU A CA 1
ATOM 2667 C C . LEU A 1 352 ? -12.071 5.005 7.349 1.00 93.94 352 LEU A C 1
ATOM 2669 O O . LEU A 1 352 ? -12.221 3.790 7.467 1.00 93.94 352 LEU A O 1
ATOM 2673 N N . VAL A 1 353 ? -13.094 5.827 7.098 1.00 94.94 353 VAL A N 1
ATOM 2674 C CA . VAL A 1 353 ? -14.483 5.357 6.978 1.00 94.94 353 VAL A CA 1
ATOM 2675 C C . VAL A 1 353 ? -14.628 4.355 5.830 1.00 94.94 353 VAL A C 1
ATOM 2677 O O . VAL A 1 353 ? -15.194 3.278 6.009 1.00 94.94 353 VAL A O 1
ATOM 2680 N N . ARG A 1 354 ? -14.057 4.642 4.654 1.00 95.62 354 ARG A N 1
ATOM 2681 C CA . ARG A 1 354 ? -14.088 3.710 3.509 1.00 95.62 354 ARG A CA 1
ATOM 2682 C C . ARG A 1 354 ? -13.403 2.377 3.817 1.00 95.62 354 ARG A C 1
ATOM 2684 O O . ARG A 1 354 ? -13.890 1.334 3.378 1.00 95.62 354 ARG A O 1
ATOM 2691 N N . ILE A 1 355 ? -12.276 2.401 4.530 1.00 96.62 355 ILE A N 1
ATOM 2692 C CA . ILE A 1 355 ? -11.562 1.192 4.961 1.00 96.62 355 ILE A CA 1
ATOM 2693 C C . ILE A 1 355 ? -12.428 0.400 5.941 1.00 96.62 355 ILE A C 1
ATOM 2695 O O . ILE A 1 355 ? -12.596 -0.802 5.739 1.00 96.62 355 ILE A O 1
ATOM 2699 N N . ALA A 1 356 ? -13.019 1.060 6.940 1.00 96.88 356 ALA A N 1
ATOM 2700 C CA . ALA A 1 356 ? -13.901 0.435 7.922 1.00 96.88 356 ALA A CA 1
ATOM 2701 C C . ALA A 1 356 ? -15.089 -0.268 7.275 1.00 96.88 356 ALA A C 1
ATOM 2703 O O . ALA A 1 356 ? -15.246 -1.474 7.455 1.00 96.88 356 ALA A O 1
ATOM 2704 N N . LEU A 1 357 ? -15.850 0.441 6.438 1.00 96.12 357 LEU A N 1
ATOM 2705 C CA . LEU A 1 357 ? -17.002 -0.134 5.744 1.00 96.12 357 LEU A CA 1
ATOM 2706 C C . LEU A 1 357 ? -16.601 -1.353 4.903 1.00 96.12 357 LEU A C 1
ATOM 2708 O O . LEU A 1 357 ? -17.285 -2.377 4.908 1.00 96.12 357 LEU A O 1
ATOM 2712 N N . ARG A 1 358 ? -15.456 -1.292 4.205 1.00 96.75 358 ARG A N 1
ATOM 2713 C CA . ARG A 1 358 ? -14.988 -2.428 3.401 1.00 96.75 358 ARG A CA 1
ATOM 2714 C C . ARG A 1 358 ? -14.506 -3.602 4.256 1.00 96.75 358 ARG A C 1
ATOM 2716 O O . ARG A 1 358 ? -14.740 -4.745 3.866 1.00 96.75 358 ARG A O 1
ATOM 2723 N N . ALA A 1 359 ? -13.830 -3.343 5.371 1.00 97.06 359 ALA A N 1
ATOM 2724 C CA . ALA A 1 359 ? -13.337 -4.372 6.283 1.00 97.06 359 ALA A CA 1
ATOM 2725 C C . ALA A 1 359 ? -14.488 -5.079 7.018 1.00 97.06 359 ALA A C 1
ATOM 2727 O O . ALA A 1 359 ? -14.482 -6.304 7.119 1.00 97.06 359 ALA A O 1
ATOM 2728 N N . GLN A 1 360 ? -15.502 -4.326 7.451 1.00 95.94 360 GLN A N 1
ATOM 2729 C CA . GLN A 1 360 ? -16.719 -4.856 8.072 1.00 95.94 360 GLN A CA 1
ATOM 2730 C C . GLN A 1 360 ? -17.499 -5.736 7.095 1.00 95.94 360 GLN A C 1
ATOM 2732 O O . GLN A 1 360 ? -17.736 -6.905 7.389 1.00 95.94 360 GLN A O 1
ATOM 2737 N N . LEU A 1 361 ? -17.766 -5.239 5.881 1.00 95.62 361 LEU A N 1
ATOM 2738 C CA . LEU A 1 361 ? -18.418 -6.030 4.834 1.00 95.62 361 LEU A CA 1
ATOM 2739 C C . LEU A 1 361 ? -17.631 -7.312 4.510 1.00 95.62 361 LEU A C 1
ATOM 2741 O O . LEU A 1 361 ? -18.209 -8.375 4.297 1.00 95.62 361 LEU A O 1
ATOM 2745 N N . MET A 1 362 ? -16.297 -7.238 4.491 1.00 95.56 362 MET A N 1
ATOM 2746 C CA . MET A 1 362 ? -15.446 -8.412 4.289 1.00 95.56 362 MET A CA 1
ATOM 2747 C C . MET A 1 362 ? -15.595 -9.444 5.415 1.00 95.56 362 MET A C 1
ATOM 2749 O O . MET A 1 362 ? -15.620 -10.638 5.109 1.00 95.56 362 MET A O 1
ATOM 2753 N N . SER A 1 363 ? -15.708 -8.992 6.669 1.00 95.62 363 SER A N 1
ATOM 2754 C CA . SER A 1 363 ? -15.979 -9.842 7.836 1.00 95.62 363 SER A CA 1
ATOM 2755 C C . SER A 1 363 ? -17.330 -10.538 7.712 1.00 95.62 363 SER A C 1
ATOM 2757 O O . SER A 1 363 ? -17.398 -11.759 7.783 1.00 95.62 363 SER A O 1
ATOM 2759 N N . GLU A 1 364 ? -18.392 -9.779 7.437 1.00 95.88 364 GLU A N 1
ATOM 2760 C CA . GLU A 1 364 ? -19.758 -10.303 7.308 1.00 95.88 364 GLU A CA 1
ATOM 2761 C C . GLU A 1 364 ? -19.861 -11.349 6.187 1.00 95.88 364 GLU A C 1
ATOM 2763 O O . GLU A 1 364 ? -20.461 -12.415 6.341 1.00 95.88 364 GLU A O 1
ATOM 2768 N N . GLU A 1 365 ? -19.234 -11.075 5.042 1.00 95.06 365 GLU A N 1
ATOM 2769 C CA . GLU A 1 365 ? -19.162 -12.016 3.929 1.00 95.06 365 GLU A CA 1
ATOM 2770 C C . GLU A 1 365 ? -18.331 -13.273 4.277 1.00 95.06 365 GLU A C 1
ATOM 2772 O O . GLU A 1 365 ? -18.637 -14.363 3.783 1.00 95.06 365 GLU A O 1
ATOM 2777 N N . ASP A 1 366 ? -17.273 -13.146 5.090 1.00 95.00 366 ASP A N 1
ATOM 2778 C CA . ASP A 1 366 ? -16.487 -14.287 5.574 1.00 95.00 366 ASP A CA 1
ATOM 2779 C C . ASP A 1 366 ? -17.301 -15.160 6.539 1.00 95.00 366 ASP A C 1
ATOM 2781 O O . ASP A 1 366 ? -17.292 -16.383 6.375 1.00 95.00 366 ASP A O 1
ATOM 2785 N N . ASP A 1 367 ? -18.064 -14.556 7.451 1.00 96.44 367 ASP A N 1
ATOM 2786 C CA . ASP A 1 367 ? -18.970 -15.253 8.371 1.00 96.44 367 ASP A CA 1
ATOM 2787 C C . ASP A 1 367 ? -20.067 -15.995 7.597 1.00 96.44 367 ASP A C 1
ATOM 2789 O O . ASP A 1 367 ? -20.277 -17.201 7.769 1.00 96.44 367 ASP A O 1
ATOM 2793 N N . ALA A 1 368 ? -20.712 -15.314 6.644 1.00 96.75 368 ALA A N 1
ATOM 2794 C CA . ALA A 1 368 ? -21.714 -15.920 5.772 1.00 96.75 368 ALA A CA 1
ATOM 2795 C C . ALA A 1 368 ? -21.131 -17.082 4.949 1.00 96.75 368 ALA A C 1
ATOM 2797 O O . ALA A 1 368 ? -21.795 -18.101 4.721 1.00 96.75 368 ALA A O 1
ATOM 2798 N N . ARG A 1 369 ? -19.877 -16.958 4.498 1.00 94.12 369 ARG A N 1
ATOM 2799 C CA . ARG A 1 369 ? -19.170 -18.035 3.799 1.00 94.12 369 ARG A CA 1
ATOM 2800 C C . ARG A 1 369 ? -18.861 -19.195 4.743 1.00 94.12 369 ARG A C 1
ATOM 2802 O O . ARG A 1 369 ? -19.090 -20.333 4.344 1.00 94.12 369 ARG A O 1
ATOM 2809 N N . ALA A 1 370 ? -18.405 -18.939 5.965 1.00 95.31 370 ALA A N 1
ATOM 2810 C CA . ALA A 1 370 ? -18.129 -19.974 6.957 1.00 95.31 370 ALA A CA 1
ATOM 2811 C C . ALA A 1 370 ? -19.382 -20.814 7.254 1.00 95.31 370 ALA A C 1
ATOM 2813 O O . ALA A 1 370 ? -19.332 -22.041 7.158 1.00 95.31 370 ALA A O 1
ATOM 2814 N N . VAL A 1 371 ? -20.534 -20.167 7.466 1.00 97.38 371 VAL A N 1
ATOM 2815 C CA . VAL A 1 371 ? -21.829 -20.846 7.663 1.00 97.38 371 VAL A CA 1
ATOM 2816 C C . VAL A 1 371 ? -22.174 -21.765 6.483 1.00 97.38 371 VAL A C 1
ATOM 2818 O O . VAL A 1 371 ? -22.573 -22.912 6.682 1.00 97.38 371 VAL A O 1
ATOM 2821 N N . ARG A 1 372 ? -21.968 -21.315 5.236 1.00 96.69 372 ARG A N 1
ATOM 2822 C CA . ARG A 1 372 ? -22.220 -22.135 4.031 1.00 96.69 372 ARG A CA 1
ATOM 2823 C C . ARG A 1 372 ? -21.295 -23.347 3.912 1.00 96.69 372 ARG A C 1
ATOM 2825 O O . ARG A 1 372 ? -21.692 -24.333 3.293 1.00 96.69 372 ARG A O 1
ATOM 2832 N N . TYR A 1 373 ? -20.064 -23.259 4.416 1.00 95.31 373 TYR A N 1
ATOM 2833 C CA . TYR A 1 373 ? -19.107 -24.369 4.397 1.00 95.31 373 TYR A CA 1
ATOM 2834 C C . TYR A 1 373 ? -19.423 -25.391 5.487 1.00 95.31 373 TYR A C 1
ATOM 2836 O O . TYR A 1 373 ? -19.441 -26.584 5.186 1.00 95.31 373 TYR A O 1
ATOM 2844 N N . LEU A 1 374 ? -19.775 -24.926 6.691 1.00 96.69 374 LEU A N 1
ATOM 2845 C CA . LEU A 1 374 ? -20.259 -25.783 7.778 1.00 96.69 374 LEU A CA 1
ATOM 2846 C C . LEU A 1 374 ? -21.518 -26.547 7.366 1.00 96.69 374 LEU A C 1
ATOM 2848 O O . LEU A 1 374 ? -21.584 -27.753 7.545 1.00 96.69 374 LEU A O 1
ATOM 2852 N N . ALA A 1 375 ? -22.471 -25.884 6.705 1.00 97.31 375 ALA A N 1
ATOM 2853 C CA . ALA A 1 375 ? -23.688 -26.530 6.205 1.00 97.31 375 ALA A CA 1
ATOM 2854 C C . ALA A 1 375 ? -23.442 -27.615 5.132 1.00 97.31 375 ALA A C 1
ATOM 2856 O O . ALA A 1 375 ? -24.364 -28.343 4.776 1.00 97.31 375 ALA A O 1
ATOM 2857 N N . LYS A 1 376 ? -22.231 -27.689 4.567 1.00 97.38 376 LYS A N 1
ATOM 2858 C CA . LYS A 1 376 ? -21.834 -28.658 3.533 1.00 97.38 376 LYS A CA 1
ATOM 2859 C C . LYS A 1 376 ? -20.765 -29.641 4.021 1.00 97.38 376 LYS A C 1
ATOM 2861 O O . LYS A 1 376 ? -20.183 -30.317 3.174 1.00 97.38 376 LYS A O 1
ATOM 2866 N N . ASP A 1 377 ? -20.452 -29.652 5.319 1.00 95.69 377 ASP A N 1
ATOM 2867 C CA . ASP A 1 377 ? -19.350 -30.421 5.918 1.00 95.69 377 ASP A CA 1
ATOM 2868 C C . ASP A 1 377 ? -18.009 -30.235 5.180 1.00 95.69 377 ASP A C 1
ATOM 2870 O O . ASP A 1 377 ? -17.223 -31.165 4.995 1.00 95.69 377 ASP A O 1
ATOM 2874 N N . ARG A 1 378 ? -17.745 -29.010 4.702 1.00 94.75 378 ARG A N 1
ATOM 2875 C CA . ARG A 1 378 ? -16.491 -28.655 4.020 1.00 94.75 378 ARG A CA 1
ATOM 2876 C C . ARG A 1 378 ? -15.520 -27.977 4.987 1.00 94.75 378 ARG A C 1
ATOM 2878 O O . ARG A 1 378 ? -15.967 -27.214 5.844 1.00 94.75 378 ARG A O 1
ATOM 2885 N N . PRO A 1 379 ? -14.197 -28.166 4.814 1.00 93.12 379 PRO A N 1
ATOM 2886 C CA . PRO A 1 379 ? -13.206 -27.469 5.627 1.00 93.12 379 PRO A CA 1
ATOM 2887 C C . PRO A 1 379 ? -13.343 -25.954 5.455 1.00 93.12 379 PRO A C 1
ATOM 2889 O O . PRO A 1 379 ? -13.448 -25.455 4.331 1.00 93.12 379 PRO A O 1
ATOM 2892 N N . LEU A 1 380 ? -13.358 -25.230 6.576 1.00 91.81 380 LEU A N 1
ATOM 2893 C CA . LEU A 1 380 ? -13.495 -23.778 6.588 1.00 91.81 380 LEU A CA 1
ATOM 2894 C C . LEU A 1 380 ? -12.306 -23.122 5.867 1.00 91.81 380 LEU A C 1
ATOM 2896 O O . LEU A 1 380 ? -11.156 -23.397 6.217 1.00 91.81 380 LEU A O 1
ATOM 2900 N N . PRO A 1 381 ? -12.548 -22.248 4.873 1.00 90.50 381 PRO A N 1
ATOM 2901 C CA . PRO A 1 381 ? -11.476 -21.493 4.248 1.00 90.50 381 PRO A CA 1
ATOM 2902 C C . PRO A 1 381 ? -10.949 -20.435 5.221 1.00 90.50 381 PRO A C 1
ATOM 2904 O O . PRO A 1 381 ? -11.716 -19.876 6.005 1.00 90.50 381 PRO A O 1
ATOM 2907 N N . VAL A 1 382 ? -9.663 -20.089 5.107 1.00 91.00 382 VAL A N 1
ATOM 2908 C CA . VAL A 1 382 ? -9.072 -18.997 5.896 1.00 91.00 382 VAL A CA 1
ATOM 2909 C C . VAL A 1 382 ? -9.833 -17.684 5.619 1.00 91.00 382 VAL A C 1
ATOM 2911 O O . VAL A 1 382 ? -9.992 -17.302 4.442 1.00 91.00 382 VAL A O 1
ATOM 2914 N N . PRO A 1 383 ? -10.308 -16.972 6.660 1.00 94.19 383 PRO A N 1
ATOM 2915 C CA . PRO A 1 383 ? -10.938 -15.666 6.507 1.00 94.19 383 PRO A CA 1
ATOM 2916 C C . PRO A 1 383 ? -10.052 -14.687 5.725 1.00 94.19 383 PRO A C 1
ATOM 2918 O O . PRO A 1 383 ? -8.823 -14.677 5.822 1.00 94.19 383 PRO A O 1
ATOM 2921 N N . ARG A 1 384 ? -10.666 -13.854 4.886 1.00 93.94 384 ARG A N 1
ATOM 2922 C CA . ARG A 1 384 ? -9.974 -12.776 4.172 1.00 93.94 384 ARG A CA 1
ATOM 2923 C C . ARG A 1 384 ? -9.399 -11.743 5.132 1.00 93.94 384 ARG A C 1
ATOM 2925 O O . ARG A 1 384 ? -8.312 -11.257 4.841 1.00 93.94 384 ARG A O 1
ATOM 2932 N N . LEU A 1 385 ? -10.051 -11.462 6.262 1.00 94.88 385 LEU A N 1
ATOM 2933 C CA . LEU A 1 385 ? -9.478 -10.576 7.283 1.00 94.88 385 LEU A CA 1
ATOM 2934 C C . LEU A 1 385 ? -8.186 -11.128 7.898 1.00 94.88 385 LEU A C 1
ATOM 2936 O O . LEU A 1 385 ? -7.256 -10.362 8.135 1.00 94.88 385 LEU A O 1
ATOM 2940 N N . ASP A 1 386 ? -8.067 -12.441 8.088 1.00 94.94 386 ASP A N 1
ATOM 2941 C CA . ASP A 1 386 ? -6.827 -13.032 8.609 1.00 94.94 386 ASP A CA 1
ATOM 2942 C C . ASP A 1 386 ? -5.701 -12.976 7.579 1.00 94.94 386 ASP A C 1
ATOM 2944 O O . ASP A 1 386 ? -4.554 -12.681 7.912 1.00 94.94 386 ASP A O 1
ATOM 2948 N N . ARG A 1 387 ? -6.038 -13.162 6.297 1.00 93.25 387 ARG A N 1
ATOM 2949 C CA . ARG A 1 387 ? -5.093 -12.924 5.198 1.00 93.25 387 ARG A CA 1
ATOM 2950 C C . ARG A 1 387 ? -4.684 -11.458 5.094 1.00 93.25 387 ARG A C 1
ATOM 2952 O O . ARG A 1 387 ? -3.518 -11.189 4.842 1.00 93.25 387 ARG A O 1
ATOM 2959 N N . LEU A 1 388 ? -5.610 -10.523 5.318 1.00 94.75 388 LEU A N 1
ATOM 2960 C CA . LEU A 1 388 ? -5.306 -9.094 5.379 1.00 94.75 388 LEU A CA 1
ATOM 2961 C C . LEU A 1 388 ? -4.316 -8.799 6.508 1.00 94.75 388 LEU A C 1
ATOM 2963 O O . LEU A 1 388 ? -3.301 -8.164 6.254 1.00 94.75 388 LEU A O 1
ATOM 2967 N N . ARG A 1 389 ? -4.561 -9.304 7.725 1.00 96.19 389 ARG A N 1
ATOM 2968 C CA . ARG A 1 389 ? -3.634 -9.151 8.862 1.00 96.19 389 ARG A CA 1
ATOM 2969 C C . ARG A 1 389 ? -2.250 -9.705 8.541 1.00 96.19 389 ARG A C 1
ATOM 2971 O O . ARG A 1 389 ? -1.263 -9.024 8.793 1.00 96.19 389 ARG A O 1
ATOM 2978 N N . ARG A 1 390 ? -2.180 -10.897 7.936 1.00 94.38 390 ARG A N 1
ATOM 2979 C CA . ARG A 1 390 ? -0.913 -11.493 7.488 1.00 94.38 390 ARG A CA 1
ATOM 2980 C C . ARG A 1 390 ? -0.207 -10.606 6.465 1.00 94.38 390 ARG A C 1
ATOM 2982 O O . ARG A 1 390 ? 0.970 -10.326 6.629 1.00 94.38 390 ARG A O 1
ATOM 2989 N N . GLN A 1 391 ? -0.935 -10.101 5.468 1.00 93.19 391 GLN A N 1
ATOM 2990 C CA . GLN A 1 391 ? -0.380 -9.205 4.453 1.00 93.19 391 GLN A CA 1
ATOM 2991 C C . GLN A 1 391 ? 0.126 -7.879 5.047 1.00 93.19 391 GLN A C 1
ATOM 2993 O O . GLN A 1 391 ? 1.149 -7.375 4.602 1.00 93.19 391 GLN A O 1
ATOM 2998 N N . LEU A 1 392 ? -0.551 -7.318 6.054 1.00 95.31 392 LEU A N 1
ATOM 2999 C CA . LEU A 1 392 ? -0.092 -6.106 6.747 1.00 95.31 392 LEU A CA 1
ATOM 3000 C C . LEU A 1 392 ? 1.126 -6.359 7.650 1.00 95.31 392 LEU A C 1
ATOM 3002 O O . LEU A 1 392 ? 1.905 -5.442 7.884 1.00 95.31 392 LEU A O 1
ATOM 3006 N N . LEU A 1 393 ? 1.280 -7.580 8.166 1.00 94.75 393 LEU A N 1
ATOM 3007 C CA . LEU A 1 393 ? 2.382 -7.972 9.044 1.00 94.75 393 LEU A CA 1
ATOM 3008 C C . LEU A 1 393 ? 3.654 -8.330 8.263 1.00 94.75 393 LEU A C 1
ATOM 3010 O O . LEU A 1 393 ? 4.741 -7.851 8.571 1.00 94.75 393 LEU A O 1
ATOM 3014 N N . GLU A 1 394 ? 3.513 -9.195 7.263 1.00 91.62 394 GLU A N 1
ATOM 3015 C CA . GLU A 1 394 ? 4.621 -9.800 6.516 1.00 91.62 394 GLU A CA 1
ATOM 3016 C C . GLU A 1 394 ? 4.955 -9.037 5.222 1.00 91.62 394 GLU A C 1
ATOM 3018 O O . GLU A 1 394 ? 6.016 -9.254 4.637 1.00 91.62 394 GLU A O 1
ATOM 3023 N N . GLY A 1 395 ? 4.080 -8.121 4.800 1.00 89.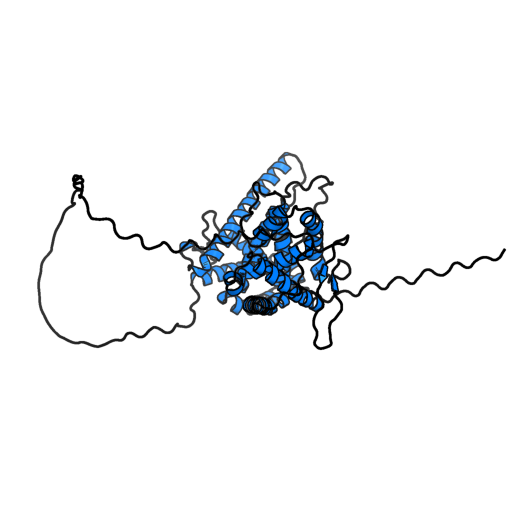69 395 GLY A N 1
ATOM 3024 C CA . GLY A 1 395 ? 4.245 -7.279 3.619 1.00 89.69 395 GLY A CA 1
ATOM 3025 C C . GLY A 1 395 ? 3.634 -7.855 2.336 1.00 89.69 395 GLY A C 1
ATOM 3026 O O . GLY A 1 395 ? 3.005 -8.921 2.301 1.00 89.69 395 GLY A O 1
ATOM 3027 N N . ALA A 1 396 ? 3.791 -7.122 1.234 1.00 85.25 396 ALA A N 1
ATOM 3028 C CA . ALA A 1 396 ? 3.259 -7.514 -0.067 1.00 85.25 396 ALA A CA 1
ATOM 3029 C C . ALA A 1 396 ? 3.848 -8.851 -0.562 1.00 85.25 396 ALA A C 1
ATOM 3031 O O . ALA A 1 396 ? 5.061 -9.038 -0.656 1.00 85.25 396 ALA A O 1
ATOM 3032 N N . GLY A 1 397 ? 2.964 -9.778 -0.940 1.00 75.81 397 GLY A N 1
ATOM 3033 C CA . GLY A 1 397 ? 3.330 -11.123 -1.400 1.00 75.81 397 GLY A CA 1
ATOM 3034 C C . GLY A 1 397 ? 3.234 -12.203 -0.319 1.00 75.81 397 GLY A C 1
ATOM 3035 O O . GLY A 1 397 ? 3.266 -13.389 -0.654 1.00 75.81 397 GLY A O 1
ATOM 3036 N N . ALA A 1 398 ? 3.030 -11.817 0.943 1.00 79.19 398 ALA A N 1
ATOM 3037 C CA . ALA A 1 398 ? 2.687 -12.741 2.015 1.00 79.19 398 ALA A CA 1
ATOM 3038 C C . ALA A 1 398 ? 1.398 -13.515 1.683 1.00 79.19 398 ALA A C 1
ATOM 3040 O O . ALA A 1 398 ? 0.359 -12.927 1.368 1.00 79.19 398 ALA A O 1
ATOM 3041 N N . GLY A 1 399 ? 1.468 -14.847 1.713 1.00 68.00 399 GLY A N 1
ATOM 3042 C CA . GLY A 1 399 ? 0.334 -15.728 1.413 1.00 68.00 399 GLY A CA 1
ATOM 3043 C C . GLY A 1 399 ? 0.120 -16.078 -0.066 1.00 68.00 399 GLY A C 1
ATOM 3044 O O . GLY A 1 399 ? -0.890 -16.702 -0.384 1.00 68.00 399 GLY A O 1
ATOM 3045 N N . LEU A 1 400 ? 1.049 -15.737 -0.973 1.00 67.56 400 LEU A N 1
ATOM 3046 C CA . LEU A 1 400 ? 1.035 -16.272 -2.347 1.00 67.56 400 LEU A CA 1
ATOM 3047 C C . LEU A 1 400 ? 1.251 -17.799 -2.401 1.00 67.56 400 LEU A C 1
ATOM 3049 O O . LEU A 1 400 ? 0.868 -18.420 -3.391 1.00 67.56 400 LEU A O 1
ATOM 3053 N N . GLU A 1 401 ? 1.849 -18.389 -1.362 1.00 62.03 401 GLU A N 1
ATOM 3054 C CA . GLU A 1 401 ? 2.232 -19.811 -1.311 1.00 62.03 401 GLU A CA 1
ATOM 3055 C C . GLU A 1 401 ? 1.238 -20.692 -0.517 1.00 62.03 401 GLU A C 1
ATOM 3057 O O . GLU A 1 401 ? 1.240 -21.910 -0.670 1.00 62.03 401 GLU A O 1
ATOM 3062 N N . ASP A 1 402 ? 0.330 -20.091 0.262 1.00 56.81 402 ASP A N 1
ATOM 3063 C CA . ASP A 1 402 ? -0.467 -20.774 1.301 1.00 56.81 402 ASP A CA 1
ATOM 3064 C C . ASP A 1 402 ? -1.857 -21.274 0.858 1.00 56.81 402 ASP A C 1
ATOM 3066 O O . ASP A 1 402 ? -2.692 -21.579 1.712 1.00 56.81 402 ASP A O 1
ATOM 3070 N N . ASP A 1 403 ? -2.157 -21.371 -0.443 1.00 57.88 403 ASP A N 1
ATOM 3071 C CA . ASP A 1 403 ? -3.412 -21.994 -0.908 1.00 57.88 403 ASP A CA 1
ATOM 3072 C C . ASP A 1 403 ? -3.156 -23.388 -1.513 1.00 57.88 403 ASP A C 1
ATOM 3074 O O . ASP A 1 403 ? -3.155 -23.550 -2.738 1.00 57.88 403 ASP A O 1
ATOM 3078 N N . PRO A 1 404 ? -2.941 -24.426 -0.674 1.00 48.34 404 PRO A N 1
ATOM 3079 C CA . PRO A 1 404 ? -2.686 -25.797 -1.119 1.00 48.34 404 PRO A CA 1
ATOM 3080 C C . PRO A 1 404 ? -3.901 -26.453 -1.806 1.00 48.34 404 PRO A C 1
ATOM 3082 O O . PRO A 1 404 ? -3.826 -27.615 -2.201 1.00 48.34 404 PRO A O 1
ATOM 3085 N N . GLY A 1 405 ? -5.024 -25.736 -1.949 1.00 51.47 405 GLY A N 1
ATOM 3086 C CA . GLY A 1 405 ? -6.294 -26.249 -2.461 1.00 51.47 405 GLY A CA 1
ATOM 3087 C C . GLY A 1 405 ? -6.725 -25.747 -3.841 1.00 51.47 405 GLY A C 1
ATOM 3088 O O . GLY A 1 405 ? -7.813 -26.126 -4.270 1.00 51.47 405 GLY A O 1
ATOM 3089 N N . SER A 1 406 ? -5.932 -24.928 -4.545 1.00 46.38 406 SER A N 1
ATOM 3090 C CA . SER A 1 406 ? -6.243 -24.497 -5.923 1.00 46.38 406 SER A CA 1
ATOM 3091 C C . SER A 1 406 ? -5.423 -25.289 -6.955 1.00 46.38 406 SER A C 1
ATOM 3093 O O . SER A 1 406 ? -4.412 -24.782 -7.452 1.00 46.38 406 SER A O 1
ATOM 3095 N N . PRO A 1 407 ? -5.818 -26.532 -7.307 1.00 38.69 407 PRO A N 1
ATOM 3096 C CA . PRO A 1 407 ? -5.212 -27.244 -8.422 1.00 38.69 407 PRO A CA 1
ATOM 3097 C C . PRO A 1 407 ? -5.500 -26.442 -9.691 1.00 38.69 407 PRO A C 1
ATOM 3099 O O . PRO A 1 407 ? -6.643 -26.090 -9.980 1.00 38.69 407 PRO A O 1
ATOM 3102 N N . GLY A 1 408 ? -4.427 -26.070 -10.387 1.00 46.53 408 GLY A N 1
ATOM 3103 C CA . GLY A 1 408 ? -4.450 -25.063 -11.435 1.00 46.53 408 GLY A CA 1
ATOM 3104 C C . GLY A 1 408 ? -5.564 -25.260 -12.455 1.00 46.53 408 GLY A C 1
ATOM 3105 O O . GLY A 1 408 ? -5.713 -26.350 -12.984 1.00 46.53 408 GLY A O 1
ATOM 3106 N N . HIS A 1 409 ? -6.299 -24.188 -12.742 1.00 35.66 409 HIS A N 1
ATOM 3107 C CA . HIS A 1 409 ? -6.844 -23.803 -14.048 1.00 35.66 409 HIS A CA 1
ATOM 3108 C C . HIS A 1 409 ? -7.607 -22.485 -13.854 1.00 35.66 409 HIS A C 1
ATOM 3110 O O . HIS A 1 409 ? -8.601 -22.435 -13.141 1.00 35.66 409 HIS A O 1
ATOM 3116 N N . GLY A 1 410 ? -7.124 -21.410 -14.483 1.00 38.97 410 GLY A N 1
ATOM 3117 C CA . GLY A 1 410 ? -7.830 -20.129 -14.568 1.00 38.97 410 GLY A CA 1
ATOM 3118 C C . GLY A 1 410 ? -7.836 -19.312 -13.274 1.00 38.97 410 GLY A C 1
ATOM 3119 O O . GLY A 1 410 ? -8.686 -19.493 -12.411 1.00 38.97 410 GLY A O 1
ATOM 3120 N N . ARG A 1 411 ? -6.936 -18.322 -13.183 1.00 48.38 411 ARG A N 1
ATOM 3121 C CA . ARG A 1 411 ? -7.021 -17.179 -12.250 1.00 48.38 411 ARG A CA 1
ATOM 3122 C C . ARG A 1 411 ? -8.267 -16.326 -12.580 1.00 48.38 411 ARG A C 1
ATOM 3124 O O . ARG A 1 411 ? -8.140 -15.176 -12.988 1.00 48.38 411 ARG A O 1
ATOM 3131 N N . ALA A 1 412 ? -9.466 -16.888 -12.448 1.00 38.44 412 ALA A N 1
ATOM 3132 C CA . ALA A 1 412 ? -10.698 -16.120 -12.348 1.00 38.44 412 ALA A CA 1
ATOM 3133 C C . ALA A 1 412 ? -10.592 -15.229 -11.102 1.00 38.44 412 ALA A C 1
ATOM 3135 O O . ALA A 1 412 ? -10.024 -15.664 -10.099 1.00 38.44 412 ALA A O 1
ATOM 3136 N N . SER A 1 413 ? -11.059 -13.980 -11.205 1.00 46.12 413 SER A N 1
ATOM 3137 C CA . SER A 1 413 ? -10.957 -12.889 -10.220 1.00 46.12 413 SER A CA 1
ATOM 3138 C C . SER A 1 413 ? -10.807 -13.368 -8.766 1.00 46.12 413 SER A C 1
ATOM 3140 O O . SER A 1 413 ? -11.784 -13.610 -8.054 1.00 46.12 413 SER A O 1
ATOM 3142 N N . THR A 1 414 ? -9.569 -13.559 -8.311 1.00 52.06 414 THR A N 1
ATOM 3143 C CA . THR A 1 414 ? -9.323 -14.164 -7.003 1.00 52.06 414 THR A CA 1
ATOM 3144 C C . THR A 1 414 ? -9.741 -13.199 -5.890 1.00 52.06 414 THR A C 1
ATOM 3146 O O . THR A 1 414 ? -9.412 -12.013 -5.975 1.00 52.06 414 THR A O 1
ATOM 3149 N N . PRO A 1 415 ? -10.351 -13.682 -4.787 1.00 56.81 415 PRO A N 1
ATOM 3150 C CA . PRO A 1 415 ? -10.632 -12.876 -3.590 1.00 56.81 415 PRO A CA 1
ATOM 3151 C C . PRO A 1 415 ? -9.383 -12.185 -3.007 1.00 56.81 415 PRO A C 1
ATOM 3153 O O . PRO A 1 415 ? -9.510 -11.220 -2.257 1.00 56.81 415 PRO A O 1
ATOM 3156 N N . SER A 1 416 ? -8.185 -12.635 -3.399 1.00 57.69 416 SER A N 1
ATOM 3157 C CA . SER A 1 416 ? -6.902 -11.969 -3.149 1.00 57.69 416 SER A CA 1
ATOM 3158 C C . SER A 1 416 ? -6.867 -10.518 -3.652 1.00 57.69 416 SER A C 1
ATOM 3160 O O . SER A 1 416 ? -6.376 -9.660 -2.929 1.00 57.69 416 SER A O 1
ATOM 3162 N N . GLY A 1 417 ? -7.484 -10.194 -4.797 1.00 74.75 417 GLY A N 1
ATOM 3163 C CA . GLY A 1 417 ? -7.486 -8.820 -5.317 1.00 74.75 417 GLY A CA 1
ATOM 3164 C C . GLY A 1 417 ? -8.189 -7.828 -4.385 1.00 74.75 417 GLY A C 1
ATOM 3165 O O . GLY A 1 417 ? -7.755 -6.690 -4.249 1.00 74.75 417 GLY A O 1
ATOM 3166 N N . THR A 1 418 ? -9.230 -8.275 -3.672 1.00 85.94 418 THR A N 1
ATOM 3167 C CA . THR A 1 418 ? -9.904 -7.440 -2.666 1.00 85.94 418 THR A CA 1
ATOM 3168 C C . THR A 1 418 ? -9.040 -7.240 -1.422 1.00 85.94 418 THR A C 1
ATOM 3170 O O . THR A 1 418 ? -8.981 -6.128 -0.903 1.00 85.94 418 THR A O 1
ATOM 3173 N N . VAL A 1 419 ? -8.379 -8.301 -0.944 1.00 92.31 419 VAL A N 1
ATOM 3174 C CA . VAL A 1 419 ? -7.502 -8.233 0.236 1.00 92.31 419 VAL A CA 1
ATOM 3175 C C . VAL A 1 419 ? -6.330 -7.296 -0.039 1.00 92.31 419 VAL A C 1
ATOM 3177 O O . VAL A 1 419 ? -6.102 -6.371 0.731 1.00 92.31 419 VAL A O 1
ATOM 3180 N N . THR A 1 420 ? -5.664 -7.455 -1.184 1.00 90.50 420 THR A N 1
ATOM 3181 C CA . THR A 1 420 ? -4.548 -6.593 -1.585 1.00 90.50 420 THR A CA 1
ATOM 3182 C C . THR A 1 420 ? -4.988 -5.147 -1.801 1.00 90.50 420 THR A C 1
ATOM 3184 O O . THR A 1 420 ? -4.299 -4.235 -1.357 1.00 90.50 420 THR A O 1
ATOM 3187 N N . ALA A 1 421 ? -6.154 -4.907 -2.409 1.00 91.50 421 ALA A N 1
ATOM 3188 C CA . ALA A 1 421 ? -6.675 -3.549 -2.558 1.00 91.50 421 ALA A CA 1
ATOM 3189 C C . ALA A 1 421 ? -6.948 -2.875 -1.201 1.00 91.50 421 ALA A C 1
ATOM 3191 O O . ALA A 1 421 ? -6.648 -1.693 -1.035 1.00 91.50 421 ALA A O 1
ATOM 3192 N N . LEU A 1 422 ? -7.492 -3.611 -0.226 1.00 95.38 422 LEU A N 1
ATOM 3193 C CA . LEU A 1 422 ? -7.728 -3.084 1.118 1.00 95.38 422 LEU A CA 1
ATOM 3194 C C . LEU A 1 422 ? -6.414 -2.871 1.887 1.00 95.38 422 LEU A C 1
ATOM 3196 O O . LEU A 1 422 ? -6.250 -1.822 2.503 1.00 95.38 422 LEU A O 1
ATOM 3200 N N . ALA A 1 423 ? -5.462 -3.804 1.785 1.00 95.69 423 ALA A N 1
ATOM 3201 C CA . ALA A 1 423 ? -4.121 -3.667 2.355 1.00 95.69 423 ALA A CA 1
ATOM 3202 C C . ALA A 1 423 ? -3.415 -2.413 1.826 1.00 95.69 423 ALA A C 1
ATOM 3204 O O . ALA A 1 423 ? -2.908 -1.613 2.607 1.00 95.69 423 ALA A O 1
ATOM 3205 N N . ASN A 1 424 ? -3.464 -2.183 0.510 1.00 93.44 424 ASN A N 1
ATOM 3206 C CA . ASN A 1 424 ? -2.872 -0.999 -0.104 1.00 93.44 424 ASN A CA 1
ATOM 3207 C C . ASN A 1 424 ? -3.492 0.293 0.431 1.00 93.44 424 ASN A C 1
ATOM 3209 O O . ASN A 1 424 ? -2.767 1.235 0.727 1.00 93.44 424 ASN A O 1
ATOM 3213 N N . ARG A 1 425 ? -4.821 0.339 0.588 1.00 94.88 425 ARG A N 1
ATOM 3214 C CA . ARG A 1 425 ? -5.507 1.510 1.156 1.00 94.88 425 ARG A CA 1
ATOM 3215 C C . ARG A 1 425 ? -5.068 1.779 2.593 1.00 94.88 425 ARG A C 1
ATOM 3217 O O . ARG A 1 425 ? -4.769 2.921 2.918 1.00 94.88 425 ARG A O 1
ATOM 3224 N N . ILE A 1 426 ? -4.985 0.739 3.423 1.00 96.38 426 ILE A N 1
ATOM 3225 C CA . ILE A 1 426 ? -4.502 0.854 4.807 1.00 96.38 426 ILE A CA 1
ATOM 3226 C C . ILE A 1 426 ? -3.060 1.364 4.830 1.00 96.38 426 ILE A C 1
ATOM 3228 O O . ILE A 1 426 ? -2.762 2.313 5.549 1.00 96.38 426 ILE A O 1
ATOM 3232 N N . ASN A 1 427 ? -2.185 0.794 4.004 1.00 94.00 427 ASN A N 1
ATOM 3233 C CA . ASN A 1 427 ? -0.781 1.184 3.955 1.00 94.00 427 ASN A CA 1
ATOM 3234 C C . ASN A 1 427 ? -0.579 2.615 3.431 1.00 94.00 427 ASN A C 1
ATOM 3236 O O . ASN A 1 427 ? 0.300 3.319 3.919 1.00 94.00 427 ASN A O 1
ATOM 3240 N N . VAL A 1 428 ? -1.394 3.074 2.474 1.00 91.81 428 VAL A N 1
ATOM 3241 C CA . VAL A 1 428 ? -1.384 4.477 2.023 1.00 91.81 428 VAL A CA 1
ATOM 3242 C C . VAL A 1 428 ? -1.795 5.402 3.166 1.00 91.81 428 VAL A C 1
ATOM 3244 O O . VAL A 1 428 ? -1.087 6.364 3.446 1.00 91.81 428 VAL A O 1
ATOM 3247 N N . VAL A 1 429 ? -2.870 5.077 3.894 1.00 92.81 429 VAL A N 1
ATOM 3248 C CA . VAL A 1 429 ? -3.279 5.846 5.081 1.00 92.81 429 VAL A CA 1
ATOM 3249 C C . VAL A 1 429 ? -2.174 5.850 6.141 1.00 92.81 429 VAL A C 1
ATOM 3251 O O . VAL A 1 429 ? -1.900 6.902 6.714 1.00 92.81 429 VAL A O 1
ATOM 3254 N N . ALA A 1 430 ? -1.488 4.724 6.359 1.00 92.00 430 ALA A N 1
ATOM 3255 C CA . ALA A 1 430 ? -0.342 4.640 7.262 1.00 92.00 430 ALA A CA 1
ATOM 3256 C C . ALA A 1 430 ? 0.819 5.554 6.819 1.00 92.00 430 ALA A C 1
ATOM 3258 O O . ALA A 1 430 ? 1.402 6.245 7.651 1.00 92.00 430 ALA A O 1
ATOM 3259 N N . LEU A 1 431 ? 1.132 5.621 5.521 1.00 88.25 431 LEU A N 1
ATOM 3260 C CA . LEU A 1 431 ? 2.157 6.528 4.984 1.00 88.25 431 LEU A CA 1
ATOM 3261 C C . LEU A 1 431 ? 1.776 8.003 5.167 1.00 88.25 431 LEU A C 1
ATOM 3263 O O . LEU A 1 431 ? 2.612 8.806 5.585 1.00 88.25 431 LEU A O 1
ATOM 3267 N N . THR A 1 432 ? 0.520 8.367 4.893 1.00 86.94 432 THR A N 1
ATOM 3268 C CA . THR A 1 432 ? 0.011 9.726 5.135 1.00 86.94 432 THR A CA 1
ATOM 3269 C C . THR A 1 432 ? 0.094 10.077 6.617 1.00 86.94 432 THR A C 1
ATOM 3271 O O . THR A 1 432 ? 0.523 11.171 6.975 1.00 86.94 432 THR A O 1
ATOM 3274 N N . TRP A 1 433 ? -0.256 9.132 7.485 1.00 84.44 433 TRP A N 1
ATOM 3275 C CA . TRP A 1 433 ? -0.280 9.311 8.931 1.00 84.44 433 TRP A CA 1
ATOM 3276 C C . TRP A 1 433 ? 1.087 9.668 9.519 1.00 84.44 433 TRP A C 1
ATOM 3278 O O . TRP A 1 433 ? 1.197 10.618 10.291 1.00 84.44 433 TRP A O 1
ATOM 3288 N N . VAL A 1 434 ? 2.140 8.963 9.099 1.00 81.38 434 VAL A N 1
ATOM 3289 C CA . VAL A 1 434 ? 3.525 9.180 9.561 1.00 81.38 434 VAL A CA 1
ATOM 3290 C C . VAL A 1 434 ? 4.045 10.583 9.219 1.00 81.38 434 VAL A C 1
ATOM 3292 O O . VAL A 1 434 ? 4.941 11.104 9.882 1.00 81.38 434 VAL A O 1
ATOM 3295 N N . ARG A 1 435 ? 3.482 11.223 8.193 1.00 79.62 435 ARG A N 1
ATOM 3296 C CA . ARG A 1 435 ? 3.919 12.542 7.718 1.00 79.62 435 ARG A CA 1
ATOM 3297 C C . ARG A 1 435 ? 3.258 13.706 8.419 1.00 79.62 435 ARG A C 1
ATOM 3299 O O . ARG A 1 435 ? 3.815 14.802 8.426 1.00 79.62 435 ARG A O 1
ATOM 3306 N N . LEU A 1 436 ? 2.085 13.483 8.998 1.00 80.81 436 LEU A N 1
ATOM 3307 C CA . LEU A 1 436 ? 1.372 14.526 9.711 1.00 80.81 436 LEU A CA 1
ATOM 3308 C C . LEU A 1 436 ? 2.240 15.008 10.891 1.00 80.81 436 LEU A C 1
ATOM 3310 O O . LEU A 1 436 ? 2.606 14.188 11.742 1.00 80.81 436 LEU A O 1
ATOM 3314 N N . PRO A 1 437 ? 2.563 16.315 10.992 1.00 79.06 437 PRO A N 1
ATOM 3315 C CA . PRO A 1 437 ? 3.449 16.834 12.040 1.00 79.06 437 PRO A CA 1
ATOM 3316 C C . PRO A 1 437 ? 3.012 16.424 13.451 1.00 79.06 437 PRO A C 1
ATOM 3318 O O . PRO A 1 437 ? 3.825 15.990 14.262 1.00 79.06 437 PRO A O 1
ATOM 3321 N N . ALA A 1 438 ? 1.696 16.428 13.698 1.00 73.12 438 ALA A N 1
ATOM 3322 C CA . ALA A 1 438 ? 1.088 16.030 14.968 1.00 73.12 438 ALA A CA 1
ATOM 3323 C C . ALA A 1 438 ? 1.407 14.588 15.417 1.00 73.12 438 ALA A C 1
ATOM 3325 O O . ALA A 1 438 ? 1.240 14.269 16.601 1.00 73.12 438 ALA A O 1
ATOM 3326 N N . PHE A 1 439 ? 1.829 13.729 14.488 1.00 73.75 439 PHE A N 1
ATOM 3327 C CA . PHE A 1 439 ? 2.150 12.320 14.702 1.00 73.75 439 PHE A CA 1
ATOM 3328 C C . PHE A 1 439 ? 3.650 12.050 14.641 1.00 73.75 439 PHE A C 1
ATOM 3330 O O . PHE A 1 439 ? 4.166 11.315 15.486 1.00 73.75 439 PHE A O 1
ATOM 3337 N N . ARG A 1 440 ? 4.350 12.688 13.696 1.00 78.31 440 ARG A N 1
ATOM 3338 C CA . ARG A 1 440 ? 5.801 12.566 13.519 1.00 78.31 440 ARG A CA 1
ATOM 3339 C C . ARG A 1 440 ? 6.564 12.904 14.800 1.00 78.31 440 ARG A C 1
ATOM 3341 O O . ARG A 1 440 ? 7.473 12.172 15.181 1.00 78.31 440 ARG A O 1
ATOM 3348 N N . ASP A 1 441 ? 6.154 13.964 15.494 1.00 76.00 441 ASP A N 1
ATOM 3349 C CA . ASP A 1 441 ? 6.882 14.481 16.659 1.00 76.00 441 ASP A CA 1
ATOM 3350 C C . ASP A 1 441 ? 6.873 13.513 17.857 1.00 76.00 441 ASP A C 1
ATOM 3352 O O . ASP A 1 441 ? 7.804 13.514 18.654 1.00 76.00 441 ASP A O 1
ATOM 3356 N N . ARG A 1 442 ? 5.856 12.647 17.972 1.00 75.19 442 ARG A N 1
ATOM 3357 C CA . ARG A 1 442 ? 5.721 11.673 19.077 1.00 75.19 442 ARG A CA 1
ATOM 3358 C C . ARG A 1 442 ? 6.056 10.239 18.688 1.00 75.19 442 ARG A C 1
ATOM 3360 O O . ARG A 1 442 ? 6.086 9.358 19.542 1.00 75.19 442 ARG A O 1
ATOM 3367 N N . GLN A 1 443 ? 6.311 9.988 17.408 1.00 74.62 443 GLN A N 1
ATOM 3368 C CA . GLN A 1 443 ? 6.545 8.649 16.882 1.00 74.62 443 GLN A CA 1
ATOM 3369 C C . GLN A 1 443 ? 7.725 7.947 17.569 1.00 74.62 443 GLN A C 1
ATOM 3371 O O . GLN A 1 443 ? 7.609 6.780 17.940 1.00 74.62 443 GLN A O 1
ATOM 3376 N N . GLY A 1 444 ? 8.843 8.661 17.746 1.00 74.12 444 GLY A N 1
ATOM 3377 C CA . GLY A 1 444 ? 10.044 8.115 18.381 1.00 74.12 444 GLY A CA 1
ATOM 3378 C C . GLY A 1 444 ? 9.808 7.737 19.842 1.00 74.12 444 GLY A C 1
ATOM 3379 O O . GLY A 1 444 ? 10.153 6.636 20.254 1.00 74.12 444 GLY A O 1
ATOM 3380 N N . GLU A 1 445 ? 9.147 8.613 20.602 1.00 81.75 445 GLU A N 1
ATOM 3381 C CA . GLU A 1 445 ? 8.841 8.383 22.019 1.00 81.75 445 GLU A CA 1
ATOM 3382 C C . GLU A 1 445 ? 7.910 7.183 22.212 1.00 81.75 445 GLU A C 1
ATOM 3384 O O . GLU A 1 445 ? 8.181 6.310 23.033 1.00 81.75 445 GLU A O 1
ATOM 3389 N N . VAL A 1 446 ? 6.836 7.112 21.419 1.00 76.00 446 VAL A N 1
ATOM 3390 C CA . VAL A 1 446 ? 5.848 6.030 21.497 1.00 76.00 446 VAL A CA 1
ATOM 3391 C C . VAL A 1 446 ? 6.513 4.679 21.247 1.00 76.00 446 VAL A C 1
ATOM 3393 O O . VAL A 1 446 ? 6.303 3.743 22.013 1.00 76.00 446 VAL A O 1
ATOM 3396 N N . PHE A 1 447 ? 7.367 4.569 20.229 1.00 73.56 447 PHE A N 1
ATOM 3397 C CA . PHE A 1 447 ? 8.026 3.299 19.926 1.00 73.56 447 PHE A CA 1
ATOM 3398 C C . PHE A 1 447 ? 9.149 2.937 20.894 1.00 73.56 447 PHE A C 1
ATOM 3400 O O . PHE A 1 447 ? 9.309 1.753 21.175 1.00 73.56 447 PHE A O 1
ATOM 3407 N N . GLU A 1 448 ? 9.884 3.899 21.450 1.00 80.69 448 GLU A N 1
ATOM 3408 C CA . GLU A 1 448 ? 10.849 3.610 22.519 1.00 80.69 448 GLU A CA 1
ATOM 3409 C C . GLU A 1 448 ? 10.147 3.055 23.768 1.00 80.69 448 GLU A C 1
ATOM 3411 O O . GLU A 1 448 ? 10.565 2.032 24.317 1.00 80.69 448 GLU A O 1
ATOM 3416 N N . VAL A 1 449 ? 9.018 3.653 24.165 1.00 78.31 449 VAL A N 1
ATOM 3417 C CA . VAL A 1 449 ? 8.197 3.152 25.281 1.00 78.31 449 VAL A CA 1
ATOM 3418 C C . VAL A 1 449 ? 7.672 1.748 24.985 1.00 78.31 449 VAL A C 1
ATOM 3420 O O . VAL A 1 449 ? 7.800 0.843 25.810 1.00 78.31 449 VAL A O 1
ATOM 3423 N N . LEU A 1 450 ? 7.120 1.539 23.791 1.00 69.50 450 LEU A N 1
ATOM 3424 C CA . LEU A 1 450 ? 6.528 0.259 23.408 1.00 69.50 450 LEU A CA 1
ATOM 3425 C C . LEU A 1 450 ? 7.577 -0.847 23.223 1.00 69.50 450 LEU A C 1
ATOM 3427 O O . LEU A 1 450 ? 7.327 -1.999 23.574 1.00 69.50 450 LEU A O 1
ATOM 3431 N N . ARG A 1 451 ? 8.782 -0.507 22.752 1.00 70.94 451 ARG A N 1
ATOM 3432 C CA . ARG A 1 451 ? 9.924 -1.430 22.703 1.00 70.94 451 ARG A CA 1
ATOM 3433 C C . ARG A 1 451 ? 10.352 -1.863 24.106 1.00 70.94 451 ARG A C 1
ATOM 3435 O O . ARG A 1 451 ? 10.770 -3.005 24.283 1.00 70.94 451 ARG A O 1
ATOM 3442 N N . GLY A 1 452 ? 10.238 -0.970 25.090 1.00 74.56 452 GLY A N 1
ATOM 3443 C CA . GLY A 1 452 ? 10.469 -1.276 26.500 1.00 74.56 452 GLY A CA 1
ATOM 3444 C C . GLY A 1 452 ? 9.391 -2.172 27.121 1.00 74.56 452 GLY A C 1
ATOM 3445 O O . GLY A 1 452 ? 9.725 -3.010 27.952 1.00 74.56 452 GLY A O 1
ATOM 3446 N N . ALA A 1 453 ? 8.131 -2.028 26.698 1.00 66.38 453 ALA A N 1
ATOM 3447 C CA . ALA A 1 453 ? 6.984 -2.772 27.230 1.00 66.38 453 ALA A CA 1
ATOM 3448 C C . ALA A 1 453 ? 6.853 -4.215 26.700 1.00 66.38 453 ALA A C 1
ATOM 3450 O O . ALA A 1 453 ? 6.145 -5.018 27.295 1.00 66.38 453 ALA A O 1
ATOM 3451 N N . GLY A 1 454 ? 7.515 -4.545 25.585 1.00 58.00 454 GLY A N 1
ATOM 3452 C CA . GLY A 1 454 ? 7.537 -5.895 25.000 1.00 58.00 454 GLY A CA 1
ATOM 3453 C C . GLY A 1 454 ? 8.591 -6.845 25.588 1.00 58.00 454 GLY A C 1
ATOM 3454 O O . GLY A 1 454 ? 8.909 -7.849 24.951 1.00 58.00 454 GLY A O 1
ATOM 3455 N N . ARG A 1 455 ? 9.180 -6.501 26.739 1.00 56.22 455 ARG A N 1
ATOM 3456 C CA . ARG A 1 455 ? 10.037 -7.376 27.554 1.00 56.22 455 ARG A CA 1
ATOM 3457 C C . ARG A 1 455 ? 9.243 -7.884 28.743 1.00 56.22 455 ARG A C 1
ATOM 3459 O O . ARG A 1 455 ? 9.458 -9.061 29.102 1.00 56.22 455 ARG A O 1
#